Protein AF-0000000080284946 (afdb_homodimer)

Nearest PDB structures (foldseek):
  7sbj-assembly1_C  TM=9.501E-01  e=5.532E-24  Stenotrophomonas maltophilia K279a
  2fli-assembly1_D  TM=9.669E-01  e=1.109E-22  Streptococcus pyogenes
  1h1z-assembly1_B  TM=9.139E-01  e=2.090E-22  Oryza sativa
  1rpx-assembly1_A  TM=9.450E-01  e=9.389E-21  Solanum tuberosum
  7b1w-assembly2_H  TM=9.428E-01  e=1.489E-20  Chlamydomonas reinhardtii

Sequence (444 aa):
MIAPSILSADFARLGEEIRAVAGEGDTRADWVHVDVMDAHFVPNLTLGLPVVKSLLKATDVPIDCHLMIENPDKWAIGYAEAGAYNVTVHVEAAHDPVALAKNLRAAGAKAGLSIKPNTPLEDHLETLKHYDTLLVMSVEPGFGGQSFIADVLEKVRTARRLVDTGHLKLVVEIDGGINADTIEQAAEAGVDCFVAGSAVYGAEDPGKAVAALREQAARVRGMIAPSILSADFARLGEEIRAVAGEGDTRADWVHVDVMDAHFVPNLTLGLPVVKSLLKATDVPIDCHLMIENPDKWAIGYAEAGAYNVTVHVEAAHDPVALAKNLRAAGAKAGLSIKPNTPLEDHLETLKHYDTLLVMSVEPGFGGQSFIADVLEKVRTARRLVDTGHLKLVVEIDGGINADTIEQAAEAGVDCFVAGSAVYGAEDPGKAVAALREQAARVRG

pLDDT: mean 98.15, std 2.94, range [61.81, 99.0]

Secondary structure (DSSP, 8-state):
-EEEBGGGS-GGGHHHHHHTTB-SGGGB-S-EEEEEEBSSSSS-B-B-HHHHHHHHHH--SPEEEEEE-S-HHHHHHHHHHHT-SEEEEETTT-SSHHHHHHHHHHTTSEEEEEE-TTS-GGGGHHHHTT-SEEEEESS-TT-SSPPP-GGGHHHHHHHHHHHHTTS---EEEEESS-STTTHHHHHHHT-SEEEESHHHHTSSSHHHHHHHHHHHHHHHH-/-EEEBGGGS-GGGHHHHHHTTB-SGGGB-S-EEEEEEBSSSSS-B-B-HHHHHHHHHH--SPEEEEEE-S-HHHHHHHHHHHT-SEEEEETTT-SSHHHHHHHHHHTTSEEEEEE-TTS-GGGGHHHHTT-SEEEEESS-TT-SSPPP-GGGHHHHHHHHHHHHTTS---EEEEESS-STTTHHHHHHHT-SEEEESHHHHTSSSHHHHHHHHHHHHHHHH-

Solvent-accessible surface area (backbone atoms only — not comparable to full-atom values): 21561 Å² total; per-residue (Å²): 84,40,20,42,27,53,81,46,41,56,46,27,36,35,38,61,54,50,53,46,28,57,53,63,76,64,22,27,42,59,27,41,26,39,65,28,28,34,42,68,62,22,84,32,36,35,36,24,58,66,43,50,53,32,42,61,74,62,48,85,60,40,36,32,37,38,39,42,35,63,52,38,71,75,54,49,47,58,46,17,61,70,61,31,42,30,45,26,38,36,58,92,40,37,83,52,58,60,63,40,23,53,49,21,41,74,41,66,11,42,19,27,41,26,42,52,60,85,52,69,61,80,83,40,54,78,57,47,59,63,28,45,28,39,34,43,25,20,31,74,80,59,64,82,91,46,69,57,43,69,77,40,42,57,55,40,35,52,50,35,52,35,34,75,71,60,74,30,71,54,45,37,29,39,39,41,48,36,34,90,88,41,36,42,64,44,22,62,34,45,48,48,31,42,31,20,27,54,55,21,55,65,40,94,48,33,16,58,34,41,28,50,51,48,50,49,27,51,65,58,54,107,83,42,20,44,27,55,82,46,41,56,46,28,35,35,37,62,54,52,51,46,28,56,53,64,77,62,22,27,41,59,28,40,26,39,65,27,28,32,42,68,62,22,82,33,36,34,36,25,59,66,43,50,54,33,41,61,74,63,47,85,60,42,36,33,38,38,40,42,34,63,52,38,70,76,54,50,47,59,47,18,62,70,60,31,43,30,45,26,37,36,59,93,43,35,85,53,58,59,62,40,24,53,49,20,40,74,43,66,10,42,19,26,40,25,41,52,59,85,51,68,61,81,82,40,54,76,57,46,59,62,26,45,26,40,35,42,25,21,29,73,80,57,63,82,91,45,67,56,44,70,76,39,42,58,55,40,35,52,50,34,52,35,34,74,73,60,73,32,72,54,46,36,29,39,40,39,47,36,34,89,88,40,36,42,63,44,23,62,34,44,48,48,31,44,31,21,27,55,56,22,54,66,38,95,48,32,15,58,34,42,28,51,50,49,50,51,27,51,65,56,54,106

Radius of gyration: 23.38 Å; Cα contacts (8 Å, |Δi|>4): 1048; chains: 2; bounding box: 42×71×49 Å

Foldseek 3Di:
DEAEECLQPDLVCSLVLQVLQCDDDLLHGQEHEYEAACCVLANAHDDDDVSLLVNVVRDPRAYAYEYSYAPCLPGQLSNLLSPHAETEYEPVRYPDLLVSQVSSVVSPHFYEYEYEQPGDPVVCLVVQQSGAEYEYEQDGPHDAPDAGNLVSLVVLLVVQVCCVVPVHHYAYEYDGHDAPVCLQSSLLSPHRYYYHYCQQNVDPRNSVSSSVSVVSSVVNND/DEAEECLQPDLVCSLVLQVLQCDDDLLHGQEHEYEAACCVLANAHDDDDVSLLVNVVRDPRAYAYEYSYAPCLPGQLSNLLSPHAETEYEPVRYPDLLVSQVSSVVSPHFYEYEYEQPGDPVVCLVVQQSGAEYEYEQDGPHDAPDAGNLVSLVVLLVVQVCVVVPVHHYAYEYDGHDALVCLQSSLLSPHRYYYHYCQQNVDPRNSVSSSNSVVSSVVNND

InterPro domains:
  IPR000056 Ribulose-phosphate 3-epimerase-like [PF00834] (2-201)
  IPR000056 Ribulose-phosphate 3-epimerase-like [PS01085] (32-46)
  IPR000056 Ribulose-phosphate 3-epimerase-like [PS01086] (134-156)
  IPR000056 Ribulose-phosphate 3-epimerase-like [PTHR11749] (2-217)
  IPR000056 Ribulose-phosphate 3-epimerase-like [cd00429] (1-214)
  IPR011060 Ribulose-phosphate binding barrel [SSF51366] (2-216)
  IPR013785 Aldolase-type TIM barrel [G3DSA:3.20.20.70] (1-220)
  IPR026019 Ribulose-phosphate 3-epimerase [MF_02227] (2-216)
  IPR026019 Ribulose-phosphate 3-epimerase [PIRSF001461] (1-219)
  IPR026019 Ribulose-phosphate 3-epimerase [TIGR01163] (1-214)

Structure (mmCIF, N/CA/C/O backbone):
data_AF-0000000080284946-model_v1
#
loop_
_entity.id
_entity.type
_entity.pdbx_description
1 polymer 'Ribulose-phosphate 3-epimerase'
#
loop_
_atom_site.group_PDB
_atom_site.id
_atom_site.type_symbol
_atom_site.label_atom_id
_atom_site.label_alt_id
_atom_site.label_comp_id
_atom_site.label_asym_id
_atom_site.label_entity_id
_atom_site.label_seq_id
_atom_site.pdbx_PDB_ins_code
_atom_site.Cartn_x
_atom_site.Cartn_y
_atom_site.Cartn_z
_atom_site.occupancy
_atom_site.B_iso_or_equiv
_atom_site.auth_seq_id
_atom_site.auth_comp_id
_atom_site.auth_asym_id
_atom_site.auth_atom_id
_atom_site.pdbx_PDB_model_num
ATOM 1 N N . MET A 1 1 ? 9.172 -22.625 -12.125 1 98.31 1 MET A N 1
ATOM 2 C CA . MET A 1 1 ? 9.43 -21.219 -11.867 1 98.31 1 MET A CA 1
ATOM 3 C C . MET A 1 1 ? 9.25 -20.891 -10.391 1 98.31 1 MET A C 1
ATOM 5 O O . MET A 1 1 ? 8.375 -21.453 -9.727 1 98.31 1 MET A O 1
ATOM 9 N N . ILE A 1 2 ? 10.125 -20.047 -9.867 1 98.94 2 ILE A N 1
ATOM 10 C CA . ILE A 1 2 ? 9.992 -19.562 -8.5 1 98.94 2 ILE A CA 1
ATOM 11 C C . ILE A 1 2 ? 9.703 -18.062 -8.523 1 98.94 2 ILE A C 1
ATOM 13 O O . ILE A 1 2 ? 10.406 -17.297 -9.188 1 98.94 2 ILE A O 1
ATOM 17 N N . ALA A 1 3 ? 8.648 -17.625 -7.84 1 98.94 3 ALA A N 1
ATOM 18 C CA . ALA A 1 3 ? 8.227 -16.234 -7.758 1 98.94 3 ALA A CA 1
ATOM 19 C C . ALA A 1 3 ? 8.148 -15.766 -6.309 1 98.94 3 ALA A C 1
ATOM 21 O O . ALA A 1 3 ? 7.094 -15.844 -5.68 1 98.94 3 ALA A O 1
ATOM 22 N N . PRO A 1 4 ? 9.219 -15.266 -5.75 1 98.88 4 PRO A N 1
ATOM 23 C CA . PRO A 1 4 ? 9.195 -14.805 -4.359 1 98.88 4 PRO A CA 1
ATOM 24 C C . PRO A 1 4 ? 8.203 -13.672 -4.125 1 98.88 4 PRO A C 1
ATOM 26 O O . PRO A 1 4 ? 8.141 -12.727 -4.922 1 98.88 4 PRO A O 1
ATOM 29 N N . SER A 1 5 ? 7.387 -13.805 -3.107 1 98.81 5 SER A N 1
ATOM 30 C CA . SER A 1 5 ? 6.43 -12.766 -2.746 1 98.81 5 SER A CA 1
ATOM 31 C C . SER A 1 5 ? 7.062 -11.719 -1.839 1 98.81 5 SER A C 1
ATOM 33 O O . SER A 1 5 ? 7.488 -12.031 -0.725 1 98.81 5 SER A O 1
ATOM 35 N N . ILE A 1 6 ? 6.953 -10.516 -2.195 1 98.62 6 ILE A N 1
ATOM 36 C CA . ILE A 1 6 ? 7.59 -9.453 -1.419 1 98.62 6 ILE A CA 1
ATOM 37 C C . ILE A 1 6 ? 6.734 -9.117 -0.202 1 98.62 6 ILE A C 1
ATOM 39 O O . ILE A 1 6 ? 7.113 -8.281 0.623 1 98.62 6 ILE A O 1
ATOM 43 N N . LEU A 1 7 ? 5.602 -9.781 -0.084 1 98.38 7 LEU A N 1
ATOM 44 C CA . LEU A 1 7 ? 4.801 -9.594 1.121 1 98.38 7 LEU A CA 1
ATOM 45 C C . LEU A 1 7 ? 5.609 -9.938 2.367 1 98.38 7 LEU A C 1
ATOM 47 O O . LEU A 1 7 ? 5.344 -9.406 3.449 1 98.38 7 LEU A O 1
ATOM 51 N N . SER A 1 8 ? 6.609 -10.812 2.219 1 97.94 8 SER A N 1
ATOM 52 C CA . SER A 1 8 ? 7.445 -11.242 3.338 1 97.94 8 SER A CA 1
ATOM 53 C C . SER A 1 8 ? 8.773 -10.484 3.355 1 97.94 8 SER A C 1
ATOM 55 O O . SER A 1 8 ? 9.656 -10.789 4.164 1 97.94 8 SER A O 1
ATOM 57 N N . ALA A 1 9 ? 8.969 -9.555 2.453 1 98.31 9 ALA A N 1
ATOM 58 C CA . ALA A 1 9 ? 10.195 -8.773 2.383 1 98.31 9 ALA A CA 1
ATOM 59 C C . ALA A 1 9 ? 10.109 -7.531 3.268 1 98.31 9 ALA A C 1
ATOM 61 O O . ALA A 1 9 ? 9.047 -7.223 3.807 1 98.31 9 ALA A O 1
ATOM 62 N N . ASP A 1 10 ? 11.258 -6.902 3.537 1 98.56 10 ASP A N 1
ATOM 63 C CA . ASP A 1 10 ? 11.305 -5.617 4.227 1 98.56 10 ASP A CA 1
ATOM 64 C C . ASP A 1 10 ? 10.875 -4.48 3.297 1 98.56 10 ASP A C 1
ATOM 66 O O . ASP A 1 10 ? 11.648 -4.055 2.434 1 98.56 10 ASP A O 1
ATOM 70 N N . PHE A 1 11 ? 9.703 -3.902 3.555 1 98.81 11 PHE A N 1
ATOM 71 C CA . PHE A 1 11 ? 9.133 -2.898 2.666 1 98.81 11 PHE A CA 1
ATOM 72 C C . PHE A 1 11 ? 9.961 -1.621 2.686 1 98.81 11 PHE A C 1
ATOM 74 O O . PHE A 1 11 ? 9.867 -0.798 1.772 1 98.81 11 PHE A O 1
ATOM 81 N N . ALA A 1 12 ? 10.766 -1.42 3.734 1 98.69 12 ALA A N 1
ATOM 82 C CA . ALA A 1 12 ? 11.594 -0.219 3.809 1 98.69 12 ALA A CA 1
ATOM 83 C C . ALA A 1 12 ? 12.781 -0.307 2.848 1 98.69 12 ALA A C 1
ATOM 85 O O . ALA A 1 12 ? 13.453 0.692 2.594 1 98.69 12 ALA A O 1
ATOM 86 N N . ARG A 1 13 ? 12.992 -1.536 2.312 1 98.31 13 ARG A N 1
ATOM 87 C CA . ARG A 1 13 ? 14.141 -1.735 1.435 1 98.31 13 ARG A CA 1
ATOM 88 C C . ARG A 1 13 ? 13.805 -2.693 0.297 1 98.31 13 ARG A C 1
ATOM 90 O O . ARG A 1 13 ? 14.57 -3.613 0.005 1 98.31 13 ARG A O 1
ATOM 97 N N . LEU A 1 14 ? 12.734 -2.533 -0.371 1 98.81 14 LEU A N 1
ATOM 98 C CA . LEU A 1 14 ? 12.203 -3.463 -1.362 1 98.81 14 LEU A CA 1
ATOM 99 C C . LEU A 1 14 ? 13.188 -3.654 -2.512 1 98.81 14 LEU A C 1
ATOM 101 O O . LEU A 1 14 ? 13.359 -4.77 -3.01 1 98.81 14 LEU A O 1
ATOM 105 N N . GLY A 1 15 ? 13.828 -2.529 -2.932 1 98.62 15 GLY A N 1
ATOM 106 C CA . GLY A 1 15 ? 14.805 -2.662 -4 1 98.62 15 GLY A CA 1
ATOM 107 C C . GLY A 1 15 ? 15.922 -3.633 -3.67 1 98.62 15 GLY A C 1
ATOM 108 O O . GLY A 1 15 ? 16.281 -4.473 -4.496 1 98.62 15 GLY A O 1
ATOM 109 N N . GLU A 1 16 ? 16.469 -3.498 -2.5 1 98.44 16 GLU A N 1
ATOM 110 C CA . GLU A 1 16 ? 17.516 -4.391 -2.031 1 98.44 16 GLU A CA 1
ATOM 111 C C . GLU A 1 16 ? 17 -5.824 -1.894 1 98.44 16 GLU A C 1
ATOM 113 O O . GLU A 1 16 ? 17.703 -6.773 -2.244 1 98.44 16 GLU A O 1
ATOM 118 N N . GLU A 1 17 ? 15.766 -5.953 -1.346 1 98.75 17 GLU A N 1
ATOM 119 C CA . GLU A 1 17 ? 15.164 -7.277 -1.182 1 98.75 17 GLU A CA 1
ATOM 120 C C . GLU A 1 17 ? 15.016 -7.984 -2.525 1 98.75 17 GLU A C 1
ATOM 122 O O . GLU A 1 17 ? 15.312 -9.172 -2.645 1 98.75 17 GLU A O 1
ATOM 127 N N . ILE A 1 18 ? 14.57 -7.246 -3.527 1 98.88 18 ILE A N 1
ATOM 128 C CA . ILE A 1 18 ? 14.367 -7.82 -4.852 1 98.88 18 ILE A CA 1
ATOM 129 C C . ILE A 1 18 ? 15.719 -8.156 -5.48 1 98.88 18 ILE A C 1
ATOM 131 O O . ILE A 1 18 ? 15.859 -9.195 -6.137 1 98.88 18 ILE A O 1
ATOM 135 N N . ARG A 1 19 ? 16.781 -7.383 -5.246 1 98.69 19 ARG A N 1
ATOM 136 C CA . ARG A 1 19 ? 18.109 -7.66 -5.77 1 98.69 19 ARG A CA 1
ATOM 137 C C . ARG A 1 19 ? 18.656 -8.977 -5.223 1 98.69 19 ARG A C 1
ATOM 139 O O . ARG A 1 19 ? 19.359 -9.703 -5.926 1 98.69 19 ARG A O 1
ATOM 146 N N . ALA A 1 20 ? 18.219 -9.266 -4.035 1 98.81 20 ALA A N 1
ATOM 147 C CA . ALA A 1 20 ? 18.703 -10.469 -3.365 1 98.81 20 ALA A CA 1
ATOM 148 C C . ALA A 1 20 ? 18.234 -11.727 -4.094 1 98.81 20 ALA A C 1
ATOM 150 O O . ALA A 1 20 ? 18.844 -12.797 -3.947 1 98.81 20 ALA A O 1
ATOM 151 N N . VAL A 1 21 ? 17.219 -11.586 -4.922 1 98.88 21 VAL A N 1
ATOM 152 C CA . VAL A 1 21 ? 16.719 -12.75 -5.645 1 98.88 21 VAL A CA 1
ATOM 153 C C . VAL A 1 21 ? 16.875 -12.539 -7.145 1 98.88 21 VAL A C 1
ATOM 155 O O . VAL A 1 21 ? 16.297 -13.266 -7.949 1 98.88 21 VAL A O 1
ATOM 158 N N . ALA A 1 22 ? 17.562 -11.57 -7.547 1 98.75 22 ALA A N 1
ATOM 159 C CA . ALA A 1 22 ? 17.75 -11.227 -8.953 1 98.75 22 ALA A CA 1
ATOM 160 C C . ALA A 1 22 ? 19.156 -11.617 -9.438 1 98.75 22 ALA A C 1
ATOM 162 O O . ALA A 1 22 ? 19.672 -11.023 -10.383 1 98.75 22 ALA A O 1
ATOM 163 N N . GLY A 1 23 ? 19.766 -12.523 -8.75 1 97.31 23 GLY A N 1
ATOM 164 C CA . GLY A 1 23 ? 21.094 -12.977 -9.133 1 97.31 23 GLY A CA 1
ATOM 165 C C . GLY A 1 23 ? 21.109 -13.688 -10.477 1 97.31 23 GLY A C 1
ATOM 166 O O . GLY A 1 23 ? 20.344 -13.344 -11.375 1 97.31 23 GLY A O 1
ATOM 167 N N . GLU A 1 24 ? 22.016 -14.547 -10.703 1 96.69 24 GLU A N 1
ATOM 168 C CA . GLU A 1 24 ? 22.156 -15.273 -11.961 1 96.69 24 GLU A CA 1
ATOM 169 C C . GLU A 1 24 ? 21.859 -16.766 -11.789 1 96.69 24 GLU A C 1
ATOM 171 O O . GLU A 1 24 ? 21.844 -17.266 -10.664 1 96.69 24 GLU A O 1
ATOM 176 N N . GLY A 1 25 ? 21.562 -17.359 -12.883 1 97.5 25 GLY A N 1
ATOM 177 C CA . GLY A 1 25 ? 21.359 -18.797 -12.875 1 97.5 25 GLY A CA 1
ATOM 178 C C . GLY A 1 25 ? 20.219 -19.25 -11.977 1 97.5 25 GLY A C 1
ATOM 179 O O . GLY A 1 25 ? 19.125 -18.672 -12.031 1 97.5 25 GLY A O 1
ATOM 180 N N . ASP A 1 26 ? 20.547 -20.203 -11.086 1 97.88 26 ASP A N 1
ATOM 181 C CA . ASP A 1 26 ? 19.5 -20.859 -10.305 1 97.88 26 ASP A CA 1
ATOM 182 C C . ASP A 1 26 ? 19.047 -19.969 -9.148 1 97.88 26 ASP A C 1
ATOM 184 O O . ASP A 1 26 ? 18 -20.203 -8.547 1 97.88 26 ASP A O 1
ATOM 188 N N . THR A 1 27 ? 19.812 -18.969 -8.836 1 98.5 27 THR A N 1
ATOM 189 C CA . THR A 1 27 ? 19.484 -18.109 -7.703 1 98.5 27 THR A CA 1
ATOM 190 C C . THR A 1 27 ? 18.562 -16.969 -8.133 1 98.5 27 THR A C 1
ATOM 192 O O . THR A 1 27 ? 18.047 -16.234 -7.297 1 98.5 27 THR A O 1
ATOM 195 N N . ARG A 1 28 ? 18.422 -16.828 -9.438 1 98.75 28 ARG A N 1
ATOM 196 C CA . ARG A 1 28 ? 17.562 -15.758 -9.953 1 98.75 28 ARG A CA 1
ATOM 197 C C . ARG A 1 28 ? 16.094 -16.188 -9.938 1 98.75 28 ARG A C 1
ATOM 199 O O . ARG A 1 28 ? 15.75 -17.25 -10.469 1 98.75 28 ARG A O 1
ATOM 206 N N . ALA A 1 29 ? 15.297 -15.375 -9.344 1 98.94 29 ALA A N 1
ATOM 207 C CA . ALA A 1 29 ? 13.852 -15.602 -9.391 1 98.94 29 ALA A CA 1
ATOM 208 C C . ALA A 1 29 ? 13.32 -15.445 -10.812 1 98.94 29 ALA A C 1
ATOM 210 O O . ALA A 1 29 ? 13.852 -14.656 -11.594 1 98.94 29 ALA A O 1
ATOM 211 N N . ASP A 1 30 ? 12.344 -16.172 -11.117 1 98.94 30 ASP A N 1
ATOM 212 C CA . ASP A 1 30 ? 11.711 -16.047 -12.43 1 98.94 30 ASP A CA 1
ATOM 213 C C . ASP A 1 30 ? 10.797 -14.82 -12.484 1 98.94 30 ASP A C 1
ATOM 215 O O . ASP A 1 30 ? 10.758 -14.109 -13.492 1 98.94 30 ASP A O 1
ATOM 219 N N . TRP A 1 31 ? 10.062 -14.609 -11.453 1 98.94 31 TRP A N 1
ATOM 220 C CA . TRP A 1 31 ? 9.211 -13.438 -11.242 1 98.94 31 TRP A CA 1
ATOM 221 C C . TRP A 1 31 ? 9.352 -12.906 -9.82 1 98.94 31 TRP A C 1
ATOM 223 O O . TRP A 1 31 ? 9.859 -13.602 -8.938 1 98.94 31 TRP A O 1
ATOM 233 N N . VAL A 1 32 ? 9.055 -11.656 -9.609 1 98.94 32 VAL A N 1
ATOM 234 C CA . VAL A 1 32 ? 8.797 -11.086 -8.297 1 98.94 32 VAL A CA 1
ATOM 235 C C . VAL A 1 32 ? 7.289 -10.922 -8.094 1 98.94 32 VAL A C 1
ATOM 237 O O . VAL A 1 32 ? 6.625 -10.219 -8.859 1 98.94 32 VAL A O 1
ATOM 240 N N . HIS A 1 33 ? 6.789 -11.648 -7.117 1 98.94 33 HIS A N 1
ATOM 241 C CA . HIS A 1 33 ? 5.355 -11.68 -6.855 1 98.94 33 HIS A CA 1
ATOM 242 C C . HIS A 1 33 ? 4.941 -10.547 -5.918 1 98.94 33 HIS A C 1
ATOM 244 O O . HIS A 1 33 ? 5.52 -10.391 -4.84 1 98.94 33 HIS A O 1
ATOM 250 N N . VAL A 1 34 ? 3.994 -9.766 -6.336 1 98.94 34 VAL A N 1
ATOM 251 C CA . VAL A 1 34 ? 3.521 -8.594 -5.598 1 98.94 34 VAL A CA 1
ATOM 252 C C . VAL A 1 34 ? 2.045 -8.773 -5.246 1 98.94 34 VAL A C 1
ATOM 254 O O . VAL A 1 34 ? 1.204 -8.93 -6.137 1 98.94 34 VAL A O 1
ATOM 257 N N . ASP A 1 35 ? 1.765 -8.734 -3.984 1 98.88 35 ASP A N 1
ATOM 258 C CA . ASP A 1 35 ? 0.399 -8.914 -3.502 1 98.88 35 ASP A CA 1
ATOM 259 C C . ASP A 1 35 ? -0.277 -7.566 -3.252 1 98.88 35 ASP A C 1
ATOM 261 O O . ASP A 1 35 ? 0.042 -6.875 -2.281 1 98.88 35 ASP A O 1
ATOM 265 N N . VAL A 1 36 ? -1.21 -7.227 -4.125 1 98.94 36 VAL A N 1
ATOM 266 C CA . VAL A 1 36 ? -1.984 -5.996 -4.023 1 98.94 36 VAL A CA 1
ATOM 267 C C . VAL A 1 36 ? -3.305 -6.273 -3.309 1 98.94 36 VAL A C 1
ATOM 269 O O . VAL A 1 36 ? -4.109 -7.082 -3.773 1 98.94 36 VAL A O 1
ATOM 272 N N . MET A 1 37 ? -3.551 -5.664 -2.17 1 98.88 37 MET A N 1
ATOM 273 C CA . MET A 1 37 ? -4.746 -5.879 -1.358 1 98.88 37 MET A CA 1
ATOM 274 C C . MET A 1 37 ? -5.387 -4.547 -0.971 1 98.88 37 MET A C 1
ATOM 276 O O . MET A 1 37 ? -4.684 -3.584 -0.661 1 98.88 37 MET A O 1
ATOM 280 N N . ASP A 1 38 ? -6.758 -4.469 -0.912 1 98.75 38 ASP A N 1
ATOM 281 C CA . ASP A 1 38 ? -7.406 -3.164 -0.805 1 98.75 38 ASP A CA 1
ATOM 282 C C . ASP A 1 38 ? -8.266 -3.08 0.456 1 98.75 38 ASP A C 1
ATOM 284 O O . ASP A 1 38 ? -9.055 -2.146 0.614 1 98.75 38 ASP A O 1
ATOM 288 N N . ALA A 1 39 ? -8.211 -4.117 1.314 1 98.31 39 ALA A N 1
ATOM 289 C CA . ALA A 1 39 ? -8.969 -4.172 2.562 1 98.31 39 ALA A CA 1
ATOM 290 C C . ALA A 1 39 ? -10.461 -4.289 2.291 1 98.31 39 ALA A C 1
ATOM 292 O O . ALA A 1 39 ? -11.281 -4.047 3.18 1 98.31 39 ALA A O 1
ATOM 293 N N . HIS A 1 40 ? -10.93 -4.539 1.145 1 98.56 40 HIS A N 1
ATOM 294 C CA . HIS A 1 40 ? -12.336 -4.707 0.786 1 98.56 40 HIS A CA 1
ATOM 295 C C . HIS A 1 40 ? -12.602 -6.109 0.248 1 98.56 40 HIS A C 1
ATOM 297 O O . HIS A 1 40 ? -13.391 -6.859 0.824 1 98.56 40 HIS A O 1
ATOM 303 N N . PHE A 1 41 ? -11.883 -6.504 -0.773 1 98.75 41 PHE A N 1
ATOM 304 C CA . PHE A 1 41 ? -12 -7.883 -1.236 1 98.75 41 PHE A CA 1
ATOM 305 C C . PHE A 1 41 ? -11.43 -8.852 -0.204 1 98.75 41 PHE A C 1
ATOM 307 O O . PHE A 1 41 ? -11.977 -9.93 0.012 1 98.75 41 PHE A O 1
ATOM 314 N N . VAL A 1 42 ? -10.266 -8.453 0.391 1 98.5 42 VAL A N 1
ATOM 315 C CA . VAL A 1 42 ? -9.672 -9.117 1.543 1 98.5 42 VAL A CA 1
ATOM 316 C C . VAL A 1 42 ? -9.5 -8.117 2.686 1 98.5 42 VAL A C 1
ATOM 318 O O . VAL A 1 42 ? -9.492 -6.906 2.463 1 98.5 42 VAL A O 1
ATOM 321 N N . PRO A 1 43 ? -9.383 -8.539 3.93 1 96.44 43 PRO A N 1
ATOM 322 C CA . PRO A 1 43 ? -9.375 -7.609 5.062 1 96.44 43 PRO A CA 1
ATOM 323 C C . PRO A 1 43 ? -8.023 -6.934 5.262 1 96.44 43 PRO A C 1
ATOM 325 O O . PRO A 1 43 ? -7.871 -6.09 6.148 1 96.44 43 PRO A O 1
ATOM 328 N N . ASN A 1 44 ? -7.062 -7.141 4.492 1 97.44 44 ASN A N 1
ATOM 329 C CA . ASN A 1 44 ? -5.734 -6.543 4.594 1 97.44 44 ASN A CA 1
ATOM 330 C C . ASN A 1 44 ? -5.492 -5.52 3.49 1 97.44 44 ASN A C 1
ATOM 332 O O . ASN A 1 44 ? -5.953 -5.695 2.361 1 97.44 44 ASN A O 1
ATOM 336 N N . LEU A 1 45 ? -4.875 -4.367 3.826 1 98.75 45 LEU A N 1
ATOM 337 C CA . LEU A 1 45 ? -4.387 -3.379 2.867 1 98.75 45 LEU A CA 1
ATOM 338 C C . LEU A 1 45 ? -2.867 -3.43 2.758 1 98.75 45 LEU A C 1
ATOM 340 O O . LEU A 1 45 ? -2.162 -3.232 3.748 1 98.75 45 LEU A O 1
ATOM 344 N N . THR A 1 46 ? -2.314 -3.676 1.592 1 98.75 46 THR A N 1
ATOM 345 C CA . THR A 1 46 ? -0.867 -3.826 1.483 1 98.75 46 THR A CA 1
ATOM 346 C C . THR A 1 46 ? -0.26 -2.666 0.697 1 98.75 46 THR A C 1
ATOM 348 O O . THR A 1 46 ? 0.083 -1.632 1.271 1 98.75 46 THR A O 1
ATOM 351 N N . LEU A 1 47 ? -0.323 -2.793 -0.661 1 98.88 47 LEU A N 1
ATOM 352 C CA . LEU A 1 47 ? 0.306 -1.79 -1.514 1 98.88 47 LEU A CA 1
ATOM 353 C C . LEU A 1 47 ? -0.422 -1.678 -2.85 1 98.88 47 LEU A C 1
ATOM 355 O O . LEU A 1 47 ? -1.186 -2.572 -3.223 1 98.88 47 LEU A O 1
ATOM 359 N N . GLY A 1 48 ? -0.204 -0.552 -3.551 1 98.81 48 GLY A N 1
ATOM 360 C CA . GLY A 1 48 ? -0.872 -0.33 -4.824 1 98.81 48 GLY A CA 1
ATOM 361 C C . GLY A 1 48 ? 0.077 0.085 -5.93 1 98.81 48 GLY A C 1
ATOM 362 O O . GLY A 1 48 ? 1.274 -0.204 -5.871 1 98.81 48 GLY A O 1
ATOM 363 N N . LEU A 1 49 ? -0.463 0.675 -6.938 1 98.75 49 LEU A N 1
ATOM 364 C CA . LEU A 1 49 ? 0.187 0.937 -8.219 1 98.75 49 LEU A CA 1
ATOM 365 C C . LEU A 1 49 ? 1.412 1.825 -8.031 1 98.75 49 LEU A C 1
ATOM 367 O O . LEU A 1 49 ? 2.443 1.608 -8.672 1 98.75 49 LEU A O 1
ATOM 371 N N . PRO A 1 50 ? 1.426 2.855 -7.125 1 98.56 50 PRO A N 1
ATOM 372 C CA . PRO A 1 50 ? 2.631 3.674 -6.969 1 98.56 50 PRO A CA 1
ATOM 373 C C . PRO A 1 50 ? 3.846 2.857 -6.531 1 98.56 50 PRO A C 1
ATOM 375 O O . PRO A 1 50 ? 4.961 3.113 -6.984 1 98.56 50 PRO A O 1
ATOM 378 N N . VAL A 1 51 ? 3.6 1.905 -5.691 1 98.88 51 VAL A N 1
ATOM 379 C CA . VAL A 1 51 ? 4.699 1.055 -5.246 1 98.88 51 VAL A CA 1
ATOM 380 C C . VAL A 1 51 ? 5.18 0.181 -6.406 1 98.88 51 VAL A C 1
ATOM 382 O O . VAL A 1 51 ? 6.383 0.069 -6.652 1 98.88 51 VAL A O 1
ATOM 385 N N . VAL A 1 52 ? 4.246 -0.361 -7.133 1 98.94 52 VAL A N 1
ATOM 386 C CA . VAL A 1 52 ? 4.578 -1.229 -8.258 1 98.94 52 VAL A CA 1
ATOM 387 C C . VAL A 1 52 ? 5.398 -0.451 -9.289 1 98.94 52 VAL A C 1
ATOM 389 O O . VAL A 1 52 ? 6.391 -0.959 -9.812 1 98.94 52 VAL A O 1
ATOM 392 N N . LYS A 1 53 ? 5.02 0.756 -9.57 1 98.81 53 LYS A N 1
ATOM 393 C CA . LYS A 1 53 ? 5.746 1.587 -10.523 1 98.81 53 LYS A CA 1
ATOM 394 C C . LYS A 1 53 ? 7.195 1.787 -10.086 1 98.81 53 LYS A C 1
ATOM 396 O O . LYS A 1 53 ? 8.109 1.758 -10.906 1 98.81 53 LYS A O 1
ATOM 401 N N . SER A 1 54 ? 7.379 1.995 -8.82 1 98.81 54 SER A N 1
ATOM 402 C CA . SER A 1 54 ? 8.734 2.133 -8.297 1 98.81 54 SER A CA 1
ATOM 403 C C . SER A 1 54 ? 9.531 0.848 -8.484 1 98.81 54 SER A C 1
ATOM 405 O O . SER A 1 54 ? 10.719 0.891 -8.82 1 98.81 54 SER A O 1
ATOM 407 N N . LEU A 1 55 ? 8.891 -0.279 -8.258 1 98.88 55 LEU A N 1
ATOM 408 C CA . LEU A 1 55 ? 9.57 -1.566 -8.367 1 98.88 55 LEU A CA 1
ATOM 409 C C . LEU A 1 55 ? 9.945 -1.857 -9.812 1 98.88 55 LEU A C 1
ATOM 411 O O . LEU A 1 55 ? 11.008 -2.428 -10.086 1 98.88 55 LEU A O 1
ATOM 415 N N . LEU A 1 56 ? 9.086 -1.461 -10.742 1 98.88 56 LEU A N 1
ATOM 416 C CA . LEU A 1 56 ? 9.328 -1.689 -12.164 1 98.88 56 LEU A CA 1
ATOM 417 C C . LEU A 1 56 ? 10.586 -0.961 -12.625 1 98.88 56 LEU A C 1
ATOM 419 O O . LEU A 1 56 ? 11.281 -1.424 -13.531 1 98.88 56 LEU A O 1
ATOM 423 N N . LYS A 1 57 ? 10.922 0.101 -11.969 1 98.44 57 LYS A N 1
ATOM 424 C CA . LYS A 1 57 ? 12.133 0.86 -12.297 1 98.44 57 LYS A CA 1
ATOM 425 C C . LYS A 1 57 ? 13.359 0.256 -11.625 1 98.44 57 LYS A C 1
ATOM 427 O O . LYS A 1 57 ? 14.492 0.501 -12.055 1 98.44 57 LYS A O 1
ATOM 432 N N . ALA A 1 58 ? 13.133 -0.584 -10.664 1 98.19 58 ALA A N 1
ATOM 433 C CA . ALA A 1 58 ? 14.227 -0.997 -9.789 1 98.19 58 ALA A CA 1
ATOM 434 C C . ALA A 1 58 ? 14.758 -2.371 -10.188 1 98.19 58 ALA A C 1
ATOM 436 O O . ALA A 1 58 ? 15.789 -2.816 -9.68 1 98.19 58 ALA A O 1
ATOM 437 N N . THR A 1 59 ? 14.094 -3.068 -11.07 1 98.5 59 THR A N 1
ATOM 438 C CA . THR A 1 59 ? 14.516 -4.43 -11.383 1 98.5 59 THR A CA 1
ATOM 439 C C . THR A 1 59 ? 14.133 -4.805 -12.812 1 98.5 59 THR A C 1
ATO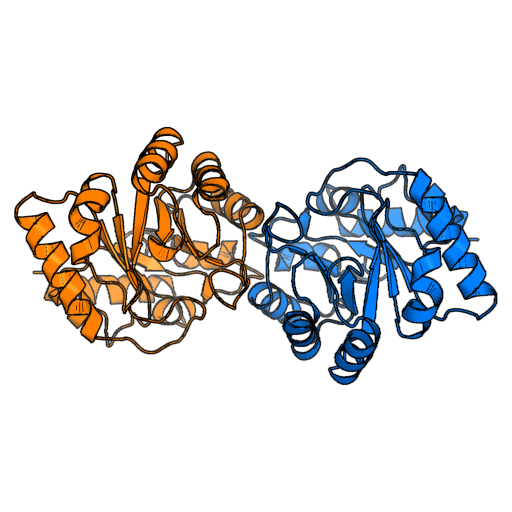M 441 O O . THR A 1 59 ? 13.211 -4.227 -13.383 1 98.5 59 THR A O 1
ATOM 444 N N . ASP A 1 60 ? 14.812 -5.723 -13.352 1 98.25 60 ASP A N 1
ATOM 445 C CA . ASP A 1 60 ? 14.461 -6.281 -14.648 1 98.25 60 ASP A CA 1
ATOM 446 C C . ASP A 1 60 ? 13.773 -7.641 -14.5 1 98.25 60 ASP A C 1
ATOM 448 O O . ASP A 1 60 ? 13.367 -8.25 -15.484 1 98.25 60 ASP A O 1
ATOM 452 N N . VAL A 1 61 ? 13.734 -8.148 -13.227 1 98.88 61 VAL A N 1
ATOM 453 C CA . VAL A 1 61 ? 12.961 -9.359 -13 1 98.88 61 VAL A CA 1
ATOM 454 C C . VAL A 1 61 ? 11.484 -9.086 -13.273 1 98.88 61 VAL A C 1
ATOM 456 O O . VAL A 1 61 ? 10.93 -8.094 -12.797 1 98.88 61 VAL A O 1
ATOM 459 N N . PRO A 1 62 ? 10.82 -9.922 -14.062 1 98.94 62 PRO A N 1
ATOM 460 C CA . PRO A 1 62 ? 9.406 -9.68 -14.359 1 98.94 62 PRO A CA 1
ATOM 461 C C . PRO A 1 62 ? 8.555 -9.547 -13.094 1 98.94 62 PRO A C 1
ATOM 463 O O . PRO A 1 62 ? 8.703 -10.344 -12.164 1 98.94 62 PRO A O 1
ATOM 466 N N . ILE A 1 63 ? 7.668 -8.555 -13.047 1 98.94 63 ILE A N 1
ATOM 467 C CA . ILE A 1 63 ? 6.793 -8.32 -11.906 1 98.94 63 ILE A CA 1
ATOM 468 C C . ILE A 1 63 ? 5.457 -9.023 -12.133 1 98.94 63 ILE A C 1
ATOM 470 O O . ILE A 1 63 ? 4.781 -8.781 -13.133 1 98.94 63 ILE A O 1
ATOM 474 N N . ASP A 1 64 ? 5.125 -9.883 -11.258 1 98.94 64 ASP A N 1
ATOM 475 C CA . ASP A 1 64 ? 3.875 -10.641 -11.203 1 98.94 64 ASP A CA 1
ATOM 476 C C . ASP A 1 64 ? 2.932 -10.055 -10.148 1 98.94 64 ASP A C 1
ATOM 478 O O . ASP A 1 64 ? 3.109 -10.289 -8.953 1 98.94 64 ASP A O 1
ATOM 482 N N . CYS A 1 65 ? 1.919 -9.305 -10.594 1 99 65 CYS A N 1
ATOM 483 C CA . CYS A 1 65 ? 0.993 -8.656 -9.672 1 99 65 CYS A CA 1
ATOM 484 C C . CYS A 1 65 ? -0.233 -9.523 -9.422 1 99 65 CYS A C 1
ATOM 486 O O . CYS A 1 65 ? -0.947 -9.875 -10.359 1 99 65 CYS A O 1
ATOM 488 N N . HIS A 1 66 ? -0.453 -9.852 -8.227 1 98.94 66 HIS A N 1
ATOM 489 C CA . HIS A 1 66 ? -1.649 -10.547 -7.758 1 98.94 66 HIS A CA 1
ATOM 490 C C . HIS A 1 66 ? -2.605 -9.578 -7.062 1 98.94 66 HIS A C 1
ATOM 492 O O . HIS A 1 66 ? -2.373 -9.188 -5.918 1 98.94 66 HIS A O 1
ATOM 498 N N . LEU A 1 67 ? -3.695 -9.258 -7.785 1 98.94 67 LEU A N 1
ATOM 499 C CA . LEU A 1 67 ? -4.621 -8.242 -7.293 1 98.94 67 LEU A CA 1
ATOM 500 C C . LEU A 1 67 ? -5.773 -8.883 -6.531 1 98.94 67 LEU A C 1
ATOM 502 O O . LEU A 1 67 ? -6.68 -9.461 -7.137 1 98.94 67 LEU A O 1
ATOM 506 N N . MET A 1 68 ? -5.691 -8.781 -5.242 1 98.94 68 MET A N 1
ATOM 507 C CA . MET A 1 68 ? -6.789 -9.125 -4.344 1 98.94 68 MET A CA 1
ATOM 508 C C . MET A 1 68 ? -7.586 -7.879 -3.959 1 98.94 68 MET A C 1
ATOM 510 O O . MET A 1 68 ? -7.562 -7.457 -2.803 1 98.94 68 MET A O 1
ATOM 514 N N . ILE A 1 69 ? -8.328 -7.336 -4.934 1 98.88 69 ILE A N 1
ATOM 515 C CA . ILE A 1 69 ? -9.023 -6.066 -4.77 1 98.88 69 ILE A CA 1
ATOM 516 C C . ILE A 1 69 ? -10.453 -6.188 -5.293 1 98.88 69 ILE A C 1
ATOM 518 O O . ILE A 1 69 ? -10.75 -7.062 -6.109 1 98.88 69 ILE A O 1
ATOM 522 N N . GLU A 1 70 ? -11.297 -5.309 -4.895 1 98.56 70 GLU A N 1
ATOM 523 C CA . GLU A 1 70 ? -12.617 -5.133 -5.504 1 98.56 70 GLU A CA 1
ATOM 524 C C . GLU A 1 70 ? -12.516 -4.367 -6.82 1 98.56 70 GLU A C 1
ATOM 526 O O . GLU A 1 70 ? -11.609 -3.553 -7.004 1 98.56 70 GLU A O 1
ATOM 531 N N . ASN A 1 71 ? -13.344 -4.656 -7.773 1 98.19 71 ASN A N 1
ATOM 532 C CA . ASN A 1 71 ? -13.516 -3.982 -9.055 1 98.19 71 ASN A CA 1
ATOM 533 C C . ASN A 1 71 ? -12.234 -4.016 -9.883 1 98.19 71 ASN A C 1
ATOM 535 O O . ASN A 1 71 ? -11.758 -2.975 -10.344 1 98.19 71 ASN A O 1
ATOM 539 N N . PRO A 1 72 ? -11.68 -5.188 -10 1 98.81 72 PRO A N 1
ATOM 540 C CA . PRO A 1 72 ? -10.461 -5.258 -10.812 1 98.81 72 PRO A CA 1
ATOM 541 C C . PRO A 1 72 ? -10.695 -4.855 -12.266 1 98.81 72 PRO A C 1
ATOM 543 O O . PRO A 1 72 ? -9.758 -4.426 -12.953 1 98.81 72 PRO A O 1
ATOM 546 N N . ASP A 1 73 ? -11.938 -4.953 -12.742 1 98.75 73 ASP A N 1
ATOM 547 C CA . ASP A 1 73 ? -12.25 -4.531 -14.109 1 98.75 73 ASP A CA 1
ATOM 548 C C . ASP A 1 73 ? -11.844 -3.076 -14.336 1 98.75 73 ASP A C 1
ATOM 550 O O . ASP A 1 73 ? -11.406 -2.715 -15.43 1 98.75 73 ASP A O 1
ATOM 554 N N . LYS A 1 74 ? -11.977 -2.344 -13.328 1 97.81 74 LYS A N 1
ATOM 555 C CA . LYS A 1 74 ? -11.656 -0.919 -13.391 1 97.81 74 LYS A CA 1
ATOM 556 C C . LYS A 1 74 ? -10.18 -0.671 -13.109 1 97.81 74 LYS A C 1
ATOM 558 O O . LYS A 1 74 ? -9.555 0.175 -13.75 1 97.81 74 LYS A O 1
ATOM 563 N N . TRP A 1 75 ? -9.602 -1.467 -12.266 1 98.62 75 TRP A N 1
ATOM 564 C CA . TRP A 1 75 ? -8.344 -1.028 -11.664 1 98.62 75 TRP A CA 1
ATOM 565 C C . TRP A 1 75 ? -7.164 -1.809 -12.227 1 98.62 75 TRP A C 1
ATOM 567 O O . TRP A 1 75 ? -6.035 -1.316 -12.234 1 98.62 75 TRP A O 1
ATOM 577 N N . ALA A 1 76 ? -7.363 -2.967 -12.727 1 98.88 76 ALA A N 1
ATOM 578 C CA . ALA A 1 76 ? -6.273 -3.887 -13.039 1 98.88 76 ALA A CA 1
ATOM 579 C C . ALA A 1 76 ? -5.477 -3.4 -14.25 1 98.88 76 ALA A C 1
ATOM 581 O O . ALA A 1 76 ? -4.266 -3.604 -14.328 1 98.88 76 ALA A O 1
ATOM 582 N N . ILE A 1 77 ? -6.105 -2.746 -15.18 1 98.75 77 ILE A N 1
ATOM 583 C CA . ILE A 1 77 ? -5.488 -2.344 -16.438 1 98.75 77 ILE A CA 1
ATOM 584 C C . ILE A 1 77 ? -4.316 -1.404 -16.172 1 98.75 77 ILE A C 1
ATOM 586 O O . ILE A 1 77 ? -3.314 -1.422 -16.891 1 98.75 77 ILE A O 1
ATOM 590 N N . GLY A 1 78 ? -4.43 -0.574 -15.133 1 98.75 78 GLY A N 1
ATOM 591 C CA . GLY A 1 78 ? -3.359 0.346 -14.781 1 98.75 78 GLY A CA 1
ATOM 592 C C . GLY A 1 78 ? -2.047 -0.353 -14.484 1 98.75 78 GLY A C 1
ATOM 593 O O . GLY A 1 78 ? -0.974 0.174 -14.781 1 98.75 78 GLY A O 1
ATOM 594 N N . TYR A 1 79 ? -2.074 -1.52 -13.914 1 98.94 79 TYR A N 1
ATOM 595 C CA . TYR A 1 79 ? -0.873 -2.287 -13.609 1 98.94 79 TYR A CA 1
ATOM 596 C C . TYR A 1 79 ? -0.222 -2.811 -14.883 1 98.94 79 TYR A C 1
ATOM 598 O O . TYR A 1 79 ? 1.006 -2.82 -15 1 98.94 79 TYR A O 1
ATOM 606 N N . ALA A 1 80 ? -1.053 -3.221 -15.797 1 98.94 80 ALA A N 1
ATOM 607 C CA . ALA A 1 80 ? -0.557 -3.656 -17.094 1 98.94 80 ALA A CA 1
ATOM 608 C C . ALA A 1 80 ? 0.094 -2.5 -17.844 1 98.94 80 ALA A C 1
ATOM 610 O O . ALA A 1 80 ? 1.212 -2.631 -18.359 1 98.94 80 ALA A O 1
ATOM 611 N N . GLU A 1 81 ? -0.54 -1.394 -17.875 1 98.88 81 GLU A N 1
ATOM 612 C CA . GLU A 1 81 ? -0.036 -0.208 -18.56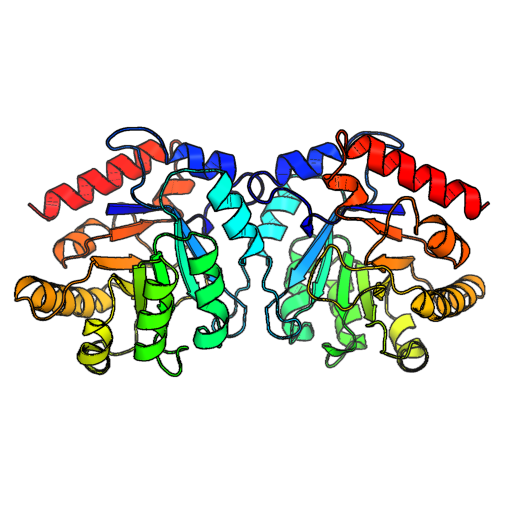2 1 98.88 81 GLU A CA 1
ATOM 613 C C . GLU A 1 81 ? 1.284 0.261 -17.953 1 98.88 81 GLU A C 1
ATOM 615 O O . GLU A 1 81 ? 2.152 0.773 -18.672 1 98.88 81 GLU A O 1
ATOM 620 N N . ALA A 1 82 ? 1.413 0.013 -16.703 1 98.81 82 ALA A N 1
ATOM 621 C CA . ALA A 1 82 ? 2.631 0.427 -16.016 1 98.81 82 ALA A CA 1
ATOM 622 C C . ALA A 1 82 ? 3.812 -0.457 -16.406 1 98.81 82 ALA A C 1
ATOM 624 O O . ALA A 1 82 ? 4.969 -0.076 -16.219 1 98.81 82 ALA A O 1
ATOM 625 N N . GLY A 1 83 ? 3.52 -1.688 -16.828 1 98.88 83 GLY A N 1
ATOM 626 C CA . GLY A 1 83 ? 4.609 -2.537 -17.281 1 98.88 83 GLY A CA 1
ATOM 627 C C . GLY A 1 83 ? 4.699 -3.85 -16.531 1 98.88 83 GLY A C 1
ATOM 628 O O . GLY A 1 83 ? 5.656 -4.605 -16.703 1 98.88 83 GLY A O 1
ATOM 629 N N . ALA A 1 84 ? 3.734 -4.18 -15.656 1 98.94 84 ALA A N 1
ATOM 630 C CA . ALA A 1 84 ? 3.727 -5.484 -14.992 1 98.94 84 ALA A CA 1
ATOM 631 C C . ALA A 1 84 ? 3.711 -6.613 -16.016 1 98.94 84 ALA A C 1
ATOM 633 O O . ALA A 1 84 ? 3.01 -6.535 -17.031 1 98.94 84 ALA A O 1
ATOM 634 N N . TYR A 1 85 ? 4.473 -7.641 -15.758 1 98.94 85 TYR A N 1
ATOM 635 C CA . TYR A 1 85 ? 4.594 -8.75 -16.688 1 98.94 85 TYR A CA 1
ATOM 636 C C . TYR A 1 85 ? 3.32 -9.586 -16.719 1 98.94 85 TYR A C 1
ATOM 638 O O . TYR A 1 85 ? 2.795 -9.906 -17.781 1 98.94 85 TYR A O 1
ATOM 646 N N . ASN A 1 86 ? 2.854 -9.93 -15.555 1 98.94 86 ASN A N 1
ATOM 647 C CA . ASN A 1 86 ? 1.637 -10.703 -15.336 1 98.94 86 ASN A CA 1
ATOM 648 C C . ASN A 1 86 ? 0.713 -10.023 -14.328 1 98.94 86 ASN A C 1
ATOM 650 O O . ASN A 1 86 ? 1.166 -9.555 -13.281 1 98.94 86 ASN A O 1
ATOM 654 N N . VAL A 1 87 ? -0.537 -9.859 -14.688 1 99 87 VAL A N 1
ATOM 655 C CA . VAL A 1 87 ? -1.533 -9.289 -13.789 1 99 87 VAL A CA 1
ATOM 656 C C . VAL A 1 87 ? -2.65 -10.297 -13.539 1 99 87 VAL A C 1
ATOM 658 O O . VAL A 1 87 ? -3.379 -10.664 -14.461 1 99 87 VAL A O 1
ATOM 661 N N . THR A 1 88 ? -2.742 -10.711 -12.281 1 99 88 THR A N 1
ATOM 662 C CA . THR A 1 88 ? -3.699 -11.742 -11.898 1 99 88 THR A CA 1
ATOM 663 C C . THR A 1 88 ? -4.816 -11.156 -11.039 1 99 88 THR A C 1
ATOM 665 O O . THR A 1 88 ? -4.551 -10.461 -10.055 1 99 88 THR A O 1
ATOM 668 N N . VAL A 1 89 ? -6.055 -11.438 -11.461 1 98.94 89 VAL A N 1
ATOM 669 C CA . VAL A 1 89 ? -7.211 -10.977 -10.703 1 98.94 89 VAL A CA 1
ATOM 670 C C . VAL A 1 89 ? -8.008 -12.172 -10.195 1 98.94 89 VAL A C 1
ATOM 672 O O . VAL A 1 89 ? -7.883 -13.281 -10.727 1 98.94 89 VAL A O 1
ATOM 675 N N . HIS A 1 90 ? -8.781 -11.953 -9.148 1 98.94 90 HIS A N 1
ATOM 676 C CA . HIS A 1 90 ? -9.641 -13.016 -8.641 1 98.94 90 HIS A CA 1
ATOM 677 C C . HIS A 1 90 ? -10.938 -13.102 -9.438 1 98.94 90 HIS A C 1
ATOM 679 O O . HIS A 1 90 ? -11.602 -12.086 -9.656 1 98.94 90 HIS A O 1
ATOM 685 N N . VAL A 1 91 ? -11.32 -14.289 -9.758 1 98.88 91 VAL A N 1
ATOM 686 C CA . VAL A 1 91 ? -12.555 -14.492 -10.5 1 98.88 91 VAL A CA 1
ATOM 687 C C . VAL A 1 91 ? -13.75 -14.055 -9.656 1 98.88 91 VAL A C 1
ATOM 689 O O . VAL A 1 91 ? -14.766 -13.594 -10.188 1 98.88 91 VAL A O 1
ATOM 692 N N . GLU A 1 92 ? -13.633 -14.211 -8.336 1 98.81 92 GLU A N 1
ATOM 693 C CA . GLU A 1 92 ? -14.695 -13.867 -7.395 1 98.81 92 GLU A CA 1
ATOM 694 C C . GLU A 1 92 ? -14.93 -12.359 -7.355 1 98.81 92 GLU A C 1
ATOM 696 O O . GLU A 1 92 ? -15.953 -11.898 -6.848 1 98.81 92 GLU A O 1
ATOM 701 N N . ALA A 1 93 ? -13.969 -11.547 -7.875 1 98.75 93 ALA A N 1
ATOM 702 C CA . ALA A 1 93 ? -14.055 -10.086 -7.816 1 98.75 93 ALA A CA 1
ATOM 703 C C . ALA A 1 93 ? -14.367 -9.5 -9.188 1 98.75 93 ALA A C 1
ATOM 705 O O . ALA A 1 93 ? -14.906 -8.398 -9.289 1 98.75 93 ALA A O 1
ATOM 706 N N . ALA A 1 94 ? -14.023 -10.188 -10.281 1 98.75 94 ALA A N 1
ATOM 707 C CA . ALA A 1 94 ? -14.156 -9.688 -11.648 1 98.75 94 ALA A CA 1
ATOM 708 C C . ALA A 1 94 ? -15.609 -9.758 -12.117 1 98.75 94 ALA A C 1
ATOM 710 O O . ALA A 1 94 ? -16.281 -10.766 -11.914 1 98.75 94 ALA A O 1
ATOM 711 N N . HIS A 1 95 ? -16.094 -8.742 -12.727 1 98.56 95 HIS A N 1
ATOM 712 C CA . HIS A 1 95 ? -17.453 -8.703 -13.258 1 98.56 95 HIS A CA 1
ATOM 713 C C . HIS A 1 95 ? -17.516 -9.305 -14.664 1 98.56 95 HIS A C 1
ATOM 715 O O . HIS A 1 95 ? -18.469 -10 -15 1 98.56 95 HIS A O 1
ATOM 721 N N . ASP A 1 96 ? -16.594 -8.961 -15.484 1 98.75 96 ASP A N 1
ATOM 722 C CA . ASP A 1 96 ? -16.453 -9.508 -16.828 1 98.75 96 ASP A CA 1
ATOM 723 C C . ASP A 1 96 ? -15.039 -10.023 -17.078 1 98.75 96 ASP A C 1
ATOM 725 O O . ASP A 1 96 ? -14.273 -9.398 -17.812 1 98.75 96 ASP A O 1
ATOM 729 N N . PRO A 1 97 ? -14.766 -11.195 -16.531 1 98.75 97 PRO A N 1
ATOM 730 C CA . PRO A 1 97 ? -13.391 -11.688 -16.578 1 98.75 97 PRO A CA 1
ATOM 731 C C . PRO A 1 97 ? -12.867 -11.898 -17.984 1 98.75 97 PRO A C 1
ATOM 733 O O . PRO A 1 97 ? -11.672 -11.75 -18.25 1 98.75 97 PRO A O 1
ATOM 736 N N . VAL A 1 98 ? -13.703 -12.234 -18.922 1 98.88 98 VAL A N 1
ATOM 737 C CA . VAL A 1 98 ? -13.258 -12.461 -20.297 1 98.88 98 VAL A CA 1
ATOM 738 C C . VAL A 1 98 ? -12.805 -11.133 -20.906 1 98.88 98 VAL A C 1
ATOM 740 O O . VAL A 1 98 ? -11.719 -11.047 -21.484 1 98.88 98 VAL A O 1
ATOM 743 N N . ALA A 1 99 ? -13.68 -10.141 -20.797 1 98.88 99 ALA A N 1
ATOM 744 C CA . ALA A 1 99 ? -13.297 -8.812 -21.281 1 98.88 99 ALA A CA 1
ATOM 745 C C . ALA A 1 99 ? -12.039 -8.312 -20.578 1 98.88 99 ALA A C 1
ATOM 747 O O . ALA A 1 99 ? -11.188 -7.672 -21.203 1 98.88 99 ALA A O 1
ATOM 748 N N . LEU A 1 100 ? -11.93 -8.578 -19.344 1 98.88 100 LEU A N 1
ATOM 749 C CA . LEU A 1 100 ? -10.789 -8.141 -18.547 1 98.88 100 LEU A CA 1
ATOM 750 C C . LEU A 1 100 ? -9.5 -8.773 -19.047 1 98.88 100 LEU A C 1
ATOM 752 O O . LEU A 1 100 ? -8.477 -8.094 -19.188 1 98.88 100 LEU A O 1
ATOM 756 N N . ALA A 1 101 ? -9.516 -10.023 -19.328 1 98.88 101 ALA A N 1
ATOM 757 C CA . ALA A 1 101 ? -8.344 -10.703 -19.875 1 98.88 101 ALA A CA 1
ATOM 758 C C . ALA A 1 101 ? -7.879 -10.047 -21.172 1 98.88 101 ALA A C 1
ATOM 760 O O . ALA A 1 101 ? -6.684 -9.812 -21.359 1 98.88 101 ALA A O 1
ATOM 761 N N . LYS A 1 102 ? -8.82 -9.797 -22.031 1 98.81 102 LYS A N 1
ATOM 762 C CA . LYS A 1 102 ? -8.516 -9.148 -23.312 1 98.81 102 LYS A CA 1
ATOM 763 C C . LYS A 1 102 ? -7.879 -7.781 -23.094 1 98.81 102 LYS A C 1
ATOM 765 O O . LYS A 1 102 ? -6.898 -7.438 -23.75 1 98.81 102 LYS A O 1
ATOM 770 N N . ASN A 1 103 ? -8.453 -7.027 -22.203 1 98.88 103 ASN A N 1
ATOM 771 C CA . ASN A 1 103 ? -7.957 -5.684 -21.922 1 98.88 103 ASN A CA 1
ATOM 772 C C . ASN A 1 103 ? -6.547 -5.719 -21.328 1 98.88 103 ASN A C 1
ATOM 774 O O . ASN A 1 103 ? -5.711 -4.879 -21.672 1 98.88 103 ASN A O 1
ATOM 778 N N . LEU A 1 104 ? -6.258 -6.648 -20.438 1 98.94 104 LEU A N 1
ATOM 779 C CA . LEU A 1 104 ? -4.93 -6.789 -19.844 1 98.94 104 LEU A CA 1
ATOM 780 C C . LEU A 1 104 ? -3.891 -7.109 -20.922 1 98.94 104 LEU A C 1
ATOM 782 O O . LEU A 1 104 ? -2.83 -6.48 -20.969 1 98.94 104 LEU A O 1
ATOM 786 N N . ARG A 1 105 ? -4.211 -8.023 -21.766 1 98.75 105 ARG A N 1
ATOM 787 C CA . ARG A 1 105 ? -3.303 -8.414 -22.828 1 98.75 105 ARG A CA 1
ATOM 788 C C . ARG A 1 105 ? -3.076 -7.262 -23.812 1 98.75 105 ARG A C 1
ATOM 790 O O . ARG A 1 105 ? -1.947 -7.02 -24.234 1 98.75 105 ARG A O 1
ATOM 797 N N . ALA A 1 106 ? -4.137 -6.566 -24.125 1 98.75 106 ALA A N 1
ATOM 798 C CA . ALA A 1 106 ? -4.039 -5.414 -25.016 1 98.75 106 ALA A CA 1
ATOM 799 C C . ALA A 1 106 ? -3.15 -4.328 -24.422 1 98.75 106 ALA A C 1
ATOM 801 O O . ALA A 1 106 ? -2.469 -3.605 -25.156 1 98.75 106 ALA A O 1
ATOM 802 N N . ALA A 1 107 ? -3.107 -4.285 -23.125 1 98.75 107 ALA A N 1
ATOM 803 C CA . ALA A 1 107 ? -2.322 -3.268 -22.422 1 98.75 107 ALA A CA 1
ATOM 804 C C . ALA A 1 107 ? -0.875 -3.717 -22.25 1 98.75 107 ALA A C 1
ATOM 806 O O . ALA A 1 107 ? -0.037 -2.957 -21.766 1 98.75 107 ALA A O 1
ATOM 807 N N . GLY A 1 108 ? -0.592 -4.973 -22.594 1 98.62 108 GLY A N 1
ATOM 808 C CA . GLY A 1 108 ? 0.804 -5.371 -22.688 1 98.62 108 GLY A CA 1
ATOM 809 C C . GLY A 1 108 ? 1.202 -6.41 -21.672 1 98.62 108 GLY A C 1
ATOM 810 O O . GLY A 1 108 ? 2.346 -6.871 -21.641 1 98.62 108 GLY A O 1
ATOM 811 N N . ALA A 1 109 ? 0.295 -6.797 -20.844 1 98.94 109 ALA A N 1
ATOM 812 C CA . ALA A 1 109 ? 0.611 -7.785 -19.812 1 98.94 109 ALA A CA 1
ATOM 813 C C . ALA A 1 109 ? 0.073 -9.164 -20.188 1 98.94 109 ALA A C 1
ATOM 815 O O . ALA A 1 109 ? -0.821 -9.273 -21.031 1 98.94 109 ALA A O 1
ATOM 816 N N . LYS A 1 110 ? 0.647 -10.195 -19.594 1 98.94 110 LYS A N 1
ATOM 817 C CA . LYS A 1 110 ? -0.093 -11.445 -19.469 1 98.94 110 LYS A CA 1
ATOM 818 C C . LYS A 1 110 ? -1.285 -11.297 -18.531 1 98.94 110 LYS A C 1
ATOM 820 O O . LYS A 1 110 ? -1.281 -10.43 -17.656 1 98.94 110 LYS A O 1
ATOM 825 N N . ALA A 1 111 ? -2.299 -12.078 -18.797 1 98.94 111 ALA A N 1
ATOM 826 C CA . ALA A 1 111 ? -3.5 -12.062 -17.969 1 98.94 111 ALA A CA 1
ATOM 827 C C . ALA A 1 111 ? -3.574 -13.312 -17.094 1 98.94 111 ALA A C 1
ATOM 829 O O . ALA A 1 111 ? -3.471 -14.43 -17.578 1 98.94 111 ALA A O 1
ATOM 830 N N . GLY A 1 112 ? -3.74 -13.109 -15.789 1 98.94 112 GLY A N 1
ATOM 831 C CA . GLY A 1 112 ? -3.916 -14.211 -14.852 1 98.94 112 GLY A CA 1
ATOM 832 C C . GLY A 1 112 ? -5.273 -14.203 -14.172 1 98.94 112 GLY A C 1
ATOM 833 O O . GLY A 1 112 ? -5.84 -13.141 -13.922 1 98.94 112 GLY A O 1
ATOM 834 N N . LEU A 1 113 ? -5.773 -15.359 -13.891 1 98.94 113 LEU A N 1
ATOM 835 C CA . LEU A 1 113 ? -7.008 -15.555 -13.133 1 98.94 113 LEU A CA 1
ATOM 836 C C . LEU A 1 113 ? -6.754 -16.406 -11.891 1 98.94 113 LEU A C 1
ATOM 838 O O . LEU A 1 113 ? -6.16 -17.484 -11.984 1 98.94 113 LEU A O 1
ATOM 842 N N . SER A 1 114 ? -7.141 -15.875 -10.781 1 98.94 114 SER A N 1
ATOM 843 C CA . SER A 1 114 ? -6.973 -16.578 -9.516 1 98.94 114 SER A CA 1
ATOM 844 C C . SER A 1 114 ? -8.305 -17.109 -8.992 1 98.94 114 SER A C 1
ATOM 846 O O . SER A 1 114 ? -9.352 -16.5 -9.227 1 98.94 114 SER A O 1
ATOM 848 N N . ILE A 1 115 ? -8.211 -18.203 -8.281 1 98.88 115 ILE A N 1
ATOM 849 C CA . ILE A 1 115 ? -9.383 -18.766 -7.617 1 98.88 115 ILE A CA 1
ATOM 850 C C . ILE A 1 115 ? -9.055 -19.047 -6.152 1 98.88 115 ILE A C 1
ATOM 852 O O . ILE A 1 115 ? -7.961 -19.531 -5.836 1 98.88 115 ILE A O 1
ATOM 856 N N . LYS A 1 116 ? -10.016 -18.812 -5.293 1 98.75 116 LYS A N 1
ATOM 857 C CA . LYS A 1 116 ? -9.906 -19.109 -3.869 1 98.75 116 LYS A CA 1
ATOM 858 C C . LYS A 1 116 ? -9.969 -20.625 -3.619 1 98.75 116 LYS A C 1
ATOM 860 O O . LYS A 1 116 ? -10.398 -21.375 -4.488 1 98.75 116 LYS A O 1
ATOM 865 N N . PRO A 1 117 ? -9.516 -20.984 -2.404 1 98.75 117 PRO A N 1
ATOM 866 C CA . PRO A 1 117 ? -9.508 -22.422 -2.1 1 98.75 117 PRO A CA 1
ATOM 867 C C . PRO A 1 117 ? -10.875 -23.078 -2.275 1 98.75 117 PRO A C 1
ATOM 869 O O . PRO A 1 117 ? -10.969 -24.203 -2.779 1 98.75 117 PRO A O 1
ATOM 872 N N . ASN A 1 118 ? -11.945 -22.375 -2 1 98.31 118 ASN A N 1
ATOM 873 C CA . ASN A 1 118 ? -13.273 -22.984 -2.01 1 98.31 118 ASN A CA 1
ATOM 874 C C . ASN A 1 118 ? -14.031 -22.656 -3.289 1 98.31 118 ASN A C 1
ATOM 876 O O . ASN A 1 118 ? -15.195 -23.016 -3.438 1 98.31 118 ASN A O 1
ATOM 880 N N . THR A 1 119 ? -13.492 -21.906 -4.184 1 98.62 119 THR A N 1
ATOM 881 C CA . THR A 1 119 ? -14.102 -21.641 -5.48 1 98.62 119 THR A CA 1
ATOM 882 C C . THR A 1 119 ? -13.859 -22.797 -6.441 1 98.62 119 THR A C 1
ATOM 884 O O . THR A 1 119 ? -12.711 -23.156 -6.723 1 98.62 119 THR A O 1
ATOM 887 N N . PRO A 1 120 ? -14.891 -23.422 -6.949 1 98.25 120 PRO A N 1
ATOM 888 C CA . PRO A 1 120 ? -14.711 -24.578 -7.848 1 98.25 120 PRO A CA 1
ATOM 889 C C . PRO A 1 120 ? -14.062 -24.172 -9.172 1 98.25 120 PRO A C 1
ATOM 891 O O . PRO A 1 120 ? -14.508 -23.234 -9.828 1 98.25 120 PRO A O 1
ATOM 894 N N . LEU A 1 121 ? -13.055 -24.875 -9.531 1 98.62 121 LEU A N 1
ATOM 895 C CA . LEU A 1 121 ? -12.336 -24.641 -10.781 1 98.62 121 LEU A CA 1
ATOM 896 C C . LEU A 1 121 ? -13.242 -24.891 -11.984 1 98.62 121 LEU A C 1
ATOM 898 O O . LEU A 1 121 ? -13.203 -24.141 -12.961 1 98.62 121 LEU A O 1
ATOM 902 N N . GLU A 1 122 ? -14.117 -25.906 -11.914 1 97.81 122 GLU A N 1
ATOM 903 C CA . GLU A 1 122 ? -14.93 -26.406 -13.023 1 97.81 122 GLU A CA 1
ATOM 904 C C . GLU A 1 122 ? -15.828 -25.297 -13.578 1 97.81 122 GLU A C 1
ATOM 906 O O . GLU A 1 122 ? -16.109 -25.281 -14.781 1 97.81 122 GLU A O 1
ATOM 911 N N . ASP A 1 123 ? -16.188 -24.391 -12.797 1 98.12 123 ASP A N 1
ATOM 912 C CA . ASP A 1 123 ? -17.109 -23.328 -13.188 1 98.12 123 ASP A CA 1
ATOM 913 C C . ASP A 1 123 ? -16.422 -22.297 -14.07 1 98.12 123 ASP A C 1
ATOM 915 O O . ASP A 1 123 ? -17.078 -21.469 -14.695 1 98.12 123 ASP A O 1
ATOM 919 N N . HIS A 1 124 ? -15.07 -22.422 -14.188 1 98.56 124 HIS A N 1
ATOM 920 C CA . HIS A 1 124 ? -14.344 -21.312 -14.797 1 98.56 124 HIS A CA 1
ATOM 921 C C . HIS A 1 124 ? -13.469 -21.797 -15.945 1 98.56 124 HIS A C 1
ATOM 923 O O . HIS A 1 124 ? -12.609 -21.062 -16.438 1 98.56 124 HIS A O 1
ATOM 929 N N . LEU A 1 125 ? -13.656 -23 -16.375 1 98.56 125 LEU A N 1
ATOM 930 C CA . LEU A 1 125 ? -12.805 -23.609 -17.406 1 98.56 125 LEU A CA 1
ATOM 931 C C . LEU A 1 125 ? -12.922 -22.844 -18.719 1 98.56 125 LEU A C 1
ATOM 933 O O . LEU A 1 125 ? -11.922 -22.609 -19.406 1 98.56 125 LEU A O 1
ATOM 937 N N . GLU A 1 126 ? -14.156 -22.5 -19.109 1 98.38 126 GLU A N 1
ATOM 938 C CA . GLU A 1 126 ? -14.344 -21.75 -20.344 1 98.38 126 GLU A CA 1
ATOM 939 C C . GLU A 1 126 ? -13.68 -20.375 -20.266 1 98.38 126 GLU A C 1
ATOM 941 O O . GLU A 1 126 ? -13.062 -19.922 -21.219 1 98.38 126 GLU A O 1
ATOM 946 N N . THR A 1 127 ? -13.82 -19.719 -19.125 1 98.81 127 THR A N 1
ATOM 947 C CA . THR A 1 127 ? -13.195 -18.422 -18.906 1 98.81 127 THR A CA 1
ATOM 948 C C . THR A 1 127 ? -11.672 -18.531 -18.969 1 98.81 127 THR A C 1
ATOM 950 O O . THR A 1 127 ? -11.008 -17.672 -19.547 1 98.81 127 THR A O 1
ATOM 953 N N . LEU A 1 128 ? -11.133 -19.594 -18.484 1 98.88 128 LEU A N 1
ATOM 954 C CA . LEU A 1 128 ? -9.695 -19.797 -18.359 1 98.88 128 LEU A CA 1
ATOM 955 C C . LEU A 1 128 ? -9.047 -19.891 -19.734 1 98.88 128 LEU A C 1
ATOM 957 O O . LEU A 1 128 ? -7.836 -19.688 -19.875 1 98.88 128 LEU A O 1
ATOM 961 N N . LYS A 1 129 ? -9.805 -20.172 -20.734 1 98.75 129 LYS A N 1
ATOM 962 C CA . LYS A 1 129 ? -9.273 -20.25 -22.094 1 98.75 129 LYS A CA 1
ATOM 963 C C . LYS A 1 129 ? -8.734 -18.891 -22.547 1 98.75 129 LYS A C 1
ATOM 965 O O . LYS A 1 129 ? -7.938 -18.828 -23.5 1 98.75 129 LYS A O 1
ATOM 970 N N . HIS A 1 130 ? -9.148 -17.859 -21.922 1 98.81 130 HIS A N 1
ATOM 971 C CA . HIS A 1 130 ? -8.766 -16.516 -22.297 1 98.81 130 HIS A CA 1
ATOM 972 C C . HIS A 1 130 ? -7.586 -16.016 -21.469 1 98.81 130 HIS A C 1
ATOM 974 O O . HIS A 1 130 ? -7.141 -14.875 -21.625 1 98.81 130 HIS A O 1
ATOM 980 N N . TYR A 1 131 ? -7.027 -16.828 -20.609 1 98.94 131 TYR A N 1
ATOM 981 C CA . TYR A 1 131 ? -6.016 -16.391 -19.656 1 98.94 131 TYR A CA 1
ATOM 982 C C . TYR A 1 131 ? -4.688 -17.094 -19.906 1 98.94 131 TYR A C 1
ATOM 984 O O . TYR A 1 131 ? -4.652 -18.156 -20.531 1 98.94 131 TYR A O 1
ATOM 992 N N . ASP A 1 132 ? -3.607 -16.469 -19.422 1 98.94 132 ASP A N 1
ATOM 993 C CA . ASP A 1 132 ? -2.248 -16.969 -19.594 1 98.94 132 ASP A CA 1
ATOM 994 C C . ASP A 1 132 ? -1.759 -17.672 -18.328 1 98.94 132 ASP A C 1
ATOM 996 O O . ASP A 1 132 ? -0.771 -18.406 -18.359 1 98.94 132 ASP A O 1
ATOM 1000 N N . THR A 1 133 ? -2.387 -17.391 -17.203 1 98.94 133 THR A N 1
ATOM 1001 C CA . THR A 1 133 ? -1.993 -17.922 -15.906 1 98.94 133 THR A CA 1
ATOM 1002 C C . THR A 1 133 ? -3.223 -18.281 -15.07 1 98.94 133 THR A C 1
ATOM 1004 O O . THR A 1 133 ? -4.203 -17.531 -15.055 1 98.94 133 THR A O 1
ATOM 1007 N N . LEU A 1 134 ? -3.246 -19.391 -14.477 1 98.94 134 LEU A N 1
ATOM 1008 C CA . LEU A 1 134 ? -4.16 -19.734 -13.391 1 98.94 134 LEU A CA 1
ATOM 1009 C C . LEU A 1 134 ? -3.432 -19.75 -12.055 1 98.94 134 LEU A C 1
ATOM 1011 O O . LEU A 1 134 ? -2.469 -20.5 -11.867 1 98.94 134 LEU A O 1
ATOM 1015 N N . LEU A 1 135 ? -3.836 -18.906 -11.203 1 99 135 LEU A N 1
ATOM 1016 C CA . LEU A 1 135 ? -3.307 -18.906 -9.844 1 99 135 LEU A CA 1
ATOM 1017 C C . LEU A 1 135 ? -4.273 -19.594 -8.883 1 99 135 LEU A C 1
ATOM 1019 O O . LEU A 1 135 ? -5.383 -19.094 -8.656 1 99 135 LEU A O 1
ATOM 1023 N N . VAL A 1 136 ? -3.873 -20.719 -8.328 1 98.94 136 VAL A N 1
ATOM 1024 C CA . VAL A 1 136 ? -4.648 -21.422 -7.324 1 98.94 136 VAL A CA 1
ATOM 1025 C C . VAL A 1 136 ? -4.188 -21.016 -5.926 1 98.94 136 VAL A C 1
ATOM 1027 O O . VAL A 1 136 ? -3.027 -21.203 -5.562 1 98.94 136 VAL A O 1
ATOM 1030 N N . MET A 1 137 ? -5.098 -20.453 -5.188 1 98.88 137 MET A N 1
ATOM 1031 C CA . MET A 1 137 ? -4.781 -20.125 -3.805 1 98.88 137 MET A CA 1
ATOM 1032 C C . MET A 1 137 ? -4.719 -21.375 -2.936 1 98.88 137 MET A C 1
ATOM 1034 O O . MET A 1 137 ? -5.668 -22.156 -2.908 1 98.88 137 MET A O 1
ATOM 1038 N N . SER A 1 138 ? -3.627 -21.516 -2.25 1 98.81 138 SER A N 1
ATOM 1039 C CA . SER A 1 138 ? -3.492 -22.625 -1.322 1 98.81 138 SER A CA 1
ATOM 1040 C C . SER A 1 138 ? -3.568 -22.156 0.126 1 98.81 138 SER A C 1
ATOM 1042 O O . SER A 1 138 ? -3.137 -22.859 1.038 1 98.81 138 SER A O 1
ATOM 1044 N N . VAL A 1 139 ? -3.988 -20.953 0.378 1 98.38 139 VAL A N 1
ATOM 1045 C CA . VAL A 1 139 ? -4.438 -20.344 1.622 1 98.38 139 VAL A CA 1
ATOM 1046 C C . VAL A 1 139 ? -5.578 -19.375 1.335 1 98.38 139 VAL A C 1
ATOM 1048 O O . VAL A 1 139 ? -5.809 -19 0.183 1 98.38 139 VAL A O 1
ATOM 1051 N N . GLU A 1 140 ? -6.32 -19.031 2.344 1 98.06 140 GLU A N 1
ATOM 1052 C CA . GLU A 1 140 ? -7.273 -17.938 2.135 1 98.06 140 GLU A CA 1
ATOM 1053 C C . GLU A 1 140 ? -6.555 -16.625 1.877 1 98.06 140 GLU A C 1
ATOM 1055 O O . GLU A 1 140 ? -5.656 -16.25 2.627 1 98.06 140 GLU A O 1
ATOM 1060 N N . PRO A 1 141 ? -6.91 -15.93 0.754 1 97.81 141 PRO A N 1
ATOM 1061 C CA . PRO A 1 141 ? -6.211 -14.672 0.458 1 97.81 141 PRO A CA 1
ATOM 1062 C C . PRO A 1 141 ? -6.34 -13.648 1.581 1 97.81 141 PRO A C 1
ATOM 1064 O O . PRO A 1 141 ? -7.391 -13.555 2.223 1 97.81 141 PRO A O 1
ATOM 1067 N N . GLY A 1 142 ? -5.285 -12.828 1.733 1 95.62 142 GLY A N 1
ATOM 1068 C CA . GLY A 1 142 ? -5.387 -11.758 2.711 1 95.62 142 GLY A CA 1
ATOM 1069 C C . GLY A 1 142 ? -4.129 -11.586 3.543 1 95.62 142 GLY A C 1
ATOM 1070 O O . GLY A 1 142 ? -3.699 -10.461 3.803 1 95.62 142 GLY A O 1
ATOM 1071 N N . PHE A 1 143 ? -3.602 -12.695 3.992 1 92 143 PHE A N 1
ATOM 1072 C CA . PHE A 1 143 ? -2.441 -12.609 4.871 1 92 143 PHE A CA 1
ATOM 1073 C C . PHE A 1 143 ? -1.392 -13.641 4.492 1 92 143 PHE A C 1
ATOM 1075 O O . PHE A 1 143 ? -1.722 -14.695 3.943 1 92 143 PHE A O 1
ATOM 1082 N N . GLY A 1 144 ? -0.099 -13.367 4.773 1 87.81 144 GLY A N 1
ATOM 1083 C CA . GLY A 1 144 ? 0.987 -14.312 4.602 1 87.81 144 GLY A CA 1
ATOM 1084 C C . GLY A 1 144 ? 1.188 -15.211 5.809 1 87.81 144 GLY A C 1
ATOM 1085 O O . GLY A 1 144 ? 0.551 -15.023 6.844 1 87.81 144 GLY A O 1
ATOM 1086 N N . GLY A 1 145 ? 1.993 -16.234 5.582 1 87.69 145 GLY A N 1
ATOM 1087 C CA . GLY A 1 145 ? 2.408 -17.078 6.688 1 87.69 145 GLY A CA 1
ATOM 1088 C C . GLY A 1 145 ? 1.37 -18.125 7.066 1 87.69 145 GLY A C 1
ATOM 1089 O O . GLY A 1 145 ? 1.507 -18.812 8.086 1 87.69 145 GLY A O 1
ATOM 1090 N N . GLN A 1 146 ? 0.372 -18.25 6.312 1 92.94 146 GLN A N 1
ATOM 1091 C CA . GLN A 1 146 ? -0.683 -19.219 6.574 1 92.94 146 GLN A CA 1
ATOM 1092 C C . GLN A 1 146 ? -0.249 -20.625 6.164 1 92.94 146 GLN A C 1
ATOM 1094 O O . GLN A 1 146 ? 0.715 -20.797 5.41 1 92.94 146 GLN A O 1
ATOM 1099 N N . SER A 1 147 ? -0.964 -21.594 6.652 1 96.19 147 SER A N 1
ATOM 1100 C CA . SER A 1 147 ? -0.64 -22.984 6.363 1 96.19 147 SER A CA 1
ATOM 1101 C C . SER A 1 147 ? -1.183 -23.406 5.004 1 96.19 147 SER A C 1
ATOM 1103 O O . SER A 1 147 ? -2.301 -23.047 4.637 1 96.19 147 SER A O 1
ATOM 1105 N N . PHE A 1 148 ? -0.458 -24.266 4.414 1 98.06 148 PHE A N 1
ATOM 1106 C CA . PHE A 1 148 ? -0.751 -24.812 3.096 1 98.06 148 PHE A CA 1
ATOM 1107 C C . PHE A 1 148 ? -1.998 -25.688 3.137 1 98.06 148 PHE A C 1
ATOM 1109 O O . PHE A 1 148 ? -2.104 -26.578 3.969 1 98.06 148 PHE A O 1
ATOM 1116 N N . ILE A 1 149 ? -3.006 -25.391 2.27 1 98.31 149 ILE A N 1
ATOM 1117 C CA . ILE A 1 149 ? -4.195 -26.219 2.123 1 98.31 149 ILE A CA 1
ATOM 1118 C C . ILE A 1 149 ? -3.977 -27.25 1.011 1 98.31 149 ILE A C 1
ATOM 1120 O O . ILE A 1 149 ? -4.18 -26.953 -0.167 1 98.31 149 ILE A O 1
ATOM 1124 N N . ALA A 1 150 ? -3.715 -28.391 1.342 1 98.19 150 ALA A N 1
ATOM 1125 C CA . ALA A 1 150 ? -3.303 -29.438 0.404 1 98.19 150 ALA A CA 1
ATOM 1126 C C . ALA A 1 150 ? -4.457 -29.844 -0.509 1 98.19 150 ALA A C 1
ATOM 1128 O O . ALA A 1 150 ? -4.238 -30.234 -1.659 1 98.19 150 ALA A O 1
ATOM 1129 N N . ASP A 1 151 ? -5.688 -29.672 -0.047 1 98.25 151 ASP A N 1
ATOM 1130 C CA . ASP A 1 151 ? -6.863 -30.125 -0.787 1 98.25 151 ASP A CA 1
ATOM 1131 C C . ASP A 1 151 ? -6.98 -29.391 -2.125 1 98.25 151 ASP A C 1
ATOM 1133 O O . ASP A 1 151 ? -7.562 -29.922 -3.076 1 98.25 151 ASP A O 1
ATOM 1137 N N . VAL A 1 152 ? -6.395 -28.25 -2.234 1 98.75 152 VAL A N 1
ATOM 1138 C CA . VAL A 1 152 ? -6.535 -27.469 -3.453 1 98.75 152 VAL A CA 1
ATOM 1139 C C . VAL A 1 152 ? -5.715 -28.094 -4.574 1 98.75 152 VAL A C 1
ATOM 1141 O O . VAL A 1 152 ? -5.895 -27.766 -5.75 1 98.75 152 VAL A O 1
ATOM 1144 N N . LEU A 1 153 ? -4.836 -29.016 -4.254 1 98.81 153 LEU A N 1
ATOM 1145 C CA . LEU A 1 153 ? -3.984 -29.641 -5.262 1 98.81 153 LEU A CA 1
ATOM 1146 C C . LEU A 1 153 ? -4.812 -30.453 -6.258 1 98.81 153 LEU A C 1
ATOM 1148 O O . LEU A 1 153 ? -4.363 -30.719 -7.371 1 98.81 153 LEU A O 1
ATOM 1152 N N . GLU A 1 154 ? -5.988 -30.828 -5.875 1 98.69 154 GLU A N 1
ATOM 1153 C CA . GLU A 1 154 ? -6.871 -31.484 -6.836 1 98.69 154 GLU A CA 1
ATOM 1154 C C . GLU A 1 154 ? -7.234 -30.547 -7.98 1 98.69 154 GLU A C 1
ATOM 1156 O O . GLU A 1 154 ? -7.371 -30.984 -9.125 1 98.69 154 GLU A O 1
ATOM 1161 N N . LYS A 1 155 ? -7.488 -29.266 -7.715 1 98.75 155 LYS A N 1
ATOM 1162 C CA . LYS A 1 155 ? -7.715 -28.266 -8.758 1 98.75 155 LYS A CA 1
ATOM 1163 C C . LYS A 1 155 ? -6.5 -28.156 -9.68 1 98.75 155 LYS A C 1
ATOM 1165 O O . LYS A 1 155 ? -6.648 -28.016 -10.891 1 98.75 155 LYS A O 1
ATOM 1170 N N . VAL A 1 156 ? -5.336 -28.203 -9.023 1 98.88 156 VAL A N 1
ATOM 1171 C CA . VAL A 1 156 ? -4.094 -28.125 -9.781 1 98.88 156 VAL A CA 1
ATOM 1172 C C . VAL A 1 156 ? -3.982 -29.312 -10.734 1 98.88 156 VAL A C 1
ATOM 1174 O O . VAL A 1 156 ? -3.676 -29.141 -11.914 1 98.88 156 VAL A O 1
ATOM 1177 N N . ARG A 1 157 ? -4.219 -30.484 -10.227 1 98.75 157 ARG A N 1
ATOM 1178 C CA . ARG A 1 157 ? -4.156 -31.688 -11.047 1 98.75 157 ARG A CA 1
ATOM 1179 C C . ARG A 1 157 ? -5.133 -31.594 -12.219 1 98.75 157 ARG A C 1
ATOM 1181 O O . ARG A 1 157 ? -4.801 -31.984 -13.344 1 98.75 157 ARG A O 1
ATOM 1188 N N . THR A 1 158 ? -6.309 -31.125 -11.93 1 98.81 158 THR A N 1
ATOM 1189 C CA . THR A 1 158 ? -7.301 -30.953 -12.984 1 98.81 158 THR A CA 1
ATOM 1190 C C . THR A 1 158 ? -6.801 -29.969 -14.039 1 98.81 158 THR A C 1
ATOM 1192 O O . THR A 1 158 ? -6.859 -30.25 -15.234 1 98.81 158 THR A O 1
ATOM 1195 N N . ALA A 1 159 ? -6.32 -28.844 -13.586 1 98.81 159 ALA A N 1
ATOM 1196 C CA . ALA A 1 159 ? -5.785 -27.844 -14.508 1 98.81 159 ALA A CA 1
ATOM 1197 C C . ALA A 1 159 ? -4.633 -28.422 -15.336 1 98.81 159 ALA A C 1
ATOM 1199 O O . ALA A 1 159 ? -4.555 -28.203 -16.547 1 98.81 159 ALA A O 1
ATOM 1200 N N . ARG A 1 160 ? -3.768 -29.141 -14.625 1 98.56 160 ARG A N 1
ATOM 1201 C CA . ARG A 1 160 ? -2.615 -29.734 -15.289 1 98.56 160 ARG A CA 1
ATOM 1202 C C . ARG A 1 160 ? -3.059 -30.688 -16.406 1 98.56 160 ARG A C 1
ATOM 1204 O O . ARG A 1 160 ? -2.514 -30.656 -17.516 1 98.56 160 ARG A O 1
ATOM 1211 N N . ARG A 1 161 ? -3.994 -31.531 -16.109 1 98.5 161 ARG A N 1
ATOM 1212 C CA . ARG A 1 161 ? -4.523 -32.438 -17.125 1 98.5 161 ARG A CA 1
ATOM 1213 C C . ARG A 1 161 ? -5.039 -31.672 -18.328 1 98.5 161 ARG A C 1
ATOM 1215 O O . ARG A 1 161 ? -4.766 -32.062 -19.469 1 98.5 161 ARG A O 1
ATOM 1222 N N . LEU A 1 162 ? -5.758 -30.656 -18.109 1 98.69 162 LEU A N 1
ATOM 1223 C CA . LEU A 1 162 ? -6.355 -29.859 -19.172 1 98.69 162 LEU A CA 1
ATOM 1224 C C . LEU A 1 162 ? -5.285 -29.141 -19.984 1 98.69 162 LEU A C 1
ATOM 1226 O O . LEU A 1 162 ? -5.43 -28.953 -21.188 1 98.69 162 LEU A O 1
ATOM 1230 N N . VAL A 1 163 ? -4.223 -28.719 -19.328 1 98.75 163 VAL A N 1
ATOM 1231 C CA . VAL A 1 163 ? -3.105 -28.094 -20.031 1 98.75 163 VAL A CA 1
ATOM 1232 C C . VAL A 1 163 ? -2.396 -29.141 -20.891 1 98.75 163 VAL A C 1
ATOM 1234 O O . VAL A 1 163 ? -2.111 -28.891 -22.078 1 98.75 163 VAL A O 1
ATOM 1237 N N . ASP A 1 164 ? -2.166 -30.281 -20.312 1 98.19 164 ASP A N 1
ATOM 1238 C CA . ASP A 1 164 ? -1.43 -31.344 -21 1 98.19 164 ASP A CA 1
ATOM 1239 C C . ASP A 1 164 ? -2.188 -31.828 -22.219 1 98.19 164 ASP A C 1
ATOM 1241 O O . ASP A 1 164 ? -1.576 -32.219 -23.219 1 98.19 164 ASP A O 1
ATOM 1245 N N . THR A 1 165 ? -3.486 -31.797 -22.172 1 98.06 165 THR A N 1
ATOM 1246 C CA . THR A 1 165 ? -4.297 -32.281 -23.281 1 98.06 165 THR A CA 1
ATOM 1247 C C . THR A 1 165 ? -4.559 -31.156 -24.297 1 98.06 165 THR A C 1
ATOM 1249 O O . THR A 1 165 ? -5.184 -31.391 -25.328 1 98.06 165 THR A O 1
ATOM 1252 N N . GLY A 1 166 ? -4.176 -29.953 -23.969 1 97.75 166 GLY A N 1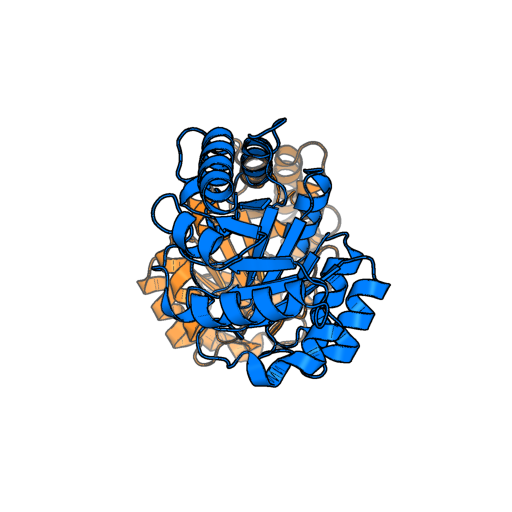
ATOM 1253 C CA . GLY A 1 166 ? -4.266 -28.844 -24.906 1 97.75 166 GLY A CA 1
ATOM 1254 C C . GLY A 1 166 ? -5.555 -28.047 -24.766 1 97.75 166 GLY A C 1
ATOM 1255 O O . GLY A 1 166 ? -5.762 -27.062 -25.484 1 97.75 166 GLY A O 1
ATOM 1256 N N . HIS A 1 167 ? -6.383 -28.406 -23.828 1 97.75 167 HIS A N 1
ATOM 1257 C CA . HIS A 1 167 ? -7.641 -27.688 -23.625 1 97.75 167 HIS A CA 1
ATOM 1258 C C . HIS A 1 167 ? -7.402 -26.297 -23.062 1 97.75 167 HIS A C 1
ATOM 1260 O O . HIS A 1 167 ? -8.203 -25.391 -23.297 1 97.75 167 HIS A O 1
ATOM 1266 N N . LEU A 1 168 ? -6.398 -26.188 -22.297 1 98.56 168 LEU A N 1
ATOM 1267 C CA . LEU A 1 168 ? -5.941 -24.906 -21.766 1 98.56 168 LEU A CA 1
ATOM 1268 C C . LEU A 1 16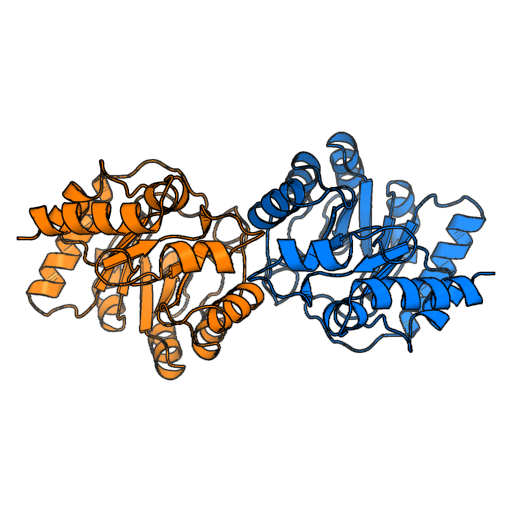8 ? -4.488 -24.656 -22.141 1 98.56 168 LEU A C 1
ATOM 1270 O O . LEU A 1 168 ? -3.713 -25.594 -22.328 1 98.56 168 LEU A O 1
ATOM 1274 N N . LYS A 1 169 ? -4.137 -23.406 -22.328 1 98.5 169 LYS A N 1
ATOM 1275 C CA . LYS A 1 169 ? -2.76 -22.969 -22.547 1 98.5 169 LYS A CA 1
ATOM 1276 C C . LYS A 1 169 ? -2.361 -21.891 -21.547 1 98.5 169 LYS A C 1
ATOM 1278 O O . LYS A 1 169 ? -2.428 -20.688 -21.859 1 98.5 169 LYS A O 1
ATOM 1283 N N . LEU A 1 170 ? -2 -22.344 -20.406 1 98.31 170 LEU A N 1
ATOM 1284 C CA . LEU A 1 170 ? -1.671 -21.391 -19.359 1 98.31 170 LEU A CA 1
ATOM 1285 C C . LEU A 1 170 ? -0.653 -21.969 -18.391 1 98.31 170 LEU A C 1
ATOM 1287 O O . LEU A 1 170 ? -0.442 -23.172 -18.359 1 98.31 170 LEU A O 1
ATOM 1291 N N . VAL A 1 171 ? 0.048 -21.062 -17.672 1 98.88 171 VAL A N 1
ATOM 1292 C CA . VAL A 1 171 ? 0.911 -21.391 -16.547 1 98.88 171 VAL A CA 1
ATOM 1293 C C . VAL A 1 171 ? 0.06 -21.672 -15.305 1 98.88 171 VAL A C 1
ATOM 1295 O O . VAL A 1 171 ? -0.819 -20.875 -14.961 1 98.88 171 VAL A O 1
ATOM 1298 N N . VAL A 1 172 ? 0.264 -22.797 -14.656 1 98.94 172 VAL A N 1
ATOM 1299 C CA . VAL A 1 172 ? -0.406 -23.078 -13.391 1 98.94 172 VAL A CA 1
ATOM 1300 C C . VAL A 1 172 ? 0.46 -22.609 -12.227 1 98.94 172 VAL A C 1
ATOM 1302 O O . VAL A 1 172 ? 1.54 -23.141 -11.984 1 98.94 172 VAL A O 1
ATOM 1305 N N . GLU A 1 173 ? 0.01 -21.594 -11.547 1 98.94 173 GLU A N 1
ATOM 1306 C CA . GLU A 1 173 ? 0.675 -20.969 -10.398 1 98.94 173 GLU A CA 1
ATOM 1307 C C . GLU A 1 173 ? -0.032 -21.328 -9.094 1 98.94 173 GLU A C 1
ATOM 1309 O O . GLU A 1 173 ? -1.247 -21.531 -9.078 1 98.94 173 GLU A O 1
ATOM 1314 N N . ILE A 1 174 ? 0.75 -21.469 -8.023 1 98.94 174 ILE A N 1
ATOM 1315 C CA . ILE A 1 174 ? 0.177 -21.719 -6.707 1 98.94 174 ILE A CA 1
ATOM 1316 C C . ILE A 1 174 ? 0.738 -20.719 -5.699 1 98.94 174 ILE A C 1
ATOM 1318 O O . ILE A 1 174 ? 1.915 -20.359 -5.766 1 98.94 174 ILE A O 1
ATOM 1322 N N . ASP A 1 175 ? -0.084 -20.234 -4.816 1 98.75 175 ASP A N 1
ATOM 1323 C CA . ASP A 1 175 ? 0.295 -19.203 -3.863 1 98.75 175 ASP A CA 1
ATOM 1324 C C . ASP A 1 175 ? -0.28 -19.484 -2.479 1 98.75 175 ASP A C 1
ATOM 1326 O O . ASP A 1 175 ? -1.495 -19.609 -2.32 1 98.75 175 ASP A O 1
ATOM 1330 N N . GLY A 1 176 ? 0.575 -19.547 -1.525 1 98.31 176 GLY A N 1
ATOM 1331 C CA . GLY A 1 176 ? 0.189 -19.734 -0.138 1 98.31 176 GLY A CA 1
ATOM 1332 C C . GLY A 1 176 ? 0.906 -20.906 0.521 1 98.31 176 GLY A C 1
ATOM 1333 O O . GLY A 1 176 ? 0.657 -22.062 0.187 1 98.31 176 GLY A O 1
ATOM 1334 N N . GLY A 1 177 ? 1.804 -20.625 1.492 1 97.75 177 GLY A N 1
ATOM 1335 C CA . GLY A 1 177 ? 2.4 -21.672 2.316 1 97.75 177 GLY A CA 1
ATOM 1336 C C . GLY A 1 177 ? 3.43 -22.5 1.575 1 97.75 177 GLY A C 1
ATOM 1337 O O . GLY A 1 177 ? 3.709 -23.641 1.958 1 97.75 177 GLY A O 1
ATOM 1338 N N . ILE A 1 178 ? 3.959 -22.047 0.494 1 98.56 178 ILE A N 1
ATOM 1339 C CA . ILE A 1 178 ? 4.941 -22.797 -0.276 1 98.56 178 ILE A CA 1
ATOM 1340 C C . ILE A 1 178 ? 6.312 -22.688 0.384 1 98.56 178 ILE A C 1
ATOM 1342 O O . ILE A 1 178 ? 6.785 -21.578 0.664 1 98.56 178 ILE A O 1
ATOM 1346 N N . ASN A 1 179 ? 6.898 -23.734 0.674 1 98.38 179 ASN A N 1
ATOM 1347 C CA . ASN A 1 179 ? 8.227 -23.875 1.264 1 98.38 179 ASN A CA 1
ATOM 1348 C C . ASN A 1 179 ? 8.828 -25.234 0.966 1 98.38 179 ASN A C 1
ATOM 1350 O O . ASN A 1 179 ? 8.336 -25.969 0.107 1 98.38 179 ASN A O 1
ATOM 1354 N N . ALA A 1 180 ? 9.922 -25.562 1.667 1 98.06 180 ALA A N 1
ATOM 1355 C CA . ALA A 1 180 ? 10.641 -26.812 1.415 1 98.06 180 ALA A CA 1
ATOM 1356 C C . ALA A 1 180 ? 9.758 -28.016 1.712 1 98.06 180 ALA A C 1
ATOM 1358 O O . ALA A 1 180 ? 9.891 -29.062 1.067 1 98.06 180 ALA A O 1
ATOM 1359 N N . ASP A 1 181 ? 8.797 -27.891 2.57 1 98.25 181 ASP A N 1
ATOM 1360 C CA . ASP A 1 181 ? 7.965 -29 2.996 1 98.25 181 ASP A CA 1
ATOM 1361 C C . ASP A 1 181 ? 6.781 -29.203 2.049 1 98.25 181 ASP A C 1
ATOM 1363 O O . ASP A 1 181 ? 6.18 -30.281 2.012 1 98.25 181 ASP A O 1
ATOM 1367 N N . THR A 1 182 ? 6.414 -28.188 1.294 1 98.69 182 THR A N 1
ATOM 1368 C CA . THR A 1 182 ? 5.16 -28.281 0.554 1 98.69 182 THR A CA 1
ATOM 1369 C C . THR A 1 182 ? 5.414 -28.219 -0.95 1 98.69 182 THR A C 1
ATOM 1371 O O . THR A 1 182 ? 4.547 -28.578 -1.746 1 98.69 182 THR A O 1
ATOM 1374 N N . ILE A 1 183 ? 6.582 -27.781 -1.338 1 98.75 183 ILE A N 1
ATOM 1375 C CA . ILE A 1 183 ? 6.805 -27.484 -2.75 1 98.75 183 ILE A CA 1
ATOM 1376 C C . ILE A 1 183 ? 6.797 -28.781 -3.553 1 98.75 183 ILE A C 1
ATOM 1378 O O . ILE A 1 183 ? 6.371 -28.797 -4.711 1 98.75 183 ILE A O 1
ATOM 1382 N N . GLU A 1 184 ? 7.234 -29.891 -2.98 1 98.62 184 GLU A N 1
ATOM 1383 C CA . GLU A 1 184 ? 7.324 -31.141 -3.729 1 98.62 184 GLU A CA 1
ATOM 1384 C C . GLU A 1 184 ? 5.941 -31.672 -4.082 1 98.62 184 GLU A C 1
ATOM 1386 O O . GLU A 1 184 ? 5.699 -32.094 -5.219 1 98.62 184 GLU A O 1
ATOM 1391 N N . GLN A 1 185 ? 5.016 -31.672 -3.119 1 98.44 185 GLN A N 1
ATOM 1392 C CA . GLN A 1 185 ? 3.674 -32.156 -3.424 1 98.44 185 GLN A CA 1
ATOM 1393 C C . GLN A 1 185 ? 2.992 -31.25 -4.457 1 98.44 185 GLN A C 1
ATOM 1395 O O . GLN A 1 185 ? 2.229 -31.734 -5.293 1 98.44 185 GLN A O 1
ATOM 1400 N N . ALA A 1 186 ? 3.225 -29.969 -4.398 1 98.81 186 ALA A N 1
ATOM 1401 C CA . ALA A 1 186 ? 2.682 -29.047 -5.395 1 98.81 186 ALA A CA 1
ATOM 1402 C C . ALA A 1 186 ? 3.26 -29.328 -6.777 1 98.81 186 ALA A C 1
ATOM 1404 O O . ALA A 1 186 ? 2.531 -29.328 -7.773 1 98.81 186 ALA A O 1
ATOM 1405 N N . ALA A 1 187 ? 4.574 -29.516 -6.797 1 98.75 187 ALA A N 1
ATOM 1406 C CA . ALA A 1 187 ? 5.238 -29.844 -8.055 1 98.75 187 ALA A CA 1
ATOM 1407 C C . ALA A 1 187 ? 4.688 -31.141 -8.641 1 98.75 187 ALA A C 1
ATOM 1409 O O . ALA A 1 187 ? 4.422 -31.234 -9.844 1 98.75 187 ALA A O 1
ATOM 1410 N N . GLU A 1 188 ? 4.48 -32.125 -7.785 1 98.38 188 GLU A N 1
ATOM 1411 C CA . GLU A 1 188 ? 3.934 -33.406 -8.211 1 98.38 188 GLU A CA 1
ATOM 1412 C C . GLU A 1 188 ? 2.533 -33.25 -8.797 1 98.38 188 GLU A C 1
ATOM 1414 O O . GLU A 1 188 ? 2.162 -33.938 -9.734 1 98.38 188 GLU A O 1
ATOM 1419 N N . ALA A 1 189 ? 1.8 -32.312 -8.242 1 98.62 189 ALA A N 1
ATOM 1420 C CA . ALA A 1 189 ? 0.43 -32.094 -8.688 1 98.62 189 ALA A CA 1
ATOM 1421 C C . ALA A 1 189 ? 0.409 -31.422 -10.062 1 98.62 189 ALA A C 1
ATOM 1423 O O . ALA A 1 189 ? -0.6 -31.484 -10.766 1 98.62 189 ALA A O 1
ATOM 1424 N N . GLY A 1 190 ? 1.5 -30.734 -10.391 1 98.56 190 GLY A N 1
ATOM 1425 C CA . GLY A 1 190 ? 1.578 -30.188 -11.734 1 98.56 190 GLY A CA 1
ATOM 1426 C C . GLY A 1 190 ? 1.726 -28.688 -11.758 1 98.56 190 GLY A C 1
ATOM 1427 O O . GLY A 1 190 ? 1.481 -28.047 -12.781 1 98.56 190 GLY A O 1
ATOM 1428 N N . VAL A 1 191 ? 2.121 -28.062 -10.672 1 98.81 191 VAL A N 1
ATOM 1429 C CA . VAL A 1 191 ? 2.34 -26.625 -10.609 1 98.81 191 VAL A CA 1
ATOM 1430 C C . VAL A 1 191 ? 3.549 -26.25 -11.461 1 98.81 191 VAL A C 1
ATOM 1432 O O . VAL A 1 191 ? 4.559 -26.953 -11.461 1 98.81 191 VAL A O 1
ATOM 1435 N N . ASP A 1 192 ? 3.408 -25.094 -12.188 1 98.56 192 ASP A N 1
ATOM 1436 C CA . ASP A 1 192 ? 4.496 -24.562 -13.008 1 98.56 192 ASP A CA 1
ATOM 1437 C C . ASP A 1 192 ? 5.262 -23.469 -12.258 1 98.56 192 ASP A C 1
ATOM 1439 O O . ASP A 1 192 ? 6.469 -23.312 -12.438 1 98.56 192 ASP A O 1
ATOM 1443 N N . CYS A 1 193 ? 4.586 -22.656 -11.508 1 98.94 193 CYS A N 1
ATOM 1444 C CA . CYS A 1 193 ? 5.141 -21.484 -10.852 1 98.94 193 CYS A CA 1
ATOM 1445 C C . CYS A 1 193 ? 4.773 -21.453 -9.367 1 98.94 193 CYS A C 1
ATOM 1447 O O . CYS A 1 193 ? 3.592 -21.5 -9.023 1 98.94 193 CYS A O 1
ATOM 1449 N N . PHE A 1 194 ? 5.777 -21.359 -8.531 1 98.94 194 PHE A N 1
ATOM 1450 C CA . PHE A 1 194 ? 5.605 -21.438 -7.09 1 98.94 194 PHE A CA 1
ATOM 1451 C C . PHE A 1 194 ? 5.84 -20.078 -6.438 1 98.94 194 PHE A C 1
ATOM 1453 O O . PHE A 1 194 ? 6.949 -19.547 -6.484 1 98.94 194 PHE A O 1
ATOM 1460 N N . VAL A 1 195 ? 4.789 -19.531 -5.82 1 98.94 195 VAL A N 1
ATOM 1461 C CA . VAL A 1 195 ? 4.934 -18.297 -5.055 1 98.94 195 VAL A CA 1
ATOM 1462 C C . VAL A 1 195 ? 5.379 -18.625 -3.631 1 98.94 195 VAL A C 1
ATOM 1464 O O . VAL A 1 195 ? 4.684 -19.328 -2.902 1 98.94 195 VAL A O 1
ATOM 1467 N N . ALA A 1 196 ? 6.5 -18.141 -3.266 1 98.62 196 ALA A N 1
ATOM 1468 C CA . ALA A 1 196 ? 7.059 -18.375 -1.939 1 98.62 196 ALA A CA 1
ATOM 1469 C C . ALA A 1 196 ? 7.457 -17.062 -1.267 1 98.62 196 ALA A C 1
ATOM 1471 O O . ALA A 1 196 ? 8.195 -16.266 -1.843 1 98.62 196 ALA A O 1
ATOM 1472 N N . GLY A 1 197 ? 6.98 -16.844 -0.089 1 97.81 197 GLY A N 1
ATOM 1473 C CA . GLY A 1 197 ? 7.289 -15.617 0.63 1 97.81 197 GLY A CA 1
ATOM 1474 C C . GLY A 1 197 ? 8.344 -15.805 1.705 1 97.81 197 GLY A C 1
ATOM 1475 O O . GLY A 1 197 ? 9.539 -15.68 1.438 1 97.81 197 GLY A O 1
ATOM 1476 N N . SER A 1 198 ? 7.887 -16.281 2.896 1 97.56 198 SER A N 1
ATOM 1477 C CA . SER A 1 198 ? 8.758 -16.406 4.062 1 97.56 198 SER A CA 1
ATOM 1478 C C . SER A 1 198 ? 9.867 -17.422 3.816 1 97.56 198 SER A C 1
ATOM 1480 O O . SER A 1 198 ? 10.969 -17.297 4.348 1 97.56 198 SER A O 1
ATOM 1482 N N . ALA A 1 199 ? 9.57 -18.422 3.027 1 98.12 199 ALA A N 1
ATOM 1483 C CA . ALA A 1 199 ? 10.57 -19.438 2.713 1 98.12 199 ALA A CA 1
ATOM 1484 C C . ALA A 1 199 ? 11.773 -18.828 1.996 1 98.12 199 ALA A C 1
ATOM 1486 O O . ALA A 1 199 ? 12.883 -19.359 2.064 1 98.12 199 ALA A O 1
ATOM 1487 N N . VAL A 1 200 ? 11.578 -17.703 1.321 1 98.75 200 VAL A N 1
ATOM 1488 C CA . VAL A 1 200 ? 12.641 -17.062 0.567 1 98.75 200 VAL A CA 1
ATOM 1489 C C . VAL A 1 200 ? 13.211 -15.898 1.373 1 98.75 200 VAL A C 1
ATOM 1491 O O . VAL A 1 200 ? 14.391 -15.906 1.741 1 98.75 200 VAL A O 1
ATOM 1494 N N . TYR A 1 201 ? 12.359 -15 1.771 1 98.56 201 TYR A N 1
ATOM 1495 C CA . TYR A 1 201 ? 12.836 -13.758 2.367 1 98.56 201 TYR A CA 1
ATOM 1496 C C . TYR A 1 201 ? 13.133 -13.945 3.852 1 98.56 201 TYR A C 1
ATOM 1498 O O . TYR A 1 201 ? 13.719 -13.07 4.488 1 98.56 201 TYR A O 1
ATOM 1506 N N . GLY A 1 202 ? 12.695 -15.062 4.441 1 97.75 202 GLY A N 1
ATOM 1507 C CA . GLY A 1 202 ? 13.07 -15.406 5.805 1 97.75 202 GLY A CA 1
ATOM 1508 C C . GLY A 1 202 ? 14.406 -16.125 5.895 1 97.75 202 GLY A C 1
ATOM 1509 O O . GLY A 1 202 ? 14.945 -16.297 6.988 1 97.75 202 GLY A O 1
ATOM 1510 N N . ALA A 1 203 ? 14.945 -16.484 4.805 1 98.31 203 ALA A N 1
ATOM 1511 C CA . ALA A 1 203 ? 16.219 -17.188 4.762 1 98.31 203 ALA A CA 1
ATOM 1512 C C . ALA A 1 203 ? 17.391 -16.219 4.898 1 98.31 203 ALA A C 1
ATOM 1514 O O . ALA A 1 203 ? 17.266 -15.031 4.609 1 98.31 203 ALA A O 1
ATOM 1515 N N . GLU A 1 204 ? 18.516 -16.75 5.289 1 97.94 204 GLU A N 1
ATOM 1516 C CA . GLU A 1 204 ? 19.734 -15.953 5.387 1 97.94 204 GLU A CA 1
ATOM 1517 C C . GLU A 1 204 ? 20.172 -15.43 4.02 1 97.94 204 GLU A C 1
ATOM 1519 O O . GLU A 1 204 ? 20.609 -14.289 3.896 1 97.94 204 GLU A O 1
ATOM 1524 N N . ASP A 1 205 ? 20.062 -16.266 3.07 1 98.56 205 ASP A N 1
ATOM 1525 C CA . ASP A 1 205 ? 20.375 -15.922 1.685 1 98.56 205 ASP A CA 1
ATOM 1526 C C . ASP A 1 205 ? 19.188 -16.219 0.772 1 98.56 205 ASP A C 1
ATOM 1528 O O . ASP A 1 205 ? 19 -17.344 0.322 1 98.56 205 ASP A O 1
ATOM 1532 N N . PRO A 1 206 ? 18.391 -15.148 0.43 1 98.88 206 PRO A N 1
ATOM 1533 C CA . PRO A 1 206 ? 17.188 -15.352 -0.367 1 98.88 206 PRO A CA 1
ATOM 1534 C C . PRO A 1 206 ? 17.469 -15.984 -1.727 1 98.88 206 PRO A C 1
ATOM 1536 O O . PRO A 1 206 ? 16.688 -16.812 -2.199 1 98.88 206 PRO A O 1
ATOM 1539 N N . GLY A 1 207 ? 18.5 -15.578 -2.393 1 98.88 207 GLY A N 1
ATOM 1540 C CA . GLY A 1 207 ? 18.875 -16.188 -3.662 1 98.88 207 GLY A CA 1
ATOM 1541 C C . GLY A 1 207 ? 19.094 -17.688 -3.561 1 98.88 207 GLY A C 1
ATOM 1542 O O . GLY A 1 207 ? 18.625 -18.453 -4.41 1 98.88 207 GLY A O 1
ATOM 1543 N N . LYS A 1 208 ? 19.812 -18.125 -2.547 1 98.81 208 LYS A N 1
ATOM 1544 C CA . LYS A 1 208 ? 20.047 -19.547 -2.336 1 98.81 208 LYS A CA 1
ATOM 1545 C C . LYS A 1 208 ? 18.75 -20.266 -2.021 1 98.81 208 LYS A C 1
ATOM 1547 O O . LYS A 1 208 ? 18.562 -21.438 -2.406 1 98.81 208 LYS A O 1
ATOM 1552 N N . ALA A 1 209 ? 17.891 -19.578 -1.295 1 98.88 209 ALA A N 1
ATOM 1553 C CA . ALA A 1 209 ? 16.594 -20.172 -1.012 1 98.88 209 ALA A CA 1
ATOM 1554 C C . ALA A 1 209 ? 15.805 -20.422 -2.299 1 98.88 209 ALA A C 1
ATOM 1556 O O . ALA A 1 209 ? 15.164 -21.453 -2.455 1 98.88 209 ALA A O 1
ATOM 1557 N N . VAL A 1 210 ? 15.859 -19.453 -3.223 1 98.94 210 VAL A N 1
ATOM 1558 C CA . VAL A 1 210 ? 15.219 -19.609 -4.523 1 98.94 210 VAL A CA 1
ATOM 1559 C C . VAL A 1 210 ? 15.781 -20.844 -5.23 1 98.94 210 VAL A C 1
ATOM 1561 O O . VAL A 1 210 ? 15.023 -21.688 -5.715 1 98.94 210 VAL A O 1
ATOM 1564 N N . ALA A 1 211 ? 17.094 -20.969 -5.27 1 98.88 211 ALA A N 1
ATOM 1565 C CA . ALA A 1 211 ? 17.75 -22.094 -5.934 1 98.88 211 ALA A CA 1
ATOM 1566 C C . ALA A 1 211 ? 17.344 -23.422 -5.305 1 98.88 211 ALA A C 1
ATOM 1568 O O . ALA A 1 211 ? 17.125 -24.406 -6.012 1 98.88 211 ALA A O 1
ATOM 1569 N N . ALA A 1 212 ? 17.281 -23.438 -3.994 1 98.81 212 ALA A N 1
ATOM 1570 C CA . ALA A 1 212 ? 16.938 -24.672 -3.279 1 98.81 212 ALA A CA 1
ATOM 1571 C C . ALA A 1 212 ? 15.508 -25.109 -3.6 1 98.81 212 ALA A C 1
ATOM 1573 O O . ALA A 1 212 ? 15.258 -26.281 -3.834 1 98.81 212 ALA A O 1
ATOM 1574 N N . LEU A 1 213 ? 14.586 -24.203 -3.574 1 98.88 213 LEU A N 1
ATOM 1575 C CA . LEU A 1 213 ? 13.195 -24.5 -3.906 1 98.88 213 LEU A CA 1
ATOM 1576 C C . LEU A 1 213 ? 13.07 -24.984 -5.352 1 98.88 213 LEU A C 1
ATOM 1578 O O . LEU A 1 213 ? 12.344 -25.938 -5.637 1 98.88 213 LEU A O 1
ATOM 1582 N N . ARG A 1 214 ? 13.758 -24.25 -6.227 1 98.5 214 ARG A N 1
ATOM 1583 C CA . ARG A 1 214 ? 13.773 -24.625 -7.637 1 98.5 214 ARG A CA 1
ATOM 1584 C C . ARG A 1 214 ? 14.242 -26.078 -7.812 1 98.5 214 ARG A C 1
ATOM 1586 O O . ARG A 1 214 ? 13.625 -26.844 -8.555 1 98.5 214 ARG A O 1
ATOM 1593 N N . GLU A 1 215 ? 15.312 -26.391 -7.184 1 98.38 215 GLU A N 1
ATOM 1594 C CA . GLU A 1 215 ? 15.883 -27.734 -7.27 1 98.38 215 GLU A CA 1
ATOM 1595 C C . GLU A 1 215 ? 14.906 -28.781 -6.734 1 98.38 215 GLU A C 1
ATOM 1597 O O . GLU A 1 215 ? 14.727 -29.844 -7.34 1 98.38 215 GLU A O 1
ATOM 1602 N N . GLN A 1 216 ? 14.344 -28.516 -5.645 1 98.25 216 GLN A N 1
ATOM 1603 C CA . GLN A 1 216 ? 13.398 -29.453 -5.039 1 98.25 216 GLN A CA 1
ATOM 1604 C C . GLN A 1 216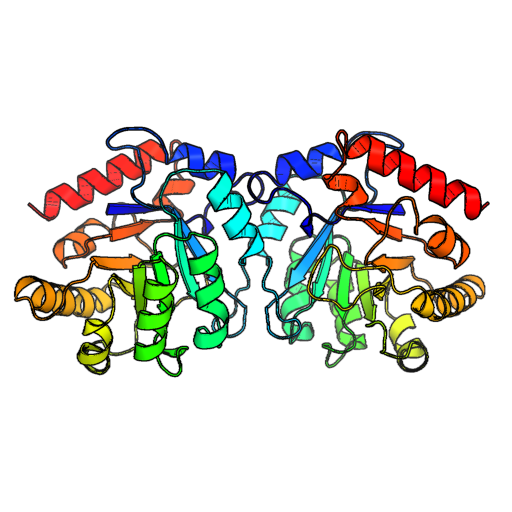 ? 12.203 -29.688 -5.953 1 98.25 216 GLN A C 1
ATOM 1606 O O . GLN A 1 216 ? 11.766 -30.828 -6.113 1 98.25 216 GLN A O 1
ATOM 1611 N N . ALA A 1 217 ? 11.672 -28.656 -6.504 1 98.31 217 ALA A N 1
ATOM 1612 C CA . ALA A 1 217 ? 10.539 -28.781 -7.418 1 98.31 217 ALA A CA 1
ATOM 1613 C C . ALA A 1 217 ? 10.922 -29.578 -8.664 1 98.31 217 ALA A C 1
ATOM 1615 O O . ALA A 1 217 ? 10.148 -30.406 -9.141 1 98.31 217 ALA A O 1
ATOM 1616 N N . ALA A 1 218 ? 12.117 -29.328 -9.18 1 96.94 218 ALA A N 1
ATOM 1617 C CA . ALA A 1 218 ? 12.586 -29.969 -10.414 1 96.94 218 ALA A CA 1
ATOM 1618 C C . ALA A 1 218 ? 12.805 -31.469 -10.203 1 96.94 218 ALA A C 1
ATOM 1620 O O . ALA A 1 218 ? 12.633 -32.25 -11.133 1 96.94 218 ALA A O 1
ATOM 1621 N N . ARG A 1 219 ? 13.109 -31.844 -9.031 1 95.19 219 ARG A N 1
ATOM 1622 C CA . ARG A 1 219 ? 13.391 -33.25 -8.719 1 95.19 219 ARG A CA 1
ATOM 1623 C C . ARG A 1 219 ? 12.141 -34.094 -8.898 1 95.19 219 ARG A C 1
ATOM 1625 O O . ARG A 1 219 ? 12.242 -35.281 -9.258 1 95.19 219 ARG A O 1
ATOM 1632 N N . VAL A 1 220 ? 11.086 -33.562 -8.586 1 92.38 220 VAL A N 1
ATOM 1633 C CA . VAL A 1 220 ? 9.852 -34.344 -8.602 1 92.38 220 VAL A CA 1
ATOM 1634 C C . VAL A 1 220 ? 9.188 -34.219 -9.977 1 92.38 220 VAL A C 1
ATOM 1636 O O . VAL A 1 220 ? 8.43 -35.094 -10.383 1 92.38 220 VAL A O 1
ATOM 1639 N N . ARG A 1 221 ? 9.281 -33.188 -10.68 1 84.69 221 ARG A N 1
ATOM 1640 C CA . ARG A 1 221 ? 8.664 -33 -11.992 1 84.69 221 ARG A CA 1
ATOM 1641 C C . ARG A 1 221 ? 9.414 -33.781 -13.062 1 84.69 221 ARG A C 1
ATOM 1643 O O . ARG A 1 221 ? 8.852 -34.125 -14.102 1 84.69 221 ARG A O 1
ATOM 1650 N N . GLY A 1 222 ? 10.375 -34.531 -12.812 1 62.41 222 GLY A N 1
ATOM 1651 C CA . GLY A 1 222 ? 11.141 -35.281 -13.805 1 62.41 222 GLY A CA 1
ATOM 1652 C C . GLY A 1 222 ? 11.469 -34.438 -15.039 1 62.41 222 GLY A C 1
ATOM 1653 O O . GLY A 1 222 ? 10.812 -33.438 -15.305 1 62.41 222 GLY A O 1
ATOM 1654 N N . MET B 1 1 ? 6.34 22.828 11.969 1 98.31 1 MET B N 1
ATOM 1655 C CA . MET B 1 1 ? 6.734 21.438 11.734 1 98.31 1 MET B CA 1
ATOM 1656 C C . MET B 1 1 ? 6.676 21.109 10.25 1 98.31 1 MET B C 1
ATOM 1658 O O . MET B 1 1 ? 5.797 21.578 9.531 1 98.31 1 MET B O 1
ATOM 1662 N N . ILE B 1 2 ? 7.66 20.359 9.789 1 98.94 2 ILE B N 1
ATOM 1663 C CA . ILE B 1 2 ? 7.656 19.859 8.414 1 98.94 2 ILE B CA 1
ATOM 1664 C C . ILE B 1 2 ? 7.504 18.344 8.422 1 98.94 2 ILE B C 1
ATOM 1666 O O . ILE B 1 2 ? 8.227 17.641 9.133 1 98.94 2 ILE B O 1
ATOM 1670 N N . ALA B 1 3 ? 6.535 17.812 7.672 1 98.94 3 ALA B N 1
ATOM 1671 C CA . ALA B 1 3 ? 6.254 16.391 7.57 1 98.94 3 ALA B CA 1
ATOM 1672 C C . ALA B 1 3 ? 6.312 15.914 6.117 1 98.94 3 ALA B C 1
ATOM 1674 O O . ALA B 1 3 ? 5.297 15.898 5.422 1 98.94 3 ALA B O 1
ATOM 1675 N N . PRO B 1 4 ? 7.453 15.516 5.633 1 98.88 4 PRO B N 1
ATOM 1676 C CA . PRO B 1 4 ? 7.562 15.062 4.242 1 98.88 4 PRO B CA 1
ATOM 1677 C C . PRO B 1 4 ? 6.691 13.844 3.949 1 98.88 4 PRO B C 1
ATOM 1679 O O . PRO B 1 4 ? 6.66 12.898 4.742 1 98.88 4 PRO B O 1
ATOM 1682 N N . SER B 1 5 ? 5.934 13.922 2.879 1 98.81 5 SER B N 1
ATOM 1683 C CA . SER B 1 5 ? 5.098 12.805 2.455 1 98.81 5 SER B CA 1
ATOM 1684 C C . SER B 1 5 ? 5.883 11.82 1.594 1 98.81 5 SER B C 1
ATOM 1686 O O . SER B 1 5 ? 6.348 12.172 0.508 1 98.81 5 SER B O 1
ATOM 1688 N N . ILE B 1 6 ? 5.855 10.602 1.949 1 98.62 6 ILE B N 1
ATOM 1689 C CA . ILE B 1 6 ? 6.637 9.609 1.22 1 98.62 6 ILE B CA 1
ATOM 1690 C C . ILE B 1 6 ? 5.891 9.195 -0.045 1 98.62 6 ILE B C 1
ATOM 1692 O O . ILE B 1 6 ? 6.395 8.398 -0.838 1 98.62 6 ILE B O 1
ATOM 1696 N N . LEU B 1 7 ? 4.719 9.75 -0.246 1 98.38 7 LEU B N 1
ATOM 1697 C CA . LEU B 1 7 ? 4.02 9.5 -1.5 1 98.38 7 LEU B CA 1
ATOM 1698 C C . LEU B 1 7 ? 4.875 9.914 -2.693 1 98.38 7 LEU B C 1
ATOM 1700 O O . LEU B 1 7 ? 4.73 9.359 -3.787 1 98.38 7 LEU B O 1
ATOM 1704 N N . SER B 1 8 ? 5.789 10.875 -2.488 1 97.88 8 SER B N 1
ATOM 1705 C CA . SER B 1 8 ? 6.648 11.375 -3.555 1 97.88 8 SER B CA 1
ATOM 1706 C C . SER B 1 8 ? 8.039 10.742 -3.486 1 97.88 8 SER B C 1
ATOM 1708 O O . SER B 1 8 ? 8.93 11.117 -4.242 1 97.88 8 SER B O 1
ATOM 1710 N N . ALA B 1 9 ? 8.258 9.836 -2.568 1 98.25 9 ALA B N 1
ATOM 1711 C CA . ALA B 1 9 ? 9.547 9.172 -2.418 1 98.25 9 ALA B CA 1
ATOM 1712 C C . ALA B 1 9 ? 9.625 7.93 -3.303 1 98.25 9 ALA B C 1
ATOM 1714 O O . ALA B 1 9 ? 8.633 7.523 -3.906 1 98.25 9 ALA B O 1
ATOM 1715 N N . ASP B 1 10 ? 10.836 7.406 -3.496 1 98.56 10 ASP B N 1
ATOM 1716 C CA . ASP B 1 10 ? 11.039 6.129 -4.172 1 98.56 10 ASP B CA 1
ATOM 1717 C C . ASP B 1 10 ? 10.656 4.961 -3.27 1 98.56 10 ASP B C 1
ATOM 1719 O O . ASP B 1 10 ? 11.398 4.605 -2.354 1 98.56 10 ASP B O 1
ATOM 1723 N N . PHE B 1 11 ? 9.562 4.277 -3.604 1 98.81 11 PHE B N 1
ATOM 1724 C CA . PHE B 1 11 ? 9.023 3.23 -2.748 1 98.81 11 PHE B CA 1
ATOM 1725 C C . PHE B 1 11 ? 9.961 2.029 -2.705 1 98.81 11 PHE B C 1
ATOM 1727 O O . PHE B 1 11 ? 9.883 1.201 -1.796 1 98.81 11 PHE B O 1
ATOM 1734 N N . ALA B 1 12 ? 10.852 1.905 -3.695 1 98.69 12 ALA B N 1
ATOM 1735 C CA . ALA B 1 12 ? 11.789 0.781 -3.711 1 98.69 12 ALA B CA 1
ATOM 1736 C C . ALA B 1 12 ? 12.891 0.969 -2.676 1 98.69 12 ALA B C 1
ATOM 1738 O O . ALA B 1 12 ? 13.633 0.033 -2.375 1 98.69 12 ALA B O 1
ATOM 1739 N N . ARG B 1 13 ? 12.961 2.205 -2.129 1 98.25 13 ARG B N 1
ATOM 1740 C CA . ARG B 1 13 ? 14.031 2.498 -1.177 1 98.25 13 ARG B CA 1
ATOM 1741 C C . ARG B 1 13 ? 13.539 3.424 -0.069 1 98.25 13 ARG B C 1
ATOM 1743 O O . ARG B 1 13 ? 14.203 4.406 0.267 1 98.25 13 ARG B O 1
ATOM 1750 N N . LEU B 1 14 ? 12.445 3.164 0.536 1 98.81 14 LEU B N 1
ATOM 1751 C CA . LEU B 1 14 ? 11.773 4.043 1.485 1 98.81 14 LEU B CA 1
ATOM 1752 C C . LEU B 1 14 ? 12.656 4.32 2.695 1 98.81 14 LEU B C 1
ATOM 1754 O O . LEU B 1 14 ? 12.695 5.445 3.199 1 98.81 14 LEU B O 1
ATOM 1758 N N . GLY B 1 15 ? 13.359 3.266 3.166 1 98.62 15 GLY B N 1
ATOM 1759 C CA . GLY B 1 15 ? 14.25 3.486 4.297 1 98.62 15 GLY B CA 1
ATOM 1760 C C . GLY B 1 15 ? 15.297 4.551 4.035 1 98.62 15 GLY B C 1
ATOM 1761 O O . GLY B 1 15 ? 15.531 5.418 4.879 1 98.62 15 GLY B O 1
ATOM 1762 N N . GLU B 1 16 ? 15.914 4.469 2.906 1 98.44 16 GLU B N 1
ATOM 1763 C CA . GLU B 1 16 ? 16.922 5.453 2.5 1 98.44 16 GLU B CA 1
ATOM 1764 C C . GLU B 1 16 ? 16.297 6.832 2.324 1 98.44 16 GLU B C 1
ATOM 1766 O O . GLU B 1 16 ? 16.875 7.84 2.719 1 98.44 16 GLU B O 1
ATOM 1771 N N . GLU B 1 17 ? 15.086 6.848 1.695 1 98.75 17 GLU B N 1
ATOM 1772 C CA . GLU B 1 17 ? 14.383 8.109 1.488 1 98.75 17 GLU B CA 1
ATOM 1773 C C . GLU B 1 17 ? 14.078 8.797 2.816 1 98.75 17 GLU B C 1
ATOM 1775 O O . GLU B 1 17 ? 14.266 10.008 2.951 1 98.75 17 GLU B O 1
ATOM 1780 N N . ILE B 1 18 ? 13.648 8.016 3.791 1 98.88 18 ILE B N 1
ATOM 1781 C CA . ILE B 1 18 ? 13.305 8.57 5.098 1 98.88 18 ILE B CA 1
ATOM 1782 C C . ILE B 1 18 ? 14.578 9.023 5.812 1 98.88 18 ILE B C 1
ATOM 1784 O O . ILE B 1 18 ? 14.586 10.07 6.473 1 98.88 18 ILE B O 1
ATOM 1788 N N . ARG B 1 19 ? 15.703 8.352 5.648 1 98.69 19 ARG B N 1
ATOM 1789 C CA . ARG B 1 19 ? 16.969 8.75 6.258 1 98.69 19 ARG B CA 1
ATOM 1790 C C . ARG B 1 19 ? 17.422 10.109 5.742 1 98.69 19 ARG B C 1
ATOM 1792 O O . ARG B 1 19 ? 18.016 10.891 6.484 1 98.69 19 ARG B O 1
ATOM 1799 N N . ALA B 1 20 ? 17.062 10.359 4.531 1 98.81 20 ALA B N 1
ATOM 1800 C CA . ALA B 1 20 ? 17.469 11.609 3.891 1 98.81 20 ALA B CA 1
ATOM 1801 C C . ALA B 1 20 ? 16.844 12.812 4.586 1 98.81 20 ALA B C 1
ATOM 1803 O O . ALA B 1 20 ? 17.359 13.93 4.477 1 98.81 20 ALA B O 1
ATOM 1804 N N . VAL B 1 21 ? 15.781 12.578 5.328 1 98.88 21 VAL B N 1
ATOM 1805 C CA . VAL B 1 21 ? 15.133 13.688 6.012 1 98.88 21 VAL B CA 1
ATOM 1806 C C . VAL B 1 21 ? 15.219 13.484 7.523 1 98.88 21 VAL B C 1
ATOM 1808 O O . VAL B 1 21 ? 14.516 14.156 8.289 1 98.88 21 VAL B O 1
ATOM 1811 N N . ALA B 1 22 ? 15.961 12.578 7.98 1 98.75 22 ALA B N 1
ATOM 1812 C CA . ALA B 1 22 ? 16.094 12.25 9.398 1 98.75 22 ALA B CA 1
ATOM 1813 C C . ALA B 1 22 ? 17.406 12.766 9.961 1 98.75 22 ALA B C 1
ATOM 1815 O O . ALA B 1 22 ? 17.922 12.219 10.938 1 98.75 22 ALA B O 1
ATOM 1816 N N . GLY B 1 23 ? 17.984 13.727 9.32 1 97.25 23 GLY B N 1
ATOM 1817 C CA . GLY B 1 23 ? 19.234 14.297 9.781 1 97.25 23 GLY B CA 1
ATOM 1818 C C . GLY B 1 23 ? 19.109 15 11.117 1 97.25 23 GLY B C 1
ATOM 1819 O O . GLY B 1 23 ? 18.328 14.578 11.977 1 97.25 23 GLY B O 1
ATOM 1820 N N . GLU B 1 24 ? 19.922 15.945 11.398 1 96.69 24 GLU B N 1
ATOM 1821 C CA . GLU B 1 24 ? 19.922 16.672 12.664 1 96.69 24 GLU B CA 1
ATOM 1822 C C . GLU B 1 24 ? 19.5 18.125 12.461 1 96.69 24 GLU B C 1
ATOM 1824 O O . GLU B 1 24 ? 19.516 18.641 11.336 1 96.69 24 GLU B O 1
ATOM 1829 N N . GLY B 1 25 ? 19.078 18.703 13.539 1 9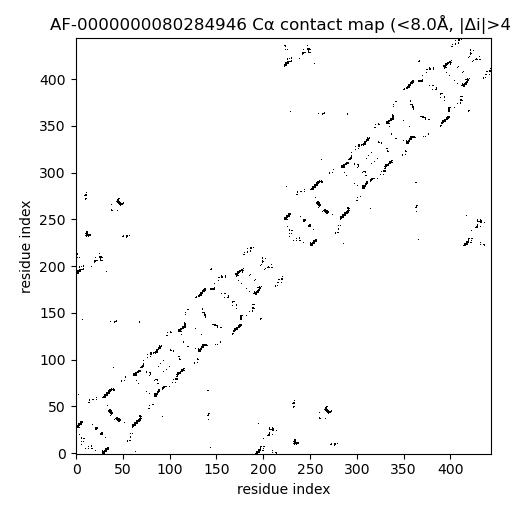7.44 25 GLY B N 1
ATOM 1830 C CA . GLY B 1 25 ? 18.75 20.125 13.516 1 97.44 25 GLY B CA 1
ATOM 1831 C C . GLY B 1 25 ? 17.641 20.453 12.539 1 97.44 25 GLY B C 1
ATOM 1832 O O . GLY B 1 25 ? 16.594 19.797 12.523 1 97.44 25 GLY B O 1
ATOM 1833 N N . ASP B 1 26 ? 17.938 21.453 11.672 1 97.88 26 ASP B N 1
ATOM 1834 C CA . ASP B 1 26 ? 16.891 22 10.82 1 97.88 26 ASP B CA 1
ATOM 1835 C C . ASP B 1 26 ? 16.609 21.078 9.633 1 97.88 26 ASP B C 1
ATOM 1837 O O . ASP B 1 26 ? 15.578 21.234 8.969 1 97.88 26 ASP B O 1
ATOM 1841 N N . THR B 1 27 ? 17.453 20.156 9.391 1 98.5 27 THR B N 1
ATOM 1842 C CA . THR B 1 27 ? 17.281 19.266 8.242 1 98.5 27 THR B CA 1
ATOM 1843 C C . THR B 1 27 ? 16.453 18.062 8.617 1 98.5 27 THR B C 1
ATOM 1845 O O . THR B 1 27 ? 16.062 17.266 7.75 1 98.5 27 THR B O 1
ATOM 1848 N N . ARG B 1 28 ? 16.234 17.891 9.906 1 98.75 28 ARG B N 1
ATOM 1849 C CA . ARG B 1 28 ? 15.438 16.75 10.367 1 98.75 28 ARG B CA 1
ATOM 1850 C C . ARG B 1 28 ? 13.945 17.047 10.258 1 98.75 28 ARG B C 1
ATOM 1852 O O . ARG B 1 28 ? 13.469 18.062 10.766 1 98.75 28 ARG B O 1
ATOM 1859 N N . ALA B 1 29 ? 13.258 16.172 9.617 1 98.94 29 ALA B N 1
ATOM 1860 C CA . ALA B 1 29 ? 11.797 16.266 9.57 1 98.94 29 ALA B CA 1
ATOM 1861 C C . ALA B 1 29 ? 11.188 16.047 10.945 1 98.94 29 ALA B C 1
ATOM 1863 O O . ALA B 1 29 ? 11.734 15.312 11.766 1 98.94 29 ALA B O 1
ATOM 1864 N N . ASP B 1 30 ? 10.133 16.688 11.188 1 98.94 30 ASP B N 1
ATOM 1865 C CA . ASP B 1 30 ? 9.43 16.5 12.453 1 98.94 30 ASP B CA 1
ATOM 1866 C C . ASP B 1 30 ? 8.633 15.203 12.445 1 98.94 30 ASP B C 1
ATOM 1868 O O . ASP B 1 30 ? 8.586 14.484 13.453 1 98.94 30 ASP B O 1
ATOM 1872 N N . TRP B 1 31 ? 7.988 14.93 11.367 1 98.94 31 TRP B N 1
ATOM 1873 C CA . TRP B 1 31 ? 7.262 13.688 11.117 1 98.94 31 TRP B CA 1
ATOM 1874 C C . TRP B 1 31 ? 7.543 13.164 9.711 1 98.94 31 TRP B C 1
ATOM 1876 O O . TRP B 1 31 ? 8.039 13.906 8.859 1 98.94 31 TRP B O 1
ATOM 1886 N N . VAL B 1 32 ? 7.371 11.898 9.484 1 98.94 32 VAL B N 1
ATOM 1887 C CA . VAL B 1 32 ? 7.246 11.305 8.156 1 98.94 32 VAL B CA 1
ATOM 1888 C C . VAL B 1 32 ? 5.777 11.008 7.855 1 98.94 32 VAL B C 1
ATOM 1890 O O . VAL B 1 32 ? 5.129 10.25 8.578 1 98.94 32 VAL B O 1
ATOM 1893 N N . HIS B 1 33 ? 5.27 11.703 6.84 1 98.94 33 HIS B N 1
ATOM 1894 C CA . HIS B 1 33 ? 3.859 11.602 6.488 1 98.94 33 HIS B CA 1
ATOM 1895 C C . HIS B 1 33 ? 3.611 10.445 5.527 1 98.94 33 HIS B C 1
ATOM 1897 O O . HIS B 1 33 ? 4.266 10.344 4.488 1 98.94 33 HIS B O 1
ATOM 1903 N N . VAL B 1 34 ? 2.715 9.57 5.887 1 98.94 34 VAL B N 1
ATOM 1904 C CA . VAL B 1 34 ? 2.398 8.367 5.121 1 98.94 34 VAL B CA 1
ATOM 1905 C C . VAL B 1 34 ? 0.938 8.406 4.68 1 98.94 34 VAL B C 1
ATOM 1907 O O . VAL B 1 34 ? 0.03 8.469 5.512 1 98.94 34 VAL B O 1
ATOM 1910 N N . ASP B 1 35 ? 0.748 8.359 3.402 1 98.88 35 ASP B N 1
ATOM 1911 C CA . ASP B 1 35 ? -0.595 8.414 2.832 1 98.88 35 ASP B CA 1
ATOM 1912 C C . ASP B 1 35 ? -1.128 7.012 2.545 1 98.88 35 ASP B C 1
ATOM 1914 O O . ASP B 1 35 ? -0.685 6.355 1.603 1 98.88 35 ASP B O 1
ATOM 1918 N N . VAL B 1 36 ? -2.082 6.586 3.355 1 98.94 36 VAL B N 1
ATOM 1919 C CA . VAL B 1 36 ? -2.736 5.289 3.207 1 98.94 36 VAL B CA 1
ATOM 1920 C C . VAL B 1 36 ? -4.023 5.449 2.406 1 98.94 36 VAL B C 1
ATOM 1922 O O . VAL B 1 36 ? -4.93 6.184 2.811 1 98.94 36 VAL B O 1
ATOM 1925 N N . MET B 1 37 ? -4.141 4.82 1.25 1 98.88 37 MET B N 1
ATOM 1926 C CA . MET B 1 37 ? -5.293 4.93 0.361 1 98.88 37 MET B CA 1
ATOM 1927 C C . MET B 1 37 ? -5.785 3.551 -0.067 1 98.88 37 MET B C 1
ATOM 1929 O O . MET B 1 37 ? -4.98 2.654 -0.327 1 98.88 37 MET B O 1
ATOM 1933 N N . ASP B 1 38 ? -7.125 3.352 -0.223 1 98.75 38 ASP B N 1
ATOM 1934 C CA . ASP B 1 38 ? -7.645 1.995 -0.361 1 98.75 38 ASP B CA 1
ATOM 1935 C C . ASP B 1 38 ? -8.406 1.829 -1.673 1 98.75 38 ASP B C 1
ATOM 1937 O O . ASP B 1 38 ? -9.094 0.826 -1.876 1 98.75 38 ASP B O 1
ATOM 1941 N N . ALA B 1 39 ? -8.398 2.863 -2.533 1 98.31 39 ALA B N 1
ATOM 1942 C CA . ALA B 1 39 ? -9.078 2.846 -3.828 1 98.31 39 ALA B CA 1
ATOM 1943 C C . ALA B 1 39 ? -10.594 2.83 -3.65 1 98.31 39 ALA B C 1
ATOM 1945 O O . ALA B 1 39 ? -11.328 2.516 -4.59 1 98.31 39 ALA B O 1
ATOM 1946 N N . HIS B 1 40 ? -11.156 3.039 -2.539 1 98.56 40 HIS B N 1
ATOM 1947 C CA . HIS B 1 40 ? -12.586 3.08 -2.268 1 98.56 40 HIS B CA 1
ATOM 1948 C C . HIS B 1 40 ? -13.016 4.453 -1.755 1 98.56 40 HIS B C 1
ATOM 1950 O O . HIS B 1 40 ? -13.812 5.137 -2.396 1 98.56 40 HIS B O 1
ATOM 1956 N N . PHE B 1 41 ? -12.414 4.895 -0.671 1 98.69 41 PHE B N 1
ATOM 1957 C CA . PHE B 1 41 ? -12.68 6.258 -0.222 1 98.69 41 PHE B CA 1
ATOM 1958 C C . PHE B 1 41 ? -12.125 7.273 -1.219 1 98.69 41 PHE B C 1
ATOM 1960 O O . PHE B 1 41 ? -12.758 8.305 -1.472 1 98.69 41 PHE B O 1
ATOM 1967 N N . VAL B 1 42 ? -10.906 6.984 -1.743 1 98.5 42 VAL B N 1
ATOM 1968 C CA . VAL B 1 42 ? -10.297 7.703 -2.855 1 98.5 42 VAL B CA 1
ATOM 1969 C C . VAL B 1 42 ? -9.961 6.727 -3.982 1 98.5 42 VAL B C 1
ATOM 1971 O O . VAL B 1 42 ? -9.859 5.52 -3.754 1 98.5 42 VAL B O 1
ATOM 1974 N N . PRO B 1 43 ? -9.797 7.16 -5.207 1 96.44 43 PRO B N 1
ATOM 1975 C CA . PRO B 1 43 ? -9.633 6.242 -6.336 1 96.44 43 PRO B CA 1
ATOM 1976 C C . PRO B 1 43 ? -8.219 5.672 -6.426 1 96.44 43 PRO B C 1
ATOM 1978 O O . PRO B 1 43 ? -7.961 4.777 -7.238 1 96.44 43 PRO B O 1
ATOM 1981 N N . ASN B 1 44 ? -7.32 6.016 -5.648 1 97.31 44 ASN B N 1
ATOM 1982 C CA . ASN B 1 44 ? -5.945 5.523 -5.66 1 97.31 44 ASN B CA 1
ATOM 1983 C C . ASN B 1 44 ? -5.695 4.52 -4.543 1 97.31 44 ASN B C 1
ATOM 1985 O O . ASN B 1 44 ? -6.266 4.641 -3.455 1 97.31 44 ASN B O 1
ATOM 1989 N N . LEU B 1 45 ? -4.945 3.432 -4.82 1 98.69 45 LEU B N 1
ATOM 1990 C CA . LEU B 1 45 ? -4.438 2.488 -3.83 1 98.69 45 LEU B CA 1
ATOM 1991 C C . LEU B 1 45 ? -2.938 2.674 -3.619 1 98.69 45 LEU B C 1
ATOM 1993 O O . LEU B 1 45 ? -2.152 2.535 -4.559 1 98.69 45 LEU B O 1
ATOM 1997 N N . THR B 1 46 ? -2.482 2.971 -2.43 1 98.75 46 THR B N 1
ATOM 1998 C CA . THR B 1 46 ? -1.065 3.248 -2.23 1 98.75 46 THR B CA 1
ATOM 1999 C C . THR B 1 46 ? -0.408 2.145 -1.408 1 98.75 46 THR B C 1
ATOM 2001 O O . THR B 1 46 ? 0.071 1.152 -1.961 1 98.75 46 THR B O 1
ATOM 2004 N N . LEU B 1 47 ? -0.56 2.254 -0.055 1 98.88 47 LEU B N 1
ATOM 2005 C CA . LEU B 1 47 ? 0.1 1.311 0.841 1 98.88 47 LEU B CA 1
ATOM 2006 C C . LEU B 1 47 ? -0.7 1.131 2.127 1 98.88 47 LEU B C 1
ATOM 2008 O O . LEU B 1 47 ? -1.565 1.949 2.443 1 98.88 47 LEU B O 1
ATOM 2012 N N . GLY B 1 48 ? -0.426 0.026 2.854 1 98.81 48 GLY B N 1
ATOM 2013 C CA . GLY B 1 48 ? -1.153 -0.257 4.078 1 98.81 48 GLY B CA 1
ATOM 2014 C C . GLY B 1 48 ? -0.245 -0.59 5.25 1 98.81 48 GLY B C 1
ATOM 2015 O O . GLY B 1 48 ? 0.923 -0.195 5.266 1 98.81 48 GLY B O 1
ATOM 2016 N N . LEU B 1 49 ? -0.799 -1.23 6.211 1 98.75 49 LEU B N 1
ATOM 2017 C CA . LEU B 1 49 ? -0.215 -1.437 7.535 1 98.75 49 LEU B CA 1
ATOM 2018 C C . LEU B 1 49 ? 1.094 -2.213 7.434 1 98.75 49 LEU B C 1
ATOM 2020 O O . LEU B 1 49 ? 2.057 -1.909 8.141 1 98.75 49 LEU B O 1
ATOM 2024 N N . PRO B 1 50 ? 1.261 -3.23 6.535 1 98.56 50 PRO B N 1
ATOM 2025 C CA . PRO B 1 50 ? 2.543 -3.936 6.465 1 98.56 50 PRO B CA 1
ATOM 2026 C C . PRO B 1 50 ? 3.705 -3.016 6.105 1 98.56 50 PRO B C 1
ATOM 2028 O O . PRO B 1 50 ? 4.809 -3.172 6.633 1 98.56 50 PRO B O 1
ATOM 2031 N N . VAL B 1 51 ? 3.428 -2.09 5.254 1 98.88 51 VAL B N 1
ATOM 2032 C CA . VAL B 1 51 ? 4.473 -1.142 4.883 1 98.88 51 VAL B CA 1
ATOM 2033 C C . VAL B 1 51 ? 4.793 -0.234 6.066 1 98.88 51 VAL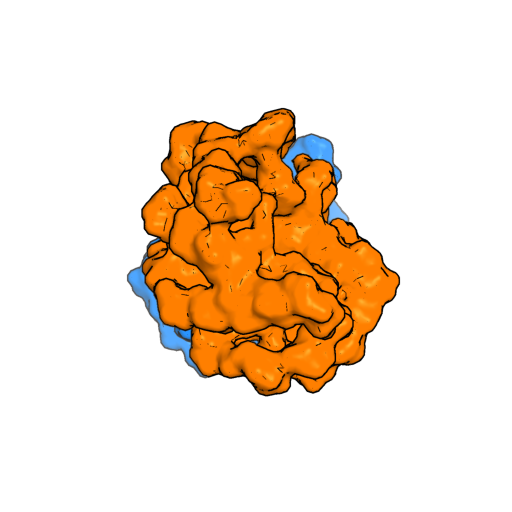 B C 1
ATOM 2035 O O . VAL B 1 51 ? 5.961 -0.016 6.395 1 98.88 51 VAL B O 1
ATOM 2038 N N . VAL B 1 52 ? 3.77 0.224 6.727 1 98.94 52 VAL B N 1
ATOM 2039 C CA . VAL B 1 52 ? 3.947 1.115 7.867 1 98.94 52 VAL B CA 1
ATOM 2040 C C . VAL B 1 52 ? 4.762 0.411 8.953 1 98.94 52 VAL B C 1
ATOM 2042 O O . VAL B 1 52 ? 5.668 1.004 9.539 1 98.94 52 VAL B O 1
ATOM 2045 N N . LYS B 1 53 ? 4.465 -0.825 9.203 1 98.81 53 LYS B N 1
ATOM 2046 C CA . LYS B 1 53 ? 5.199 -1.59 10.211 1 98.81 53 LYS B CA 1
ATOM 2047 C C . LYS B 1 53 ? 6.688 -1.661 9.867 1 98.81 53 LYS B C 1
ATOM 2049 O O . LYS B 1 53 ? 7.539 -1.553 10.75 1 98.81 53 LYS B O 1
ATOM 2054 N N . SER B 1 54 ? 6.973 -1.847 8.625 1 98.81 54 SER B N 1
ATOM 2055 C CA . SER B 1 54 ? 8.367 -1.864 8.188 1 98.81 54 SER B CA 1
ATOM 2056 C C . SER B 1 54 ? 9.039 -0.516 8.422 1 98.81 54 SER B C 1
ATOM 2058 O O . SER B 1 54 ? 10.195 -0.458 8.844 1 98.81 54 SER B O 1
ATOM 2060 N N . LEU B 1 55 ? 8.312 0.553 8.156 1 98.88 55 LEU B N 1
ATOM 2061 C CA . LEU B 1 55 ? 8.867 1.895 8.312 1 98.88 55 LEU B CA 1
ATOM 2062 C C . LEU B 1 55 ? 9.117 2.213 9.789 1 98.88 55 LEU B C 1
ATOM 2064 O O . LEU B 1 55 ? 10.109 2.871 10.125 1 98.88 55 LEU B O 1
ATOM 2068 N N . LEU B 1 56 ? 8.242 1.74 10.648 1 98.88 56 LEU B N 1
ATOM 2069 C CA . LEU B 1 56 ? 8.367 1.985 12.078 1 98.88 56 LEU B CA 1
ATOM 2070 C C . LEU B 1 56 ? 9.648 1.371 12.625 1 98.88 56 LEU B C 1
ATOM 2072 O O . LEU B 1 56 ? 10.234 1.893 13.578 1 98.88 56 LEU B O 1
ATOM 2076 N N . LYS B 1 57 ? 10.117 0.35 12 1 98.44 57 LYS B N 1
ATOM 2077 C CA . LYS B 1 57 ? 11.359 -0.301 12.414 1 98.44 57 LYS B CA 1
ATOM 2078 C C . LYS B 1 57 ? 12.578 0.414 11.82 1 98.44 57 LYS B C 1
ATOM 2080 O O . LYS B 1 57 ? 13.688 0.277 12.328 1 98.44 57 LYS B O 1
ATOM 2085 N N . ALA B 1 58 ? 12.344 1.227 10.844 1 98.19 58 ALA B N 1
ATOM 2086 C CA . ALA B 1 58 ? 13.453 1.738 10.047 1 98.19 58 ALA B CA 1
ATOM 2087 C C . ALA B 1 58 ? 13.828 3.154 10.469 1 98.19 58 ALA B C 1
ATOM 2089 O O . ALA B 1 58 ? 14.852 3.689 10.031 1 98.19 58 ALA B O 1
ATOM 2090 N N . THR B 1 59 ? 13.047 3.785 11.297 1 98.5 59 THR B N 1
ATOM 2091 C CA . THR B 1 59 ? 13.32 5.18 11.625 1 98.5 59 THR B CA 1
ATOM 2092 C C . THR B 1 59 ? 12.82 5.516 13.023 1 98.5 59 THR B C 1
ATOM 2094 O O . THR B 1 59 ? 11.914 4.855 13.539 1 98.5 59 THR B O 1
ATOM 2097 N N . ASP B 1 60 ? 13.383 6.488 13.609 1 98.25 60 ASP B N 1
ATOM 2098 C CA . ASP B 1 60 ? 12.891 7.012 14.883 1 98.25 60 ASP B CA 1
ATOM 2099 C C . ASP B 1 60 ? 12.102 8.305 14.68 1 98.25 60 ASP B C 1
ATOM 2101 O O . ASP B 1 60 ? 11.57 8.867 15.633 1 98.25 60 ASP B O 1
ATOM 2105 N N . VAL B 1 61 ? 12.102 8.805 13.398 1 98.88 61 VAL B N 1
ATOM 2106 C CA . VAL B 1 61 ? 11.234 9.945 13.117 1 98.88 61 VAL B CA 1
ATOM 2107 C C . VAL B 1 61 ? 9.773 9.539 13.297 1 98.88 61 VAL B C 1
ATOM 2109 O O . VAL B 1 61 ? 9.344 8.5 12.789 1 98.88 61 VAL B O 1
ATOM 2112 N N . PRO B 1 62 ? 8.984 10.312 14.055 1 98.94 62 PRO B N 1
ATOM 2113 C CA . PRO B 1 62 ? 7.578 9.945 14.25 1 98.94 62 PRO B CA 1
ATOM 2114 C C . PRO B 1 62 ? 6.828 9.742 12.938 1 98.94 62 PRO B C 1
ATOM 2116 O O . PRO B 1 62 ? 6.965 10.547 12.016 1 98.94 62 PRO B O 1
ATOM 2119 N N . ILE B 1 63 ? 6.043 8.664 12.836 1 98.94 63 ILE B N 1
ATOM 2120 C CA . ILE B 1 63 ? 5.266 8.359 11.641 1 98.94 63 ILE B CA 1
ATOM 2121 C C . ILE B 1 63 ? 3.857 8.938 11.781 1 98.94 63 ILE B C 1
ATOM 2123 O O . ILE B 1 63 ? 3.146 8.641 12.742 1 98.94 63 ILE B O 1
ATOM 2127 N N . ASP B 1 64 ? 3.512 9.781 10.875 1 98.94 64 ASP B N 1
ATOM 2128 C CA . ASP B 1 64 ? 2.205 10.414 10.742 1 98.94 64 ASP B CA 1
ATOM 2129 C C . ASP B 1 64 ? 1.389 9.758 9.625 1 98.94 64 ASP B C 1
ATOM 2131 O O . ASP B 1 64 ? 1.619 10.023 8.445 1 98.94 64 ASP B O 1
ATOM 2135 N N . CYS B 1 65 ? 0.42 8.914 9.992 1 99 65 CYS B N 1
ATOM 2136 C CA . CYS B 1 65 ? -0.382 8.188 9.016 1 99 65 CYS B CA 1
ATOM 2137 C C . CYS B 1 65 ? -1.662 8.945 8.688 1 99 65 CYS B C 1
ATOM 2139 O O . CYS B 1 65 ? -2.459 9.242 9.578 1 99 65 CYS B O 1
ATOM 2141 N N . HIS B 1 66 ? -1.833 9.258 7.48 1 98.94 66 HIS B N 1
ATOM 2142 C CA . HIS B 1 66 ? -3.055 9.836 6.934 1 98.94 66 HIS B CA 1
ATOM 2143 C C . HIS B 1 66 ? -3.873 8.797 6.18 1 98.94 66 HIS B C 1
ATOM 2145 O O . HIS B 1 66 ? -3.531 8.422 5.055 1 98.94 66 HIS B O 1
ATOM 2151 N N . LEU B 1 67 ? -4.973 8.375 6.836 1 98.94 67 LEU B N 1
ATOM 2152 C CA . LEU B 1 67 ? -5.766 7.281 6.289 1 98.94 67 LEU B CA 1
ATOM 2153 C C . LEU B 1 67 ? -6.922 7.812 5.449 1 98.94 67 LEU B C 1
ATOM 2155 O O . LEU B 1 67 ? -7.918 8.305 5.996 1 98.94 67 LEU B O 1
ATOM 2159 N N . MET B 1 68 ? -6.746 7.723 4.172 1 98.94 68 MET B N 1
ATOM 2160 C CA . MET B 1 68 ? -7.812 7.965 3.203 1 98.94 68 MET B CA 1
ATOM 2161 C C . MET B 1 68 ? -8.469 6.656 2.775 1 98.94 68 MET B C 1
ATOM 2163 O O . MET B 1 68 ? -8.328 6.238 1.625 1 98.94 68 MET B O 1
ATOM 2167 N N . ILE B 1 69 ? -9.219 6.047 3.701 1 98.88 69 ILE B N 1
ATOM 2168 C CA . ILE B 1 69 ? -9.781 4.719 3.494 1 98.88 69 ILE B CA 1
ATOM 2169 C C . ILE B 1 69 ? -11.25 4.707 3.926 1 98.88 69 ILE B C 1
ATOM 2171 O O . ILE B 1 69 ? -11.672 5.551 4.719 1 98.88 69 ILE B O 1
ATOM 2175 N N . GLU B 1 70 ? -11.984 3.756 3.482 1 98.56 70 GLU B N 1
ATOM 2176 C CA . GLU B 1 70 ? -13.32 3.461 4.004 1 98.56 70 GLU B CA 1
ATOM 2177 C C . GLU B 1 70 ? -13.242 2.701 5.324 1 98.56 70 GLU B C 1
ATOM 2179 O O . GLU B 1 70 ? -12.281 1.965 5.566 1 98.56 70 GLU B O 1
ATOM 2184 N N . ASN B 1 71 ? -14.164 2.914 6.215 1 98.12 71 ASN B N 1
ATOM 2185 C CA . ASN B 1 71 ? -14.359 2.221 7.484 1 98.12 71 ASN B CA 1
ATOM 2186 C C . ASN B 1 71 ? -13.133 2.361 8.391 1 98.12 71 ASN B C 1
ATOM 2188 O O . ASN B 1 71 ? -12.602 1.363 8.883 1 98.12 71 ASN B O 1
ATOM 2192 N N . PRO B 1 72 ? -12.695 3.584 8.539 1 98.81 72 PRO B N 1
ATOM 2193 C CA . PRO B 1 72 ? -11.539 3.756 9.422 1 98.81 72 PRO B CA 1
ATOM 2194 C C . PRO B 1 72 ? -11.82 3.328 10.859 1 98.81 72 PRO B C 1
ATOM 2196 O O . PRO B 1 72 ? -10.898 2.984 11.602 1 98.81 72 PRO B O 1
ATOM 2199 N N . ASP B 1 73 ? -13.094 3.314 11.258 1 98.75 73 ASP B N 1
ATOM 2200 C CA . ASP B 1 73 ? -13.453 2.863 12.602 1 98.75 73 ASP B CA 1
ATOM 2201 C C . ASP B 1 73 ? -12.938 1.45 12.859 1 98.75 73 ASP B C 1
ATOM 2203 O O . ASP B 1 73 ? -12.547 1.124 13.984 1 98.75 73 ASP B O 1
ATOM 2207 N N . LYS B 1 74 ? -12.938 0.718 11.844 1 97.81 74 LYS B N 1
ATOM 2208 C CA . LYS B 1 74 ? -12.5 -0.672 11.93 1 97.81 74 LYS B CA 1
ATOM 2209 C C . LYS B 1 74 ? -10.992 -0.785 11.742 1 97.81 74 LYS B C 1
ATOM 2211 O O . LYS B 1 74 ? -10.336 -1.573 12.422 1 97.81 74 LYS B O 1
ATOM 2216 N N . TRP B 1 75 ? -10.438 0.064 10.945 1 98.56 75 TRP B N 1
ATOM 2217 C CA . TRP B 1 75 ? -9.117 -0.258 10.414 1 98.56 75 TRP B CA 1
ATOM 2218 C C . TRP B 1 75 ? -8.047 0.624 11.047 1 98.56 75 TRP B C 1
ATOM 2220 O O . TRP B 1 75 ? -6.879 0.236 11.125 1 98.56 75 TRP B O 1
ATOM 2230 N N . ALA B 1 76 ? -8.383 1.755 11.539 1 98.88 76 ALA B N 1
ATOM 2231 C CA . ALA B 1 76 ? -7.402 2.766 11.922 1 98.88 76 ALA B CA 1
ATOM 2232 C C . ALA B 1 76 ? -6.645 2.348 13.18 1 98.88 76 ALA B C 1
ATOM 2234 O O . ALA B 1 76 ? -5.461 2.664 13.336 1 98.88 76 ALA B O 1
ATOM 2235 N N . ILE B 1 77 ? -7.266 1.625 14.062 1 98.75 77 ILE B N 1
ATOM 2236 C CA . ILE B 1 77 ? -6.699 1.277 15.359 1 98.75 77 ILE B CA 1
ATOM 2237 C C . ILE B 1 77 ? -5.43 0.452 15.164 1 98.75 77 ILE B C 1
ATOM 2239 O O . ILE B 1 77 ? -4.484 0.558 15.945 1 98.75 77 ILE B O 1
ATOM 2243 N N . GLY B 1 78 ? -5.395 -0.379 14.125 1 98.75 78 GLY B N 1
ATOM 2244 C CA . GLY B 1 78 ? -4.223 -1.194 13.852 1 98.75 78 GLY B CA 1
ATOM 2245 C C . GLY B 1 78 ? -2.965 -0.376 13.633 1 98.75 78 GLY B C 1
ATOM 2246 O O . GLY B 1 78 ? -1.87 -0.804 14 1 98.75 78 GLY B O 1
ATOM 2247 N N . TYR B 1 79 ? -3.068 0.784 13.07 1 98.94 79 TYR B N 1
ATOM 2248 C CA . TYR B 1 79 ? -1.926 1.662 12.844 1 98.94 79 TYR B CA 1
ATOM 2249 C C . TYR B 1 79 ? -1.408 2.236 14.156 1 98.94 79 TYR B C 1
ATOM 2251 O O . TYR B 1 79 ? -0.197 2.357 14.352 1 98.94 79 TYR B O 1
ATOM 2259 N N . ALA B 1 80 ? -2.328 2.564 15.008 1 98.94 80 ALA B N 1
ATOM 2260 C CA . ALA B 1 80 ? -1.959 3.037 16.344 1 98.94 80 ALA B CA 1
ATOM 2261 C C . ALA B 1 80 ? -1.256 1.941 17.141 1 98.94 80 ALA B C 1
ATOM 2263 O O . ALA B 1 80 ? -0.189 2.17 17.719 1 98.94 80 ALA B O 1
ATOM 2264 N N . GLU B 1 81 ? -1.787 0.778 17.125 1 98.88 81 GLU B N 1
ATOM 2265 C CA . GLU B 1 81 ? -1.223 -0.359 17.844 1 98.88 81 GLU B CA 1
ATOM 2266 C C . GLU B 1 81 ? 0.172 -0.702 17.328 1 98.88 81 GLU B C 1
ATOM 2268 O O . GLU B 1 81 ? 1.034 -1.136 18.094 1 98.88 81 GLU B O 1
ATOM 2273 N N . ALA B 1 82 ? 0.355 -0.433 16.078 1 98.81 82 ALA B N 1
ATOM 2274 C CA . ALA B 1 82 ? 1.648 -0.73 15.477 1 98.81 82 ALA B CA 1
ATOM 2275 C C . ALA B 1 82 ? 2.715 0.256 15.938 1 98.81 82 ALA B C 1
ATOM 2277 O O . ALA B 1 82 ? 3.914 -0.018 15.828 1 98.81 82 ALA B O 1
ATOM 2278 N N . GLY B 1 83 ? 2.281 1.455 16.344 1 98.88 83 GLY B N 1
ATOM 2279 C CA . GLY B 1 83 ? 3.256 2.398 16.875 1 98.88 83 GLY B CA 1
ATOM 2280 C C . GLY B 1 83 ? 3.279 3.713 16.125 1 98.88 83 GLY B C 1
ATOM 2281 O O . GLY B 1 83 ? 4.156 4.551 16.344 1 98.88 83 GLY B O 1
ATOM 2282 N N . ALA B 1 84 ? 2.355 3.955 15.18 1 98.94 84 ALA B N 1
ATOM 2283 C CA . ALA B 1 84 ? 2.273 5.258 14.523 1 98.94 84 ALA B CA 1
ATOM 2284 C C . ALA B 1 84 ? 2.088 6.379 15.539 1 98.94 84 ALA B C 1
ATOM 2286 O O . ALA B 1 84 ? 1.332 6.23 16.5 1 98.94 84 ALA B O 1
ATOM 2287 N N . TYR B 1 85 ? 2.773 7.465 15.328 1 98.94 85 TYR B N 1
ATOM 2288 C CA . TYR B 1 85 ? 2.729 8.578 16.266 1 98.94 85 TYR B CA 1
ATOM 2289 C C . TYR B 1 85 ? 1.387 9.297 16.203 1 98.94 85 TYR B C 1
ATOM 2291 O O . TYR B 1 85 ? 0.767 9.57 17.234 1 98.94 85 TYR B O 1
ATOM 2299 N N . ASN B 1 86 ? 0.972 9.594 15.008 1 98.94 86 ASN B N 1
ATOM 2300 C CA . ASN B 1 86 ? -0.293 10.258 14.711 1 98.94 86 ASN B CA 1
ATOM 2301 C C . ASN B 1 86 ? -1.084 9.5 13.648 1 98.94 86 ASN B C 1
ATOM 2303 O O . ASN B 1 86 ? -0.521 9.07 12.641 1 98.94 86 ASN B O 1
ATOM 2307 N N . VAL B 1 87 ? -2.344 9.227 13.922 1 99 87 VAL B N 1
ATOM 2308 C CA . VAL B 1 87 ? -3.223 8.57 12.961 1 99 87 VAL B CA 1
ATOM 2309 C C . VAL B 1 87 ? -4.406 9.477 12.641 1 99 87 VAL B C 1
ATOM 2311 O O . VAL B 1 87 ? -5.23 9.773 13.516 1 99 87 VAL B O 1
ATOM 2314 N N . THR B 1 88 ? -4.449 9.898 11.383 1 99 88 THR B N 1
ATOM 2315 C CA . THR B 1 88 ? -5.469 10.836 10.938 1 99 88 THR B CA 1
ATOM 2316 C C . THR B 1 88 ? -6.473 10.148 10.008 1 99 88 THR B C 1
ATOM 2318 O O . THR B 1 88 ? -6.082 9.484 9.047 1 99 88 THR B O 1
ATOM 2321 N N . VAL B 1 89 ? -7.758 10.312 10.344 1 98.94 89 VAL B N 1
ATOM 2322 C CA . VAL B 1 89 ? -8.812 9.758 9.508 1 98.94 89 VAL B CA 1
ATOM 2323 C C . VAL B 1 89 ? -9.68 10.883 8.953 1 98.94 89 VAL B C 1
ATOM 2325 O O . VAL B 1 89 ? -9.688 11.992 9.477 1 98.94 89 VAL B O 1
ATOM 2328 N N . HIS B 1 90 ? -10.359 10.602 7.859 1 98.94 90 HIS B N 1
ATOM 2329 C CA . HIS B 1 90 ? -11.281 11.578 7.297 1 98.94 90 HIS B CA 1
ATOM 2330 C C . HIS B 1 90 ? -12.625 11.539 8.008 1 98.94 90 HIS B C 1
ATOM 2332 O O . HIS B 1 90 ? -13.211 10.469 8.188 1 98.94 90 HIS B O 1
ATOM 2338 N N . VAL B 1 91 ? -13.133 12.688 8.289 1 98.88 91 VAL B N 1
ATOM 2339 C CA . VAL B 1 91 ? -14.43 12.781 8.961 1 98.88 91 VAL B CA 1
ATOM 2340 C C . VAL B 1 91 ? -15.523 12.234 8.039 1 98.88 91 VAL B C 1
ATOM 2342 O O . VAL B 1 91 ? -16.516 11.68 8.508 1 98.88 91 VAL B O 1
ATOM 2345 N N . GLU B 1 92 ? -15.344 12.406 6.734 1 98.81 92 GLU B N 1
ATOM 2346 C CA . GLU B 1 92 ? -16.297 11.969 5.727 1 98.81 92 GLU B CA 1
ATOM 2347 C C . GLU B 1 92 ? -16.406 10.445 5.68 1 98.81 92 GLU B C 1
ATOM 2349 O O . GLU B 1 92 ? -17.344 9.898 5.109 1 98.81 92 GLU B O 1
ATOM 2354 N N . ALA B 1 93 ? -15.398 9.711 6.258 1 98.75 93 ALA B N 1
ATOM 2355 C CA . ALA B 1 93 ? -15.352 8.258 6.199 1 98.75 93 ALA B CA 1
ATOM 2356 C C . ALA B 1 93 ? -15.703 7.637 7.551 1 98.75 93 ALA B C 1
ATOM 2358 O O . ALA B 1 93 ? -16.141 6.488 7.617 1 98.75 93 ALA B O 1
ATOM 2359 N N . ALA B 1 94 ? -15.5 8.352 8.664 1 98.75 94 ALA B N 1
ATOM 2360 C CA . ALA B 1 94 ? -15.672 7.832 10.016 1 98.75 94 ALA B CA 1
ATOM 2361 C C . ALA B 1 94 ? -17.156 7.77 10.391 1 98.75 94 ALA B C 1
ATOM 2363 O O . ALA B 1 94 ? -17.906 8.711 10.141 1 98.75 94 ALA B O 1
ATOM 2364 N N . HIS B 1 95 ? -17.578 6.711 10.977 1 98.56 95 HIS B N 1
ATOM 2365 C CA . HIS B 1 95 ? -18.953 6.551 11.422 1 98.56 95 HIS B CA 1
ATOM 2366 C C . HIS B 1 95 ? -19.172 7.141 12.805 1 98.56 95 HIS B C 1
ATOM 2368 O O . HIS B 1 95 ? -20.203 7.758 13.078 1 98.56 95 HIS B O 1
ATOM 2374 N N . ASP B 1 96 ? -18.281 6.887 13.695 1 98.69 96 ASP B N 1
ATOM 2375 C CA . ASP B 1 96 ? -18.281 7.453 15.039 1 98.69 96 ASP B CA 1
ATOM 2376 C C . ASP B 1 96 ? -16.922 8.086 15.367 1 98.69 96 ASP B C 1
ATOM 2378 O O . ASP B 1 96 ? -16.156 7.535 16.156 1 98.69 96 ASP B O 1
ATOM 2382 N N . PRO B 1 97 ? -16.719 9.273 14.844 1 98.75 97 PRO B N 1
ATOM 2383 C CA . PRO B 1 97 ? -15.398 9.891 14.969 1 98.75 97 PRO B CA 1
ATOM 2384 C C . PRO B 1 97 ? -14.992 10.141 16.422 1 98.75 97 PRO B C 1
ATOM 2386 O O . PRO B 1 97 ? -13.805 10.094 16.75 1 98.75 97 PRO B O 1
ATOM 2389 N N . VAL B 1 98 ? -15.922 10.391 17.297 1 98.88 98 VAL B N 1
ATOM 2390 C CA . VAL B 1 98 ? -15.578 10.648 18.688 1 98.88 98 VAL B CA 1
ATOM 2391 C C . VAL B 1 98 ? -15.055 9.367 19.344 1 98.88 98 VAL B C 1
ATOM 2393 O O . VAL B 1 98 ? -14.008 9.375 19.984 1 98.88 98 VAL B O 1
ATOM 2396 N N . ALA B 1 99 ? -15.82 8.297 19.156 1 98.88 99 ALA B N 1
ATOM 2397 C CA . ALA B 1 99 ? -15.352 7.016 19.688 1 98.88 99 ALA B CA 1
ATOM 2398 C C . ALA B 1 99 ? -14.016 6.629 19.062 1 98.88 99 ALA B C 1
ATOM 2400 O O . ALA B 1 99 ? -13.148 6.062 19.734 1 98.88 99 ALA B O 1
ATOM 2401 N N . LEU B 1 100 ? -13.852 6.902 17.828 1 98.88 100 LEU B N 1
ATOM 2402 C CA . LEU B 1 100 ? -12.625 6.582 17.094 1 98.88 100 LEU B CA 1
ATOM 2403 C C . LEU B 1 100 ? -11.438 7.32 17.688 1 98.88 100 LEU B C 1
ATOM 2405 O O . LEU B 1 100 ? -10.367 6.73 17.891 1 98.88 100 LEU B O 1
ATOM 2409 N N . ALA B 1 101 ? -11.586 8.562 17.984 1 98.88 101 ALA B N 1
ATOM 2410 C CA . ALA B 1 101 ? -10.508 9.336 18.594 1 98.88 101 ALA B CA 1
ATOM 2411 C C . ALA B 1 101 ? -10.078 8.727 19.922 1 98.88 101 ALA B C 1
ATOM 2413 O O . ALA B 1 101 ? -8.883 8.594 20.188 1 98.88 101 ALA B O 1
ATOM 2414 N N . LYS B 1 102 ? -11.047 8.391 20.703 1 98.81 102 LYS B N 1
ATOM 2415 C CA . LYS B 1 102 ? -10.773 7.77 22 1 98.81 102 LYS B CA 1
ATOM 2416 C C . LYS B 1 102 ? -10 6.465 21.828 1 98.81 102 LYS B C 1
ATOM 2418 O O . LYS B 1 102 ? -9.039 6.207 22.562 1 98.81 102 LYS B O 1
ATOM 2423 N N . ASN B 1 103 ? -10.445 5.664 20.906 1 98.88 103 ASN B N 1
ATOM 2424 C CA . ASN B 1 103 ? -9.812 4.371 20.672 1 98.88 103 ASN B CA 1
ATOM 2425 C C . ASN B 1 103 ? -8.375 4.535 20.172 1 98.88 103 ASN B C 1
ATOM 2427 O O . ASN B 1 103 ? -7.492 3.771 20.562 1 98.88 103 ASN B O 1
ATOM 2431 N N . LEU B 1 104 ? -8.109 5.484 19.297 1 98.94 104 LEU B N 1
ATOM 2432 C CA . LEU B 1 104 ? -6.762 5.746 18.797 1 98.94 104 LEU B CA 1
ATOM 2433 C C . LEU B 1 104 ? -5.828 6.156 19.922 1 98.94 104 LEU B C 1
ATOM 2435 O O . LEU B 1 104 ? -4.723 5.625 20.047 1 98.94 104 LEU B O 1
ATOM 2439 N N . ARG B 1 105 ? -6.285 7.039 20.75 1 98.75 105 ARG B N 1
ATOM 2440 C CA . ARG B 1 105 ? -5.488 7.508 21.875 1 98.75 105 ARG B CA 1
ATOM 2441 C C . ARG B 1 105 ? -5.227 6.379 22.859 1 98.75 105 ARG B C 1
ATOM 2443 O O . ARG B 1 105 ? -4.113 6.238 23.375 1 98.75 105 ARG B O 1
ATOM 2450 N N . ALA B 1 106 ? -6.238 5.594 23.125 1 98.75 106 ALA B N 1
ATOM 2451 C CA . ALA B 1 106 ? -6.102 4.457 24.016 1 98.75 106 ALA B CA 1
ATOM 2452 C C . ALA B 1 106 ? -5.074 3.457 23.484 1 98.75 106 ALA B C 1
ATOM 2454 O O . ALA B 1 10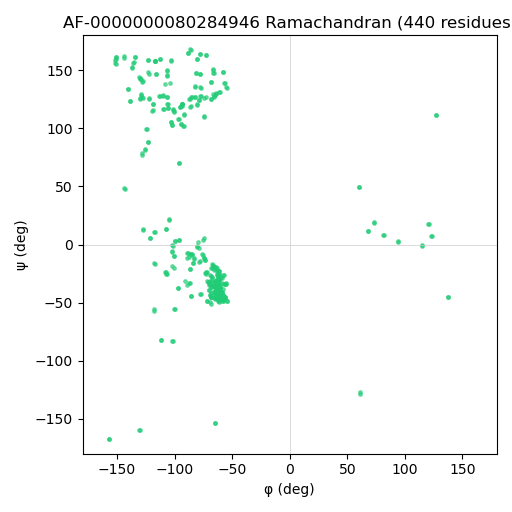6 ? -4.383 2.799 24.266 1 98.75 106 ALA B O 1
ATOM 2455 N N . ALA B 1 107 ? -4.945 3.418 22.203 1 98.75 107 ALA B N 1
ATOM 2456 C CA . ALA B 1 107 ? -4.027 2.48 21.562 1 98.75 107 ALA B CA 1
ATOM 2457 C C . ALA B 1 107 ? -2.615 3.059 21.484 1 98.75 107 ALA B C 1
ATOM 2459 O O . ALA B 1 107 ? -1.682 2.379 21.047 1 98.75 107 ALA B O 1
ATOM 2460 N N . GLY B 1 108 ? -2.469 4.336 21.828 1 98.62 108 GLY B N 1
ATOM 2461 C CA . GLY B 1 108 ? -1.124 4.859 22.016 1 98.62 108 GLY B CA 1
ATOM 2462 C C . GLY B 1 108 ? -0.756 5.934 21 1 98.62 108 GLY B C 1
ATOM 2463 O O . GLY B 1 108 ? 0.338 6.5 21.062 1 98.62 108 GLY B O 1
ATOM 2464 N N . ALA B 1 109 ? -1.637 6.227 20.125 1 98.94 109 ALA B N 1
ATOM 2465 C CA . ALA B 1 109 ? -1.346 7.242 19.125 1 98.94 109 ALA B CA 1
ATOM 2466 C C . ALA B 1 109 ? -2.031 8.562 19.453 1 98.94 109 ALA B C 1
ATOM 2468 O O . ALA B 1 109 ? -2.988 8.594 20.234 1 98.94 109 ALA B O 1
ATOM 2469 N N . LYS B 1 110 ? -1.511 9.656 18.906 1 98.94 110 LYS B N 1
ATOM 2470 C CA . LYS B 1 110 ? -2.354 10.836 18.734 1 98.94 110 LYS B CA 1
ATOM 2471 C C . LYS B 1 110 ? -3.463 10.578 17.719 1 98.94 110 LYS B C 1
ATOM 2473 O O . LYS B 1 110 ? -3.33 9.711 16.859 1 98.94 110 LYS B O 1
ATOM 2478 N N . ALA B 1 111 ? -4.551 11.266 17.906 1 98.94 111 ALA B N 1
ATOM 2479 C CA . ALA B 1 111 ? -5.688 11.148 17 1 98.94 111 ALA B CA 1
ATOM 2480 C C . ALA B 1 111 ? -5.816 12.383 16.109 1 98.94 111 ALA B C 1
ATOM 2482 O O . ALA B 1 111 ? -5.84 13.508 16.609 1 98.94 111 ALA B O 1
ATOM 2483 N N . GLY B 1 112 ? -5.883 12.172 14.805 1 98.94 112 GLY B N 1
ATOM 2484 C CA . GLY B 1 112 ? -6.098 13.258 13.859 1 98.94 112 GLY B CA 1
ATOM 2485 C C . GLY B 1 112 ? -7.398 13.133 13.094 1 98.94 112 GLY B C 1
ATOM 2486 O O . GLY B 1 112 ? -7.855 12.023 12.805 1 98.94 112 GLY B O 1
ATOM 2487 N N . LEU B 1 113 ? -7.984 14.242 12.773 1 98.94 113 LEU B N 1
ATOM 2488 C CA . LEU B 1 113 ? -9.18 14.328 11.945 1 98.94 113 LEU B CA 1
ATOM 2489 C C . LEU B 1 113 ? -8.922 15.203 10.719 1 98.94 113 LEU B C 1
ATOM 2491 O O . LEU B 1 113 ? -8.43 16.328 10.844 1 98.94 113 LEU B O 1
ATOM 2495 N N . SER B 1 114 ? -9.188 14.641 9.586 1 98.94 114 SER B N 1
ATOM 2496 C CA . SER B 1 114 ? -9 15.367 8.328 1 98.94 114 SER B CA 1
ATOM 2497 C C . SER B 1 114 ? -10.344 15.766 7.719 1 98.94 114 SER B C 1
ATOM 2499 O O . SER B 1 114 ? -11.344 15.062 7.883 1 98.94 114 SER B O 1
ATOM 2501 N N . ILE B 1 115 ? -10.305 16.875 7.023 1 98.88 115 ILE B N 1
ATOM 2502 C CA . ILE B 1 115 ? -11.477 17.328 6.281 1 98.88 115 ILE B CA 1
ATOM 2503 C C . ILE B 1 115 ? -11.078 17.641 4.84 1 98.88 115 ILE B C 1
ATOM 2505 O O . ILE B 1 115 ? -10.023 18.219 4.594 1 98.88 115 ILE B O 1
ATOM 2509 N N . LYS B 1 116 ? -11.953 17.328 3.916 1 98.69 116 LYS B N 1
ATOM 2510 C CA . LYS B 1 116 ? -11.773 17.641 2.502 1 98.69 116 LYS B CA 1
ATOM 2511 C C . LYS B 1 116 ? -11.961 19.125 2.242 1 98.69 116 LYS B C 1
ATOM 2513 O O . LYS B 1 116 ? -12.516 19.844 3.08 1 98.69 116 LYS B O 1
ATOM 2518 N N . PRO B 1 117 ? -11.469 19.547 1.064 1 98.75 117 PRO B N 1
ATOM 2519 C CA . PRO B 1 117 ? -11.562 20.969 0.758 1 98.75 117 PRO B CA 1
ATOM 2520 C C . PRO B 1 117 ? -12.992 21.5 0.842 1 98.75 117 PRO B C 1
ATOM 2522 O O . PRO B 1 117 ? -13.219 22.609 1.336 1 98.75 117 PRO B O 1
ATOM 2525 N N . ASN B 1 118 ? -13.977 20.703 0.503 1 98.25 118 ASN B N 1
ATOM 2526 C CA . ASN B 1 118 ? -15.344 21.203 0.421 1 98.25 118 ASN B CA 1
ATOM 2527 C C . ASN B 1 118 ? -16.156 20.797 1.649 1 98.25 118 ASN B C 1
ATOM 2529 O O . ASN B 1 118 ? -17.359 21.062 1.719 1 98.25 118 ASN B O 1
ATOM 2533 N N . THR B 1 119 ? -15.602 20.094 2.572 1 98.62 119 THR B N 1
ATOM 2534 C CA . THR B 1 119 ? -16.281 19.766 3.826 1 98.62 119 THR B CA 1
ATOM 2535 C C . THR B 1 119 ? -16.203 20.938 4.801 1 98.62 119 THR B C 1
ATOM 2537 O O . THR B 1 119 ? -15.117 21.391 5.156 1 98.62 119 THR B O 1
ATOM 2540 N N . PRO B 1 120 ? -17.312 21.484 5.238 1 98.19 120 PRO B N 1
ATOM 2541 C CA . PRO B 1 120 ? -17.297 22.625 6.145 1 98.19 120 PRO B CA 1
ATOM 2542 C C . PRO B 1 120 ? -16.703 22.297 7.512 1 98.19 120 PRO B C 1
ATOM 2544 O O . PRO B 1 120 ? -17.109 21.297 8.133 1 98.19 120 PRO B O 1
ATOM 2547 N N . LEU B 1 121 ? -15.789 23.078 7.934 1 98.62 121 LEU B N 1
ATOM 2548 C CA . LEU B 1 121 ? -15.141 22.891 9.227 1 98.62 121 LEU B CA 1
ATOM 2549 C C . LEU B 1 121 ? -16.141 23.062 10.367 1 98.62 121 LEU B C 1
ATOM 2551 O O . LEU B 1 121 ? -16.109 22.328 11.352 1 98.62 121 LEU B O 1
ATOM 2555 N N . GLU B 1 122 ? -17.109 24 10.234 1 97.75 122 GLU B N 1
ATOM 2556 C CA . GLU B 1 122 ? -18.031 24.422 11.281 1 97.75 122 GLU B CA 1
ATOM 2557 C C . GLU B 1 122 ? -18.859 23.234 11.781 1 97.75 122 GLU B C 1
ATOM 2559 O O . GLU B 1 122 ? -19.219 23.172 12.961 1 97.75 122 GLU B O 1
ATOM 2564 N N . ASP B 1 123 ? -19.078 22.297 10.984 1 98.06 123 ASP B N 1
ATOM 2565 C CA . ASP B 1 123 ? -19.922 21.156 11.32 1 98.06 123 ASP B CA 1
ATOM 2566 C C . ASP B 1 123 ? -19.188 20.188 12.25 1 98.06 123 ASP B C 1
ATOM 2568 O O . ASP B 1 123 ? -19.812 19.297 12.836 1 98.06 123 ASP B O 1
ATOM 2572 N N . HIS B 1 124 ? -17.875 20.438 12.453 1 98.56 124 HIS B N 1
ATOM 2573 C CA . HIS B 1 124 ? -17.094 19.391 13.109 1 98.56 124 HIS B CA 1
ATOM 2574 C C . HIS B 1 124 ? -16.344 19.953 14.312 1 98.56 124 HIS B C 1
ATOM 2576 O O . HIS B 1 124 ? -15.445 19.297 14.859 1 98.56 124 HIS B O 1
ATOM 2582 N N . LEU B 1 125 ? -16.672 21.125 14.742 1 98.56 125 LEU B N 1
ATOM 2583 C CA . LEU B 1 125 ? -15.945 21.797 15.812 1 98.56 125 LEU B CA 1
ATOM 2584 C C . LEU B 1 125 ? -16.078 21.031 17.125 1 98.56 125 LEU B C 1
ATOM 2586 O O . LEU B 1 125 ? -15.109 20.891 17.875 1 98.56 125 LEU B O 1
ATOM 2590 N N . GLU B 1 126 ? -17.297 20.562 17.422 1 98.38 126 GLU B N 1
ATOM 2591 C CA . GLU B 1 126 ? -17.5 19.797 18.641 1 98.38 126 GLU B CA 1
ATOM 2592 C C . GLU B 1 126 ? -16.719 18.5 18.609 1 98.38 126 GLU B C 1
ATOM 2594 O O . GLU B 1 126 ? -16.125 18.094 19.609 1 98.38 126 GLU B O 1
ATOM 2599 N N . THR B 1 127 ? -16.703 17.844 17.469 1 98.81 127 THR B N 1
ATOM 2600 C CA . THR B 1 127 ? -15.961 16.594 17.297 1 98.81 127 THR B CA 1
ATOM 2601 C C . THR B 1 127 ? -14.461 16.844 17.453 1 98.81 127 THR B C 1
ATOM 2603 O O . THR B 1 127 ? -13.758 16.047 18.078 1 98.81 127 THR B O 1
ATOM 2606 N N . LEU B 1 128 ? -13.992 17.953 17 1 98.88 128 LEU B N 1
ATOM 2607 C CA . LEU B 1 128 ? -12.57 18.281 16.984 1 98.88 128 LEU B CA 1
ATOM 2608 C C . LEU B 1 128 ? -12.023 18.438 18.391 1 98.88 128 LEU B C 1
ATOM 2610 O O . LEU B 1 128 ? -10.812 18.344 18.609 1 98.88 128 LEU B O 1
ATOM 2614 N N . LYS B 1 129 ? -12.859 18.641 19.344 1 98.75 129 LYS B N 1
ATOM 2615 C CA . LYS B 1 129 ? -12.422 18.766 20.734 1 98.75 129 LYS B CA 1
ATOM 2616 C C . LYS B 1 129 ? -11.797 17.469 21.234 1 98.75 129 LYS B C 1
ATOM 2618 O O . LYS B 1 129 ? -11.062 17.453 22.219 1 98.75 129 LYS B O 1
ATOM 2623 N N . HIS B 1 130 ? -12.078 16.391 20.562 1 98.81 130 HIS B N 1
ATOM 2624 C CA . HIS B 1 130 ? -11.602 15.078 20.969 1 98.81 130 HIS B CA 1
ATOM 2625 C C . HIS B 1 130 ? -10.328 14.695 20.219 1 98.81 130 HIS B C 1
ATOM 2627 O O . HIS B 1 130 ? -9.789 13.602 20.406 1 98.81 130 HIS B O 1
ATOM 2633 N N . TYR B 1 131 ? -9.797 15.562 19.406 1 98.94 131 TYR B N 1
ATOM 2634 C CA . TYR B 1 131 ? -8.688 15.227 18.516 1 98.94 131 TYR B CA 1
ATOM 2635 C C . TYR B 1 131 ? -7.449 16.047 18.844 1 98.94 131 TYR B C 1
ATOM 2637 O O . TYR B 1 131 ? -7.555 17.109 19.453 1 98.94 131 TYR B O 1
ATOM 2645 N N . ASP B 1 132 ? -6.289 15.523 18.422 1 98.94 132 ASP B N 1
ATOM 2646 C CA . ASP B 1 132 ? -4.996 16.156 18.688 1 98.94 132 ASP B CA 1
ATOM 2647 C C . ASP B 1 132 ? -4.492 16.891 17.438 1 98.94 132 ASP B C 1
ATOM 2649 O O . ASP B 1 132 ? -3.576 17.719 17.531 1 98.94 132 ASP B O 1
ATOM 2653 N N . THR B 1 133 ? -5.016 16.562 16.297 1 98.94 133 THR B N 1
ATOM 2654 C CA . THR B 1 133 ? -4.594 17.125 15.023 1 98.94 133 THR B CA 1
ATOM 2655 C C . THR B 1 133 ? -5.793 17.375 14.117 1 98.94 133 THR B C 1
ATOM 2657 O O . THR B 1 133 ? -6.699 16.547 14.039 1 98.94 133 THR B O 1
ATOM 2660 N N . LEU B 1 134 ? -5.883 18.484 13.516 1 98.94 134 LEU B N 1
ATOM 2661 C CA . LEU B 1 134 ? -6.75 18.75 12.375 1 98.94 134 LEU B CA 1
ATOM 2662 C C . LEU B 1 134 ? -5.941 18.828 11.086 1 98.94 134 LEU B C 1
ATOM 2664 O O . LEU B 1 134 ? -5.043 19.672 10.961 1 98.94 134 LEU B O 1
ATOM 2668 N N . LEU B 1 135 ? -6.211 17.953 10.211 1 99 135 LEU B N 1
ATOM 2669 C CA . LEU B 1 135 ? -5.598 18.016 8.891 1 99 135 LEU B CA 1
ATOM 2670 C C . LEU B 1 135 ? -6.559 18.609 7.871 1 99 135 LEU B C 1
ATOM 2672 O O . LEU B 1 135 ? -7.602 18.031 7.578 1 99 135 LEU B O 1
ATOM 2676 N N . VAL B 1 136 ? -6.223 19.766 7.348 1 98.94 136 VAL B N 1
ATOM 2677 C CA . VAL B 1 136 ? -6.992 20.406 6.289 1 98.94 136 VAL B CA 1
ATOM 2678 C C . VAL B 1 136 ? -6.406 20.031 4.926 1 98.94 136 VAL B C 1
ATOM 2680 O O . VAL B 1 136 ? -5.246 20.344 4.641 1 98.94 136 VAL B O 1
ATOM 2683 N N . MET B 1 137 ? -7.207 19.406 4.129 1 98.88 137 MET B N 1
ATOM 2684 C CA . MET B 1 137 ? -6.77 19.094 2.77 1 98.88 137 MET B CA 1
ATOM 2685 C C . MET B 1 137 ? -6.77 20.344 1.898 1 98.88 137 MET B C 1
ATOM 2687 O O . MET B 1 137 ? -7.785 21.047 1.803 1 98.88 137 MET B O 1
ATOM 2691 N N . SER B 1 138 ? -5.648 20.594 1.289 1 98.81 138 SER B N 1
ATOM 2692 C CA . SER B 1 138 ? -5.562 21.719 0.365 1 98.81 138 SER B CA 1
ATOM 2693 C C . SER B 1 138 ? -5.496 21.25 -1.082 1 98.81 138 SER B C 1
ATOM 2695 O O . SER B 1 138 ? -5.07 21.984 -1.968 1 98.81 138 SER B O 1
ATOM 2697 N N . VAL B 1 139 ? -5.789 20.016 -1.352 1 98.38 139 VAL B N 1
ATOM 2698 C CA . VAL B 1 139 ? -6.094 19.359 -2.619 1 98.38 139 VAL B CA 1
ATOM 2699 C C . VAL B 1 139 ? -7.16 18.281 -2.4 1 98.38 139 VAL B C 1
ATOM 2701 O O . VAL B 1 139 ? -7.422 17.891 -1.266 1 98.38 139 VAL B O 1
ATOM 2704 N N . GLU B 1 140 ? -7.809 17.891 -3.461 1 98.06 140 GLU B N 1
ATOM 2705 C CA . GLU B 1 140 ? -8.672 16.719 -3.311 1 98.06 140 GLU B CA 1
ATOM 2706 C C . GLU B 1 140 ? -7.855 15.469 -3.008 1 98.06 140 GLU B C 1
ATOM 2708 O O . GLU B 1 140 ? -6.875 15.18 -3.697 1 98.06 140 GLU B O 1
ATOM 2713 N N . PRO B 1 141 ? -8.219 14.734 -1.913 1 97.75 141 PRO B N 1
ATOM 2714 C CA . PRO B 1 141 ? -7.434 13.547 -1.579 1 97.75 141 PRO B CA 1
ATOM 2715 C C . PRO B 1 141 ? -7.398 12.523 -2.713 1 97.75 141 PRO B C 1
ATOM 2717 O O . PRO B 1 141 ? -8.398 12.352 -3.42 1 97.75 141 PRO B O 1
ATOM 2720 N N . GLY B 1 142 ? -6.266 11.797 -2.799 1 95.44 142 GLY B N 1
ATOM 2721 C CA . GLY B 1 142 ? -6.211 10.734 -3.787 1 95.44 142 GLY B CA 1
ATOM 2722 C C . GLY B 1 142 ? -4.891 10.672 -4.531 1 95.44 142 GLY B C 1
ATOM 2723 O O . GLY B 1 142 ? -4.352 9.586 -4.762 1 95.44 142 GLY B O 1
ATOM 2724 N N . PHE B 1 143 ? -4.43 11.82 -4.945 1 91.62 143 PHE B N 1
ATOM 2725 C CA . PHE B 1 143 ? -3.209 11.828 -5.742 1 91.62 143 PHE B CA 1
ATOM 2726 C C . PHE B 1 143 ? -2.281 12.953 -5.297 1 91.62 143 PHE B C 1
ATOM 2728 O O . PHE B 1 143 ? -2.738 13.977 -4.777 1 91.62 143 PHE B O 1
ATOM 2735 N N . GLY B 1 144 ? -0.961 12.789 -5.48 1 87.62 144 GLY B N 1
ATOM 2736 C CA . GLY B 1 144 ? 0.025 13.828 -5.238 1 87.62 144 GLY B CA 1
ATOM 2737 C C . GLY B 1 144 ? 0.224 14.75 -6.43 1 87.62 144 GLY B C 1
ATOM 2738 O O . GLY B 1 144 ? -0.325 14.508 -7.508 1 87.62 144 GLY B O 1
ATOM 2739 N N . GLY B 1 145 ? 0.915 15.844 -6.152 1 87.5 145 GLY B N 1
ATOM 2740 C CA . GLY B 1 145 ? 1.325 16.734 -7.227 1 87.5 145 GLY B CA 1
ATOM 2741 C C . GLY B 1 145 ? 0.224 17.688 -7.672 1 87.5 145 GLY B C 1
ATOM 2742 O O . GLY B 1 145 ? 0.365 18.375 -8.68 1 87.5 145 GLY B O 1
ATOM 2743 N N . GLN B 1 146 ? -0.825 17.719 -6.98 1 92.81 146 GLN B N 1
ATOM 2744 C CA . GLN B 1 146 ? -1.943 18.594 -7.312 1 92.81 146 GLN B CA 1
ATOM 2745 C C . GLN B 1 146 ? -1.666 20.031 -6.879 1 92.81 146 GLN B C 1
ATOM 2747 O O . GLN B 1 146 ? -0.77 20.266 -6.07 1 92.81 146 GLN B O 1
ATOM 2752 N N . SER B 1 147 ? -2.436 20.922 -7.41 1 96.12 147 SER B N 1
ATOM 2753 C CA . SER B 1 147 ? -2.254 22.344 -7.105 1 96.12 147 SER B CA 1
ATOM 2754 C C . SER B 1 147 ? -2.92 22.703 -5.785 1 96.12 147 SER B C 1
ATOM 2756 O O . SER B 1 147 ? -4.023 22.25 -5.484 1 96.12 147 SER B O 1
ATOM 2758 N N . PHE B 1 148 ? -2.312 23.625 -5.156 1 98.06 148 PHE B N 1
ATOM 2759 C CA . PHE B 1 148 ? -2.738 24.141 -3.861 1 98.06 148 PHE B CA 1
ATOM 2760 C C . PHE B 1 148 ? -4.051 24.906 -3.986 1 98.06 148 PHE B C 1
ATOM 2762 O O . PHE B 1 148 ? -4.18 25.797 -4.828 1 98.06 148 PHE B O 1
ATOM 2769 N N . ILE B 1 149 ? -5.086 24.531 -3.186 1 98.31 149 ILE B N 1
ATOM 2770 C CA . ILE B 1 149 ? -6.352 25.25 -3.121 1 98.31 149 ILE B CA 1
ATOM 2771 C C . ILE B 1 149 ? -6.301 26.281 -1.998 1 98.31 149 ILE B C 1
ATOM 2773 O O . ILE B 1 149 ? -6.555 25.969 -0.835 1 98.31 149 ILE B O 1
ATOM 2777 N N . ALA B 1 150 ? -6.113 27.453 -2.318 1 98.19 150 ALA B N 1
ATOM 2778 C CA . ALA B 1 150 ? -5.859 28.531 -1.358 1 98.19 150 ALA B CA 1
ATOM 2779 C C . ALA B 1 150 ? -7.105 28.812 -0.523 1 98.19 150 ALA B C 1
ATOM 2781 O O . ALA B 1 150 ? -7 29.219 0.637 1 98.19 150 ALA B O 1
ATOM 2782 N N . ASP B 1 151 ? -8.281 28.531 -1.064 1 98.25 151 ASP B N 1
ATOM 2783 C CA . ASP B 1 151 ? -9.539 28.875 -0.405 1 98.25 151 ASP B CA 1
ATOM 2784 C C . ASP B 1 151 ? -9.68 28.141 0.924 1 98.25 151 ASP B C 1
ATOM 2786 O O . ASP B 1 151 ? -10.375 28.609 1.83 1 98.25 151 ASP B O 1
ATOM 2790 N N . VAL B 1 152 ? -9 27.062 1.072 1 98.75 152 VAL B N 1
ATOM 2791 C CA . VAL B 1 152 ? -9.148 26.25 2.283 1 98.75 152 VAL B CA 1
ATOM 2792 C C . VAL B 1 152 ? -8.461 26.953 3.455 1 98.75 152 VAL B C 1
ATOM 2794 O O . VAL B 1 152 ? -8.688 26.609 4.613 1 98.75 152 VAL B O 1
ATOM 2797 N N . LEU B 1 153 ? -7.656 27.969 3.186 1 98.81 153 LEU B N 1
ATOM 2798 C CA . LEU B 1 153 ? -6.93 28.656 4.246 1 98.81 153 LEU B CA 1
ATOM 2799 C C . LEU B 1 153 ? -7.895 29.375 5.18 1 98.81 153 LEU B C 1
ATOM 2801 O O . LEU B 1 153 ? -7.543 29.688 6.32 1 98.81 153 LEU B O 1
ATOM 2805 N N . GLU B 1 154 ? -9.07 29.656 4.719 1 98.69 154 GLU B N 1
ATOM 2806 C CA . GLU B 1 154 ? -10.07 30.234 5.621 1 98.69 154 GLU B CA 1
ATOM 2807 C C . GLU B 1 154 ? -10.422 29.25 6.738 1 98.69 154 GLU B C 1
ATOM 2809 O O . GLU B 1 154 ? -10.664 29.672 7.875 1 98.69 154 GLU B O 1
ATOM 2814 N N . LYS B 1 155 ? -10.531 27.953 6.465 1 98.75 155 LYS B N 1
ATOM 2815 C CA . LYS B 1 155 ? -10.734 26.938 7.492 1 98.75 155 LYS B CA 1
ATOM 2816 C C . LYS B 1 155 ? -9.578 26.922 8.484 1 98.75 155 LYS B C 1
ATOM 2818 O O . LYS B 1 155 ? -9.789 26.781 9.695 1 98.75 155 LYS B O 1
ATOM 2823 N N . VAL B 1 156 ? -8.391 27.078 7.918 1 98.88 156 VAL B N 1
ATOM 2824 C CA . VAL B 1 156 ? -7.191 27.109 8.75 1 98.88 156 VAL B CA 1
ATOM 2825 C C . VAL B 1 156 ? -7.254 28.297 9.711 1 98.88 156 VAL B C 1
ATOM 2827 O O . VAL B 1 156 ? -7.012 28.156 10.906 1 98.88 156 VAL B O 1
ATOM 2830 N N . ARG B 1 157 ? -7.562 29.453 9.18 1 98.75 157 ARG B N 1
ATOM 2831 C CA . ARG B 1 157 ? -7.656 30.656 10.008 1 98.75 157 ARG B CA 1
ATOM 2832 C C . ARG B 1 157 ? -8.695 30.484 11.109 1 98.75 157 ARG B C 1
ATOM 2834 O O . ARG B 1 157 ? -8.477 30.891 12.25 1 98.75 157 ARG B O 1
ATOM 2841 N N . THR B 1 158 ? -9.812 29.906 10.742 1 98.81 158 THR B N 1
ATOM 2842 C CA . THR B 1 158 ? -10.844 29.641 11.734 1 98.81 158 THR B CA 1
ATOM 2843 C C . THR B 1 158 ? -10.328 28.703 12.82 1 98.81 158 THR B C 1
ATOM 2845 O O . THR B 1 158 ? -10.492 28.969 14.008 1 98.81 158 THR B O 1
ATOM 2848 N N . ALA B 1 159 ? -9.719 27.609 12.414 1 98.81 159 ALA B N 1
ATOM 2849 C CA . ALA B 1 159 ? -9.148 26.672 13.375 1 98.81 159 ALA B CA 1
ATOM 2850 C C . ALA B 1 159 ? -8.109 27.344 14.266 1 98.81 159 ALA B C 1
ATOM 2852 O O . ALA B 1 159 ? -8.094 27.141 15.477 1 98.81 159 ALA B O 1
ATOM 2853 N N . ARG B 1 160 ? -7.273 28.141 13.609 1 98.62 160 ARG B N 1
ATOM 2854 C CA . ARG B 1 160 ? -6.227 28.844 14.344 1 98.62 160 ARG B CA 1
ATOM 2855 C C . ARG B 1 160 ? -6.824 29.75 15.422 1 98.62 160 ARG B C 1
ATOM 2857 O O . ARG B 1 160 ? -6.348 29.766 16.562 1 98.62 160 ARG B O 1
ATOM 2864 N N . ARG B 1 161 ? -7.812 30.5 15.07 1 98.5 161 ARG B N 1
ATOM 2865 C CA . ARG B 1 161 ? -8.484 31.359 16.031 1 98.5 161 ARG B CA 1
ATOM 2866 C C . ARG B 1 161 ? -9.008 30.547 17.219 1 98.5 161 ARG B C 1
ATOM 2868 O O . ARG B 1 161 ? -8.844 30.938 18.375 1 98.5 161 ARG B O 1
ATOM 2875 N N . LEU B 1 162 ? -9.609 29.453 16.953 1 98.69 162 LEU B N 1
ATOM 2876 C CA . LEU B 1 162 ? -10.203 28.609 17.984 1 98.69 162 LEU B CA 1
ATOM 2877 C C . LEU B 1 162 ? -9.117 27.984 18.859 1 98.69 162 LEU B C 1
ATOM 2879 O O . LEU B 1 162 ? -9.328 27.781 20.062 1 98.69 162 LEU B O 1
ATOM 2883 N N . VAL B 1 163 ? -7.996 27.656 18.281 1 98.75 163 VAL B N 1
ATOM 2884 C CA . VAL B 1 163 ? -6.875 27.141 19.062 1 98.75 163 VAL B CA 1
ATOM 2885 C C . VAL B 1 163 ? -6.316 28.234 19.953 1 98.75 163 VAL B C 1
ATOM 2887 O O . VAL B 1 163 ? -6.09 28.016 21.156 1 98.75 163 VAL B O 1
ATOM 2890 N N . ASP B 1 164 ? -6.145 29.406 19.375 1 98.19 164 ASP B N 1
ATOM 2891 C CA . ASP B 1 164 ? -5.551 30.516 20.109 1 98.19 164 ASP B CA 1
ATOM 2892 C C . ASP B 1 164 ? -6.43 30.938 21.281 1 98.19 164 ASP B C 1
ATOM 2894 O O . ASP B 1 164 ? -5.918 31.375 22.328 1 98.19 164 ASP B O 1
ATOM 2898 N N . THR B 1 165 ? -7.715 30.781 21.156 1 98 165 THR B N 1
ATOM 2899 C CA . THR B 1 165 ? -8.633 31.188 22.219 1 98 165 THR B CA 1
ATOM 2900 C C . THR B 1 165 ? -8.867 30.047 23.203 1 98 165 THR B C 1
ATOM 2902 O O . THR B 1 165 ? -9.578 30.203 24.188 1 98 165 THR B O 1
ATOM 2905 N N . GLY B 1 166 ? -8.352 28.875 22.891 1 97.75 166 GLY B N 1
ATOM 2906 C CA . GLY B 1 166 ? -8.398 27.75 23.828 1 97.75 166 GLY B CA 1
ATOM 2907 C C . GLY B 1 166 ? -9.602 26.844 23.609 1 97.75 166 GLY B C 1
ATOM 2908 O O . GLY B 1 166 ? -9.766 25.844 24.297 1 97.75 166 GLY B O 1
ATOM 2909 N N . HIS B 1 167 ? -10.391 27.125 22.625 1 97.75 167 HIS B N 1
ATOM 2910 C CA . HIS B 1 167 ? -11.562 26.312 22.344 1 97.75 167 HIS B CA 1
ATOM 2911 C C . HIS B 1 167 ? -11.164 24.938 21.797 1 97.75 167 HIS B C 1
ATOM 2913 O O . HIS B 1 167 ? -11.891 23.969 21.984 1 97.75 167 HIS B O 1
ATOM 2919 N N . LEU B 1 168 ? -10.117 24.922 21.094 1 98.56 168 LEU B N 1
ATOM 2920 C CA . LEU B 1 168 ? -9.516 23.703 20.578 1 98.56 168 LEU B CA 1
ATOM 2921 C C . LEU B 1 168 ? -8.07 23.562 21.062 1 98.56 168 LEU B C 1
ATOM 2923 O O . LEU B 1 168 ? -7.395 24.578 21.297 1 98.56 168 LEU B O 1
ATOM 2927 N N . LYS B 1 169 ? -7.613 22.375 21.281 1 98.5 169 LYS B N 1
ATOM 2928 C CA . LYS B 1 169 ? -6.223 22.062 21.594 1 98.5 169 LYS B CA 1
ATOM 2929 C C . LYS B 1 169 ? -5.664 21.016 20.625 1 98.5 169 LYS B C 1
ATOM 2931 O O . LYS B 1 169 ? -5.645 19.828 20.938 1 98.5 169 LYS B O 1
ATOM 2936 N N . LEU B 1 170 ? -5.277 21.516 19.5 1 98.31 170 LEU B N 1
ATOM 2937 C CA . LEU B 1 170 ? -4.797 20.594 18.484 1 98.31 170 LEU B CA 1
ATOM 2938 C C . LEU B 1 170 ? -3.771 21.266 17.578 1 98.31 170 LEU B C 1
ATOM 2940 O O . LEU B 1 170 ? -3.664 22.5 17.562 1 98.31 170 LEU B O 1
ATOM 2944 N N . VAL B 1 171 ? -2.957 20.422 16.906 1 98.88 171 VAL B N 1
ATOM 2945 C CA . VAL B 1 171 ? -2.055 20.844 15.836 1 98.88 171 VAL B CA 1
ATOM 2946 C C . VAL B 1 171 ? -2.842 21.047 14.539 1 98.88 171 VAL B C 1
ATOM 2948 O O . VAL B 1 171 ? -3.617 20.172 14.141 1 98.88 171 VAL B O 1
ATOM 2951 N N . VAL B 1 172 ? -2.693 22.188 13.906 1 98.94 172 VAL B N 1
ATOM 2952 C CA . VAL B 1 172 ? -3.303 22.406 12.602 1 98.94 172 VAL B CA 1
ATOM 2953 C C . VAL B 1 172 ? -2.322 22.016 11.5 1 98.94 172 VAL B C 1
ATOM 2955 O O . VAL B 1 172 ? -1.283 22.656 11.32 1 98.94 172 VAL B O 1
ATOM 2958 N N . GLU B 1 173 ? -2.639 20.969 10.797 1 98.94 173 GLU B N 1
ATOM 2959 C CA . GLU B 1 173 ? -1.848 20.422 9.695 1 98.94 173 GLU B CA 1
ATOM 2960 C C . GLU B 1 173 ? -2.498 20.703 8.344 1 98.94 173 GLU B C 1
ATOM 2962 O O . GLU B 1 173 ? -3.723 20.812 8.25 1 98.94 173 GLU B O 1
ATOM 2967 N N . ILE B 1 174 ? -1.673 20.938 7.328 1 98.94 174 ILE B N 1
ATOM 2968 C CA . ILE B 1 174 ? -2.182 21.141 5.977 1 98.94 174 ILE B CA 1
ATOM 2969 C C . ILE B 1 174 ? -1.466 20.188 5.012 1 98.94 174 ILE B C 1
ATOM 2971 O O . ILE B 1 174 ? -0.267 19.938 5.156 1 98.94 174 ILE B O 1
ATOM 2975 N N . ASP B 1 175 ? -2.182 19.641 4.09 1 98.75 175 ASP B N 1
ATOM 2976 C CA . ASP B 1 175 ? -1.649 18.641 3.164 1 98.75 175 ASP B CA 1
ATOM 2977 C C . ASP B 1 175 ? -2.16 18.875 1.745 1 98.75 175 ASP B C 1
ATOM 2979 O O . ASP B 1 175 ? -3.369 18.906 1.51 1 98.75 175 ASP B O 1
ATOM 2983 N N . GLY B 1 176 ? -1.246 19.016 0.843 1 98.25 176 GLY B N 1
ATOM 2984 C CA . GLY B 1 176 ? -1.559 19.188 -0.567 1 98.25 176 GLY B CA 1
ATOM 2985 C C . GLY B 1 176 ? -0.904 20.406 -1.179 1 98.25 176 GLY B C 1
ATOM 2986 O O . GLY B 1 176 ? -1.276 21.531 -0.863 1 98.25 176 GLY B O 1
ATOM 2987 N N . GLY B 1 177 ? 0.073 20.219 -2.08 1 97.75 177 GLY B N 1
ATOM 2988 C CA . GLY B 1 177 ? 0.628 21.312 -2.867 1 97.75 177 GLY B CA 1
ATOM 2989 C C . GLY B 1 177 ? 1.528 22.234 -2.064 1 97.75 177 GLY B C 1
ATOM 2990 O O . GLY B 1 177 ? 1.731 23.391 -2.434 1 97.75 177 GLY B O 1
ATOM 2991 N N . ILE B 1 178 ? 2.021 21.812 -0.948 1 98.5 178 ILE B N 1
ATOM 2992 C CA . ILE B 1 178 ? 2.879 22.656 -0.119 1 98.5 178 ILE B CA 1
ATOM 2993 C C . ILE B 1 178 ? 4.297 22.672 -0.688 1 98.5 178 ILE B C 1
ATOM 2995 O O . ILE B 1 178 ? 4.883 21.609 -0.933 1 98.5 178 ILE B O 1
ATOM 2999 N N . ASN B 1 179 ? 4.801 23.766 -0.951 1 98.31 179 ASN B N 1
ATOM 3000 C CA . ASN B 1 179 ? 6.148 24.016 -1.453 1 98.31 179 ASN B CA 1
ATOM 3001 C C . ASN B 1 179 ? 6.605 25.438 -1.12 1 98.31 179 ASN B C 1
ATOM 3003 O O . ASN B 1 179 ? 5.992 26.109 -0.294 1 98.31 179 ASN B O 1
ATOM 3007 N N . ALA B 1 180 ? 7.715 25.875 -1.756 1 98.06 180 ALA B N 1
ATOM 3008 C CA . ALA B 1 180 ? 8.297 27.172 -1.462 1 98.06 180 ALA B CA 1
ATOM 3009 C C . ALA B 1 180 ? 7.332 28.297 -1.818 1 98.06 180 ALA B C 1
ATOM 3011 O O . ALA B 1 180 ? 7.32 29.344 -1.169 1 98.06 180 ALA B O 1
ATOM 3012 N N . ASP B 1 181 ? 6.438 28.078 -2.729 1 98.25 181 ASP B N 1
ATOM 3013 C CA . ASP B 1 181 ? 5.531 29.109 -3.211 1 98.25 181 ASP B CA 1
ATOM 3014 C C . ASP B 1 181 ? 4.277 29.203 -2.342 1 98.25 181 ASP B C 1
ATOM 3016 O O . ASP B 1 181 ? 3.582 30.219 -2.346 1 98.25 181 ASP B O 1
ATOM 3020 N N . THR B 1 182 ? 3.955 28.156 -1.609 1 98.69 182 THR B N 1
ATOM 3021 C CA . THR B 1 182 ? 2.654 28.125 -0.951 1 98.69 182 THR B CA 1
ATOM 3022 C C . THR B 1 182 ? 2.816 28.094 0.566 1 98.69 182 THR B C 1
ATOM 3024 O O . THR B 1 182 ? 1.869 28.359 1.305 1 98.69 182 THR B O 1
ATOM 3027 N N . ILE B 1 183 ? 3.994 27.766 1.029 1 98.75 183 ILE B N 1
ATOM 3028 C CA . ILE B 1 183 ? 4.152 27.484 2.453 1 98.75 183 ILE B CA 1
ATOM 3029 C C . ILE B 1 183 ? 3.975 28.781 3.25 1 98.75 183 ILE B C 1
ATOM 3031 O O . ILE B 1 183 ? 3.479 28.75 4.379 1 98.75 183 ILE B O 1
ATOM 3035 N N . GLU B 1 184 ? 4.34 29.922 2.693 1 98.62 184 GLU B N 1
ATOM 3036 C CA . GLU B 1 184 ? 4.27 31.172 3.439 1 98.62 184 GLU B CA 1
ATOM 3037 C C . GLU B 1 184 ? 2.824 31.578 3.701 1 98.62 184 GLU B C 1
ATOM 3039 O O . GLU B 1 184 ? 2.473 31.953 4.82 1 98.62 184 GLU B O 1
ATOM 3044 N N . GLN B 1 185 ? 1.966 31.484 2.688 1 98.38 185 GLN B N 1
ATOM 3045 C CA . GLN B 1 185 ? 0.567 31.844 2.902 1 98.38 185 GLN B CA 1
ATOM 3046 C C . GLN B 1 185 ? -0.097 30.891 3.891 1 98.38 185 GLN B C 1
ATOM 3048 O O . GLN B 1 185 ? -0.959 31.297 4.672 1 98.38 185 GLN B O 1
ATOM 3053 N N . ALA B 1 186 ? 0.268 29.625 3.848 1 98.81 186 ALA B N 1
ATOM 3054 C CA . ALA B 1 186 ? -0.253 28.656 4.809 1 98.81 186 ALA B CA 1
ATOM 3055 C C . ALA B 1 186 ? 0.204 28.984 6.227 1 98.81 186 ALA B C 1
ATOM 3057 O O . ALA B 1 186 ? -0.586 28.922 7.172 1 98.81 186 ALA B O 1
ATOM 3058 N N . ALA B 1 187 ? 1.49 29.297 6.328 1 98.75 187 ALA B N 1
ATOM 3059 C CA . ALA B 1 187 ? 2.035 29.688 7.629 1 98.75 187 ALA B CA 1
ATOM 3060 C C . ALA B 1 187 ? 1.332 30.922 8.172 1 98.75 187 ALA B C 1
ATOM 3062 O O . ALA B 1 187 ? 0.981 30.984 9.352 1 98.75 187 ALA B O 1
ATOM 3063 N N . GLU B 1 188 ? 1.091 31.875 7.305 1 98.38 188 GLU B N 1
ATOM 3064 C CA . GLU B 1 188 ? 0.404 33.094 7.691 1 98.38 188 GLU B CA 1
ATOM 3065 C C . GLU B 1 188 ? -1.011 32.812 8.188 1 98.38 188 GLU B C 1
ATOM 3067 O O . GLU B 1 188 ? -1.506 33.469 9.094 1 98.38 188 GLU B O 1
ATOM 3072 N N . ALA B 1 189 ? -1.62 31.828 7.582 1 98.62 189 ALA B N 1
ATOM 3073 C CA . ALA B 1 189 ? -2.988 31.469 7.941 1 98.62 189 ALA B CA 1
ATOM 3074 C C . ALA B 1 189 ? -3.039 30.797 9.312 1 98.62 189 ALA B C 1
ATOM 3076 O O . ALA B 1 189 ? -4.09 30.766 9.953 1 98.62 189 ALA B O 1
ATOM 3077 N N . GLY B 1 190 ? -1.91 30.219 9.719 1 98.56 190 GLY B N 1
ATOM 3078 C CA . GLY B 1 190 ? -1.871 29.672 11.062 1 98.56 190 GLY B CA 1
ATOM 3079 C C . GLY B 1 190 ? -1.591 28.188 11.102 1 98.56 190 GLY B C 1
ATOM 3080 O O . GLY B 1 190 ? -1.846 27.531 12.109 1 98.56 190 GLY B O 1
ATOM 3081 N N . VAL B 1 191 ? -1.07 27.609 10.039 1 98.81 191 VAL B N 1
ATOM 3082 C CA . VAL B 1 191 ? -0.719 26.203 10 1 98.81 191 VAL B CA 1
ATOM 3083 C C . VAL B 1 191 ? 0.461 25.922 10.93 1 98.81 191 VAL B C 1
ATOM 3085 O O . VAL B 1 191 ? 1.399 26.719 11 1 98.81 191 VAL B O 1
ATOM 3088 N N . ASP B 1 192 ? 0.375 24.766 11.648 1 98.56 192 ASP B N 1
ATOM 3089 C CA . ASP B 1 192 ? 1.448 24.328 12.539 1 98.56 192 ASP B CA 1
ATOM 3090 C C . ASP B 1 192 ? 2.357 23.312 11.844 1 98.56 192 ASP B C 1
ATOM 3092 O O . ASP B 1 192 ? 3.562 23.281 12.102 1 98.56 192 ASP B O 1
ATOM 3096 N N . CYS B 1 193 ? 1.806 22.453 11.055 1 98.88 193 CYS B N 1
ATOM 3097 C CA . CYS B 1 193 ? 2.51 21.328 10.438 1 98.88 193 CYS B CA 1
ATOM 3098 C C . CYS B 1 193 ? 2.242 21.281 8.938 1 98.88 193 CYS B C 1
ATOM 3100 O O . CYS B 1 193 ? 1.087 21.219 8.508 1 98.88 193 CYS B O 1
ATOM 3102 N N . PHE B 1 194 ? 3.305 21.266 8.172 1 98.94 194 PHE B N 1
ATOM 3103 C CA . PHE B 1 194 ? 3.221 21.344 6.715 1 98.94 194 PHE B CA 1
ATOM 3104 C C . PHE B 1 194 ? 3.617 20 6.09 1 98.94 194 PHE B C 1
ATOM 3106 O O . PHE B 1 194 ? 4.766 19.578 6.211 1 98.94 194 PHE B O 1
ATOM 3113 N N . VAL B 1 195 ? 2.66 19.375 5.402 1 98.88 195 VAL B N 1
ATOM 3114 C CA . VAL B 1 195 ? 2.965 18.156 4.656 1 98.88 195 VAL B CA 1
ATOM 3115 C C . VAL B 1 195 ? 3.473 18.516 3.262 1 98.88 195 VAL B C 1
ATOM 3117 O O . VAL B 1 195 ? 2.766 19.172 2.486 1 98.88 195 VAL B O 1
ATOM 3120 N N . ALA B 1 196 ? 4.66 18.141 2.967 1 98.62 196 ALA B N 1
ATOM 3121 C CA . ALA B 1 196 ? 5.281 18.438 1.681 1 98.62 196 ALA B CA 1
ATOM 3122 C C . ALA B 1 196 ? 5.832 17.172 1.031 1 98.62 196 ALA B C 1
ATOM 3124 O O . ALA B 1 196 ? 6.605 16.438 1.651 1 98.62 196 ALA B O 1
ATOM 3125 N N . GLY B 1 197 ? 5.453 16.906 -0.169 1 97.81 197 GLY B N 1
ATOM 3126 C CA . GLY B 1 197 ? 5.91 15.719 -0.869 1 97.81 197 GLY B CA 1
ATOM 3127 C C . GLY B 1 197 ? 7.012 16 -1.871 1 97.81 197 GLY B C 1
ATOM 3128 O O . GLY B 1 197 ? 8.195 15.977 -1.525 1 97.81 197 GLY B O 1
ATOM 3129 N N . SER B 1 198 ? 6.605 16.438 -3.094 1 97.56 198 SER B N 1
ATOM 3130 C CA . SER B 1 198 ? 7.535 16.641 -4.199 1 97.56 198 SER B CA 1
ATOM 3131 C C . SER B 1 198 ? 8.531 17.766 -3.881 1 97.56 198 SER B C 1
ATOM 3133 O O . SER B 1 198 ? 9.672 17.719 -4.34 1 97.56 198 SER B O 1
ATOM 3135 N N . ALA B 1 199 ? 8.094 18.734 -3.107 1 98.12 199 ALA B N 1
ATOM 3136 C CA . ALA B 1 199 ? 8.977 19.828 -2.73 1 98.12 199 ALA B CA 1
ATOM 3137 C C . ALA B 1 199 ? 10.18 19.328 -1.938 1 98.12 199 ALA B C 1
ATOM 3139 O O . ALA B 1 199 ? 11.242 19.953 -1.935 1 98.12 199 ALA B O 1
ATOM 3140 N N . VAL B 1 200 ? 10.039 18.188 -1.277 1 98.75 200 VAL B N 1
ATOM 3141 C CA . VAL B 1 200 ? 11.109 17.625 -0.454 1 98.75 200 VAL B CA 1
ATOM 3142 C C . VAL B 1 200 ? 11.836 16.531 -1.219 1 98.75 200 VAL B C 1
ATOM 3144 O O . VAL B 1 200 ? 13.031 16.641 -1.512 1 98.75 200 VAL B O 1
ATOM 3147 N N . TYR B 1 201 ? 11.086 15.555 -1.67 1 98.56 201 TYR B N 1
ATOM 3148 C CA . TYR B 1 201 ? 11.711 14.367 -2.232 1 98.56 201 TYR B CA 1
ATOM 3149 C C . TYR B 1 201 ? 12.078 14.586 -3.697 1 98.56 201 TYR B C 1
ATOM 3151 O O . TYR B 1 201 ? 12.773 13.766 -4.297 1 98.56 201 TYR B O 1
ATOM 3159 N N . GLY B 1 202 ? 11.594 15.664 -4.316 1 97.75 202 GLY B N 1
ATOM 3160 C CA . GLY B 1 202 ? 12.016 16.047 -5.652 1 97.75 202 GLY B CA 1
ATOM 3161 C C . GLY B 1 202 ? 13.289 16.875 -5.66 1 97.75 202 GLY B C 1
ATOM 3162 O O . GLY B 1 202 ? 13.875 17.109 -6.719 1 97.75 202 GLY B O 1
ATOM 3163 N N . ALA B 1 203 ? 13.727 17.281 -4.539 1 98.31 203 ALA B N 1
ATOM 3164 C CA . ALA B 1 203 ? 14.922 18.094 -4.418 1 98.31 203 ALA B CA 1
ATOM 3165 C C . ALA B 1 203 ? 16.188 17.25 -4.477 1 98.31 203 ALA B C 1
ATOM 3167 O O . ALA B 1 203 ? 16.141 16.047 -4.199 1 98.31 203 ALA B O 1
ATOM 3168 N N . GLU B 1 204 ? 17.281 17.875 -4.785 1 98 204 GLU B N 1
ATOM 3169 C CA . GLU B 1 204 ? 18.578 17.188 -4.805 1 98 204 GLU B CA 1
ATOM 3170 C C . GLU B 1 204 ? 18.969 16.703 -3.41 1 98 204 GLU B C 1
ATOM 3172 O O . GLU B 1 204 ? 19.516 15.609 -3.258 1 98 204 GLU B O 1
ATOM 3177 N N . ASP B 1 205 ? 18.719 17.516 -2.477 1 98.56 205 ASP B N 1
ATOM 3178 C CA . ASP B 1 205 ? 18.953 17.203 -1.073 1 98.56 205 ASP B CA 1
ATOM 3179 C C . ASP B 1 205 ? 17.688 17.375 -0.24 1 98.56 205 ASP B C 1
ATOM 3181 O O . ASP B 1 205 ? 17.375 18.484 0.193 1 98.56 205 ASP B O 1
ATOM 3185 N N . PRO B 1 206 ? 16.984 16.25 0.057 1 98.88 206 PRO B N 1
ATOM 3186 C CA . PRO B 1 206 ? 15.711 16.328 0.773 1 98.88 206 PRO B CA 1
ATOM 3187 C C . PRO B 1 206 ? 15.852 16.984 2.146 1 98.88 206 PRO B C 1
ATOM 3189 O O . PRO B 1 206 ? 14.977 17.75 2.562 1 98.88 206 PRO B O 1
ATOM 3192 N N . GLY B 1 207 ? 16.875 16.672 2.875 1 98.88 207 GLY B N 1
ATOM 3193 C CA . GLY B 1 207 ? 17.094 17.312 4.164 1 98.88 207 GLY B CA 1
ATOM 3194 C C . GLY B 1 207 ? 17.188 18.828 4.074 1 98.88 207 GLY B C 1
ATOM 3195 O O . GLY B 1 207 ? 16.609 19.547 4.887 1 98.88 207 GLY B O 1
ATOM 3196 N N . LYS B 1 208 ? 17.938 19.328 3.104 1 98.81 208 LYS B N 1
ATOM 3197 C CA . LYS B 1 208 ? 18.062 20.766 2.902 1 98.81 208 LYS B CA 1
ATOM 3198 C C . LYS B 1 208 ? 16.719 21.375 2.504 1 98.81 208 LYS B C 1
ATOM 3200 O O . LYS B 1 208 ? 16.406 22.5 2.873 1 98.81 208 LYS B O 1
ATOM 3205 N N . ALA B 1 209 ? 15.984 20.609 1.728 1 98.88 209 ALA B N 1
ATOM 3206 C CA . ALA B 1 209 ? 14.648 21.078 1.359 1 98.88 209 ALA B CA 1
ATOM 3207 C C . ALA B 1 209 ? 13.766 21.25 2.594 1 98.88 209 ALA B C 1
ATOM 3209 O O . ALA B 1 209 ? 13.023 22.219 2.703 1 98.88 209 ALA B O 1
ATOM 3210 N N . VAL B 1 210 ? 13.844 20.297 3.521 1 98.94 210 VAL B N 1
ATOM 3211 C CA . VAL B 1 210 ? 13.109 20.391 4.777 1 98.94 210 VAL B CA 1
ATOM 3212 C C . VAL B 1 210 ? 13.508 21.672 5.516 1 98.94 210 VAL B C 1
ATOM 3214 O O . VAL B 1 210 ? 12.648 22.438 5.949 1 98.94 210 VAL B O 1
ATOM 3217 N N . ALA B 1 211 ? 14.797 21.906 5.637 1 98.88 211 ALA B N 1
ATOM 3218 C CA . ALA B 1 211 ? 15.312 23.078 6.34 1 98.88 211 ALA B CA 1
ATOM 3219 C C . ALA B 1 211 ? 14.828 24.375 5.68 1 98.88 211 ALA B C 1
ATOM 3221 O O . ALA B 1 211 ? 14.469 25.328 6.367 1 98.88 211 ALA B O 1
ATOM 3222 N N . ALA B 1 212 ? 14.844 24.391 4.371 1 98.81 212 ALA B N 1
ATOM 3223 C CA . ALA B 1 212 ? 14.438 25.578 3.631 1 98.81 212 ALA B CA 1
ATOM 3224 C C . ALA B 1 212 ? 12.961 25.891 3.859 1 98.81 212 ALA B C 1
ATOM 3226 O O . ALA B 1 212 ? 12.586 27.047 4.074 1 98.81 212 ALA B O 1
ATOM 3227 N N . LEU B 1 213 ? 12.125 24.906 3.779 1 98.88 213 LEU B N 1
ATOM 3228 C CA . LEU B 1 213 ? 10.703 25.078 4.02 1 98.88 213 LEU B CA 1
ATOM 3229 C C . LEU B 1 213 ? 10.445 25.547 5.453 1 98.88 213 LEU B C 1
ATOM 3231 O O . LEU B 1 213 ? 9.617 26.422 5.688 1 98.88 213 LEU B O 1
ATOM 3235 N N . ARG B 1 214 ? 11.133 24.875 6.367 1 98.5 214 ARG B N 1
ATOM 3236 C CA . ARG B 1 214 ? 11.023 25.25 7.773 1 98.5 214 ARG B CA 1
ATOM 3237 C C . ARG B 1 214 ? 11.352 26.734 7.973 1 98.5 214 ARG B C 1
ATOM 3239 O O . ARG B 1 214 ? 10.625 27.438 8.672 1 98.5 214 ARG B O 1
ATOM 3246 N N . GLU B 1 215 ? 12.422 27.141 7.41 1 98.38 215 GLU B N 1
ATOM 3247 C CA . GLU B 1 215 ? 12.852 28.531 7.527 1 98.38 215 GLU B CA 1
ATOM 3248 C C . GLU B 1 215 ? 11.828 29.484 6.93 1 98.38 215 GLU B C 1
ATOM 3250 O O . GLU B 1 215 ? 11.516 30.531 7.52 1 98.38 215 GLU B O 1
ATOM 3255 N N . GLN B 1 216 ? 11.352 29.172 5.812 1 98.25 216 GLN B N 1
ATOM 3256 C CA . GLN B 1 216 ? 10.367 30.016 5.145 1 98.25 216 GLN B CA 1
ATOM 3257 C C . GLN B 1 216 ? 9.102 30.156 5.984 1 98.25 216 GLN B C 1
ATOM 3259 O O . GLN B 1 216 ? 8.547 31.25 6.113 1 98.25 216 GLN B O 1
ATOM 3264 N N . ALA B 1 217 ? 8.648 29.062 6.5 1 98.25 217 ALA B N 1
ATOM 3265 C CA . ALA B 1 217 ? 7.453 29.094 7.344 1 98.25 217 ALA B CA 1
ATOM 3266 C C . ALA B 1 217 ? 7.688 29.906 8.602 1 98.25 217 ALA B C 1
ATOM 3268 O O . ALA B 1 217 ? 6.809 30.656 9.031 1 98.25 217 ALA B O 1
ATOM 3269 N N . ALA B 1 218 ? 8.859 29.781 9.195 1 96.88 218 ALA B N 1
ATOM 3270 C CA . ALA B 1 218 ? 9.195 30.453 10.445 1 96.88 218 ALA B CA 1
ATOM 3271 C C . ALA B 1 218 ? 9.281 31.969 10.25 1 96.88 218 ALA B C 1
ATOM 3273 O O . ALA B 1 218 ? 8.984 32.75 11.164 1 96.88 218 ALA B O 1
ATOM 3274 N N . ARG B 1 219 ? 9.617 32.375 9.094 1 95.12 219 ARG B N 1
ATOM 3275 C CA . ARG B 1 219 ? 9.789 33.781 8.797 1 95.12 219 ARG B CA 1
ATOM 3276 C C . ARG B 1 219 ? 8.461 34.531 8.891 1 95.12 219 ARG B C 1
ATOM 3278 O O . ARG B 1 219 ? 8.422 35.719 9.258 1 95.12 219 ARG B O 1
ATOM 3285 N N . VAL B 1 220 ? 7.48 33.906 8.523 1 92 220 VAL B N 1
ATOM 3286 C CA . VAL B 1 220 ? 6.172 34.531 8.461 1 92 220 VAL B CA 1
ATOM 3287 C C . VAL B 1 220 ? 5.449 34.375 9.797 1 92 220 VAL B C 1
ATOM 3289 O O . VAL B 1 220 ? 4.594 35.188 10.156 1 92 220 VAL B O 1
ATOM 3292 N N . ARG B 1 221 ? 5.586 33.344 10.508 1 83.94 221 ARG B N 1
ATOM 3293 C CA . ARG B 1 221 ? 4.914 33.094 11.781 1 83.94 221 ARG B CA 1
ATOM 3294 C C . ARG B 1 221 ? 5.516 33.938 12.891 1 83.94 221 ARG B C 1
ATOM 3296 O O . ARG B 1 221 ? 4.855 34.219 13.891 1 83.94 221 ARG B O 1
ATOM 3303 N N . GLY B 1 222 ? 6.406 34.812 12.703 1 61.81 222 GLY B N 1
ATOM 3304 C CA . GLY B 1 222 ? 7.035 35.625 13.727 1 61.81 222 GLY B CA 1
ATOM 3305 C C . GLY B 1 222 ? 7.289 34.875 15.016 1 61.81 222 GLY B C 1
ATOM 3306 O O . GLY B 1 222 ? 6.668 33.844 15.273 1 61.81 222 GLY B O 1
#

Organism: Amycolatopsis orientalis (NCBI:txid31958)